Protein AF-0000000079329246 (afdb_homodimer)

Secondary structure (DSSP, 8-state):
---EEEEEEEEEEESTTGGGGHHHHHHTT-SEEEEEE-SSHHHHTTHHHHHHHHHHHTT-EEEEE----SS-BHHHHHHHHHHHHHHT--EEEEEESHHHHHHHHHHHHHTT-SS-GGGGGTT----SPPPEEEEEESS-SS-TTT-SEEEEEETTTTEEEEEE-GGGS-SEEEE-GGGGTT--HHHHHHHHHHHHHHHHHHHS-S--S-HHHHHHHHHHHHHHHHHHHHHHH-TT-HHHHHHHHHHHHHHTSSGGGTT-----HHHHHHHHHHHHH---HHHHHHHHHHHHHHHHGGGGHHHHHHHHHHHH-PPP-TT-HHHHHHHHHHHHHHHHHHTT--SSTGGGT--STTHHHHHHHHTTTSS-B-SSS-B-HHHHHHHHHHT-/---EEEEEEEEEEESTTGGGGHHHHHHTT-SEEEEEE-SSHHHHHTHHHHHHHHHHHTT-EEEEE--PPSS-BHHHHHHHHHHHHHHT--EEEEEESHHHHHHHHHHHHHTT-SS-GGGGGTTPPP-SPPPEEEEEESS-SS-TTT-SEEEEEETTTTEEEEEE-GGGS-SEEEE-GGGGTT--HHHHHHHHHHHHHHHHHHHS-S--S-HHHHHHHHHHHHHHHHHHHHHHH-TT-HHHHHHHHHHHHHHTSSGGGTT-----HHHHHHHHHHHHH---HHHHHHHHHHHHHHHHGGGGHHHHHHHHHHHH-PPP-TT-HHHHHHHHHHHHHHHHHHTT--SSTGGGT--STTHHHHHHHHTTTSS-B-SSS-B-HHHHHHHHHHT-

Radius of gyration: 26.68 Å; Cα contacts (8 Å, |Δi|>4): 1652; chains: 2; bounding box: 65×83×58 Å

Solvent-accessible surface area (backbone atoms only — not comparable to full-atom values): 38164 Å² total; per-residue (Å²): 81,49,67,40,73,48,70,48,59,35,30,40,35,38,24,84,74,48,58,61,46,49,18,62,59,44,48,77,75,44,56,45,29,37,40,33,26,37,82,44,68,46,56,76,72,43,50,44,59,48,46,52,48,23,20,54,75,50,63,35,46,70,46,80,47,68,59,43,40,84,75,14,48,46,68,58,28,54,52,48,22,50,50,30,62,76,68,70,40,61,34,37,40,19,44,30,33,42,35,24,40,16,38,45,40,49,21,22,56,25,55,65,40,91,66,63,57,67,45,48,46,71,76,44,79,86,89,63,74,52,34,47,36,31,33,38,50,43,44,62,17,68,12,46,58,46,17,34,54,28,55,40,23,36,79,80,85,40,42,49,40,58,37,72,44,79,71,48,28,19,58,30,22,31,42,30,43,72,60,38,47,79,56,52,67,67,58,52,34,23,15,52,37,36,22,46,48,47,32,47,24,38,59,53,42,80,60,56,66,45,60,47,42,47,33,39,36,34,23,42,46,39,38,43,53,57,28,49,57,48,35,75,76,39,61,71,40,60,51,38,38,41,48,43,41,52,43,14,37,55,34,32,44,57,73,53,42,62,31,50,54,46,22,54,36,45,58,52,52,28,32,42,49,28,34,71,69,64,47,58,66,19,41,38,37,43,16,36,41,57,19,42,45,73,68,48,43,80,82,46,34,64,60,37,22,47,47,14,28,69,51,68,68,41,75,72,37,84,92,44,40,59,59,26,21,54,49,28,52,49,51,51,50,51,50,38,46,73,51,71,40,34,56,27,33,65,68,65,70,48,80,77,87,51,50,67,58,36,19,48,61,67,35,64,89,45,82,51,39,43,59,60,56,77,37,32,47,71,50,39,37,52,28,53,57,61,17,85,82,50,65,40,74,47,69,48,61,34,31,39,36,38,23,85,74,47,58,62,46,47,17,61,59,43,48,78,77,44,55,45,30,35,40,32,26,38,82,44,68,46,55,77,72,42,51,44,58,47,44,52,49,24,19,53,76,47,62,35,46,69,45,78,45,69,60,43,40,83,74,14,47,47,69,60,27,54,52,48,24,51,50,30,62,76,68,70,41,60,34,37,40,19,43,32,32,43,37,25,41,17,37,46,39,49,21,22,55,24,55,66,40,92,65,65,57,66,45,47,46,72,74,44,80,87,89,63,74,53,34,47,35,31,34,39,49,42,44,63,18,69,13,46,60,45,16,34,54,29,54,42,24,34,79,80,86,41,41,48,38,60,35,71,42,78,71,49,29,18,58,30,22,31,42,32,44,74,60,38,46,79,56,52,67,67,58,52,35,23,16,52,37,36,21,45,48,47,32,48,24,37,58,52,43,80,60,56,66,46,61,47,42,47,31,39,37,34,22,45,46,38,38,42,54,57,29,50,57,49,34,74,76,38,62,70,40,59,52,39,38,41,48,42,40,52,43,14,38,54,34,34,44,58,73,55,42,62,30,49,53,48,21,56,37,48,58,52,52,27,32,40,49,28,34,71,69,66,48,59,65,20,42,38,38,42,15,36,41,55,18,42,46,72,67,50,42,80,82,45,35,64,58,37,22,46,48,14,28,69,50,68,68,42,76,72,38,84,92,45,41,56,60,27,21,54,49,28,49,50,50,51,52,50,50,39,46,74,51,72,38,33,55,27,34,66,69,66,72,48,81,78,86,52,51,69,57,36,20,50,60,68,34,65,89,43,82,50,40,42,58,62,56,77,37,32,45,70,51,39,39,52,28,55,58,61,16,85

pLDDT: mean 97.53, std 2.18, range [84.38, 98.94]

Sequence (776 aa):
MNNFIFQNSTKLIFGKNTEDSVGSEIKNYSNKILLHYGGGSIIKTGLYNKITKSLKDSGVEFIELSGVKPNPRVSLVREGIDICRKENIDFILAVGGGSVIDSSKAIAAGVNYAGDVWDLYTGTPINHECLKLATVLTIPAAGSETSSGSVITNEDGLYKRALGYPTLRPQFSILNPELTFTLPKYQTSCGVADMLAHVMERYFTNQTNVDLTDRLCEATMKTIIDNGLRLMKNPNDYDARAEIMLAGTVAHNDSLNMGRDGDWASHDIEHELSGIYDIAHGAGLSIIFPAWMKYVYKNNINRFAQFGNRVFNLDINLNNPEETALHAIEKLEEFFKAMELPIRFKDAKLPEDRIDEMSKKLVHHKDHVGGFLPIREKDALKILKLALMNNFIFQNSTKLIFGKNTEDSVGSEIKNYSNKILLHYGGGSIIKTGLYNKITKSLKDSGVEFIELSGVKPNPRVSLVREGIDICRKENIDFILAVGGGSVIDSSKAIAAGVNYAGDVWDLYTGTPINHECLKLATVLTIPAAGSETSSGSVITNEDGLYKRALGYPTLRPQFSILNPELTFTLPKYQTSCGVADMLAHVMERYFTNQTNVDLTDRLCEATMKTIIDNGLRLMKNPNDYDARAEIMLAGTVAHNDSLNMGRDGDWASHDIEHELSGIYDIAHGAGLSIIFPAWMKYVYKNNINRFAQFGNRVFNLDINLNNPEETALHAIEKLEEFFKAMELPIRFKDAKLPEDRIDEMSKKLVHHKDHVGGFLPIREKDALKILKLAL

InterPro domains:
  IPR001670 Alcohol dehydrogenase, iron-type/glycerol dehydrogenase GldA [PF00465] (10-177)
  IPR018211 Alcohol dehydrogenase, iron-type, conserved site [PS00060] (264-284)
  IPR044731 Butanol dehydrogenase-like [PTHR43633] (1-386)
  IPR044731 Butanol dehydrogenase-like [cd08187] (3-385)
  IPR056798 Fe-containing alcohol dehydrogenase-like, C-terminal [PF25137] (193-387)

Nearest PDB structures (foldseek):
  7w9y-assembly1_B  TM=9.814E-01  e=7.714E-41  Bacillus spizizenii ATCC 6633 = JCM 2499
  7w9x-assembly1_A  TM=9.517E-01  e=1.925E-39  Bacillus spizizenii ATCC 6633 = JCM 2499
  1vlj-assembly1_A  TM=9.644E-01  e=3.098E-38  Thermotoga maritima MSB8
  7fjg-assembly1_A  TM=8.780E-01  e=5.625E-39  Fusobacterium nucleatum subsp. nucleatum ATCC 25586
  7w9z-assembly1_B  TM=9.397E-01  e=2.372E-36  Bacillus spizizenii ATCC 6633 = JCM 2499

Foldseek 3Di:
DDDDDDDFQAAEAEAPPSLLQVQVVCLVPAQEEEEWEEDQPCVVVCVVVSNVVSNVVNNHHYDYQYHADQQGALVSLVVLLVVCLVVVHQEYEFEEAQRSLLSVLLNQQPNPPPDRSVVQQVDDPRPDGGGAYAYEYQAQAQLSRGAQKHWHFYLVVLAIGMHGDNRSGHNYYYYYLQSNLPPDLLSLLLRLLRLLLLLVQQLLFPDPPPVPLNLVSLVLLQLSLVLNLVCVVPVNPRVSSSSRNVSSNVSHNCPSNPPTDGWCLLLLLLSLVCSVVVPRSSLSSLLQVLLVCVLQCVLDLVSLLCLLCSNVVDDAPPVCSNVSSVVSSVVSNVSSVSSVGARACVSVVHDPPCQLVSLCVSDVPHQAGTRSDTQHSVNSSSSNVSSD/DDDDDDDFQAAEAEAPPSLLQVQVVCLVPAQEEEEWEEDQPCVVVCVVVSNVVSNVVNNHHYDYQYHADQQGALVSLVVLLVVCLVVVHQEYEFEEAQRSLLSVLLNQQPNPPPDRSVVQQVDDPRPDGGGAYAYEYQAQAQLSRGAQKHWHFYLVVLAIGMHGDNRSGHNYYYYYLQSNLPPDLLSLLLRLLRLLLLLVQQLLFPDPPPVPLNLVSLVLLQLSLVLNLVCNVPVNPRVSSSSRNVSSNVSHNCPSNPPTDGWCLLLLLLSLVCSVVVPRSSLSSLLLVLLVCVLQCVLDLVSLLCLLCSNVVDDAPPVCSNVSSVVSSVVSNVSSVSSVGQNACVSVVHDPPCQLVSLCVSDVPHQAGTRSDTAHSVNSSSSNVSSD

Structure (mmCIF, N/CA/C/O backbone):
data_AF-0000000079329246-model_v1
#
loop_
_entity.id
_entity.type
_entity.pdbx_description
1 polymer 'NADH-dependent alcohol dehydrogenase'
#
loop_
_atom_site.group_PDB
_atom_site.id
_atom_site.type_symbol
_atom_site.label_atom_id
_atom_site.label_alt_id
_atom_site.label_comp_id
_atom_site.label_asym_id
_atom_site.label_entity_id
_atom_site.label_seq_id
_atom_site.pdbx_PDB_ins_code
_atom_site.Cartn_x
_atom_site.Cartn_y
_atom_site.Cartn_z
_atom_site.occupancy
_atom_site.B_iso_or_equiv
_atom_site.auth_seq_id
_atom_site.auth_comp_id
_atom_site.auth_asym_id
_atom_site.auth_atom_id
_atom_site.pdbx_PDB_model_num
ATOM 1 N N . MET A 1 1 ? -2.248 -4.41 17.438 1 96.62 1 MET A N 1
ATOM 2 C CA . MET A 1 1 ? -1.406 -4.441 16.234 1 96.62 1 MET A CA 1
ATOM 3 C C . MET A 1 1 ? 0.024 -4.836 16.594 1 96.62 1 MET A C 1
ATOM 5 O O . MET A 1 1 ? 0.591 -4.324 17.562 1 96.62 1 MET A O 1
ATOM 9 N N . ASN A 1 2 ? 0.623 -5.789 15.914 1 97.69 2 ASN A N 1
ATOM 10 C CA . ASN A 1 2 ? 1.999 -6.219 16.141 1 97.69 2 ASN A CA 1
ATOM 11 C C . ASN A 1 2 ? 2.998 -5.18 15.641 1 97.69 2 ASN A C 1
ATOM 13 O O . ASN A 1 2 ? 2.713 -4.441 14.695 1 97.69 2 ASN A O 1
ATOM 17 N N . ASN A 1 3 ? 4.152 -5.094 16.438 1 98.56 3 ASN A N 1
ATOM 18 C CA . ASN A 1 3 ? 5.273 -4.418 15.797 1 98.56 3 ASN A CA 1
ATOM 19 C C . ASN A 1 3 ? 5.59 -5.016 14.43 1 98.56 3 ASN A C 1
ATOM 21 O O . ASN A 1 3 ? 5.449 -6.223 14.227 1 98.56 3 ASN A O 1
ATOM 25 N N . PHE A 1 4 ? 6.008 -4.172 13.461 1 98.38 4 PHE A N 1
ATOM 26 C CA . PHE A 1 4 ? 6.383 -4.707 12.164 1 98.38 4 PHE A CA 1
ATOM 27 C C . PHE A 1 4 ? 7.371 -3.779 11.461 1 98.38 4 PHE A C 1
ATOM 29 O O . PHE A 1 4 ? 7.539 -2.625 11.859 1 98.38 4 PHE A O 1
ATOM 36 N N . ILE A 1 5 ? 8.102 -4.309 10.547 1 98.31 5 ILE A N 1
ATOM 37 C CA . ILE A 1 5 ? 8.883 -3.578 9.555 1 98.31 5 ILE A CA 1
ATOM 38 C C . ILE A 1 5 ? 8.32 -3.832 8.164 1 98.31 5 ILE A C 1
ATOM 40 O O . ILE A 1 5 ? 8.023 -4.973 7.805 1 98.31 5 ILE A O 1
ATOM 44 N N . PHE A 1 6 ? 8.07 -2.801 7.441 1 98.44 6 PHE A N 1
ATOM 45 C CA . PHE A 1 6 ? 7.586 -2.91 6.07 1 98.44 6 PHE A CA 1
ATOM 46 C C . PHE A 1 6 ? 8.445 -2.082 5.125 1 98.44 6 PHE A C 1
ATOM 48 O O . PHE A 1 6 ? 8.711 -0.906 5.383 1 98.44 6 PHE A O 1
ATOM 55 N N . GLN A 1 7 ? 8.844 -2.719 4.016 1 98.5 7 GLN A N 1
ATOM 56 C CA . GLN A 1 7 ? 9.547 -2.023 2.941 1 98.5 7 GLN A CA 1
ATOM 57 C C . GLN A 1 7 ? 9.352 -2.734 1.605 1 98.5 7 GLN A C 1
ATOM 59 O O . GLN A 1 7 ? 9.555 -3.947 1.507 1 98.5 7 GLN A O 1
ATOM 64 N N . ASN A 1 8 ? 8.867 -2.104 0.6 1 98.38 8 ASN A N 1
ATOM 65 C CA . ASN A 1 8 ? 8.797 -2.549 -0.788 1 98.38 8 ASN A CA 1
ATOM 66 C C . ASN A 1 8 ? 9.266 -1.46 -1.751 1 98.38 8 ASN A C 1
ATOM 68 O O . ASN A 1 8 ? 8.547 -0.488 -1.987 1 98.38 8 ASN A O 1
ATOM 72 N N . SER A 1 9 ? 10.43 -1.592 -2.332 1 97.81 9 SER A N 1
ATOM 73 C CA . SER A 1 9 ? 11.055 -0.532 -3.117 1 97.81 9 SER A CA 1
ATOM 74 C C . SER A 1 9 ? 10.836 -0.747 -4.609 1 97.81 9 SER A C 1
ATOM 76 O O . SER A 1 9 ? 11.375 -0.008 -5.434 1 97.81 9 SER A O 1
ATOM 78 N N . THR A 1 10 ? 10.078 -1.857 -4.945 1 98.75 10 THR A N 1
ATOM 79 C CA . THR A 1 10 ? 9.883 -2.137 -6.363 1 98.75 10 THR A CA 1
ATOM 80 C C . THR A 1 10 ? 9.172 -0.973 -7.047 1 98.75 10 THR A C 1
ATOM 82 O O . THR A 1 10 ? 8.156 -0.475 -6.551 1 98.75 10 THR A O 1
ATOM 85 N N . LYS A 1 11 ? 9.781 -0.469 -8.148 1 98.56 11 LYS A N 1
ATOM 86 C CA . LYS A 1 11 ? 9.125 0.525 -8.992 1 98.56 11 LYS A CA 1
ATOM 87 C C . LYS A 1 11 ? 8.078 -0.122 -9.898 1 98.56 11 LYS A C 1
ATOM 89 O O . LYS A 1 11 ? 8.406 -0.995 -10.703 1 98.56 11 LYS A O 1
ATOM 94 N N . LEU A 1 12 ? 6.809 0.263 -9.742 1 98.81 12 LEU A N 1
ATOM 95 C CA . LEU A 1 12 ? 5.719 -0.24 -10.57 1 98.81 12 LEU A CA 1
ATOM 96 C C . LEU A 1 12 ? 5.473 0.68 -11.758 1 98.81 12 LEU A C 1
ATOM 98 O O . LEU A 1 12 ? 5.176 1.864 -11.586 1 98.81 12 LEU A O 1
ATOM 102 N N . ILE A 1 13 ? 5.637 0.184 -12.945 1 98.88 13 ILE A N 1
ATOM 103 C CA . ILE A 1 13 ? 5.34 0.884 -14.188 1 98.88 13 ILE A CA 1
ATOM 104 C C . ILE A 1 13 ? 4.117 0.253 -14.859 1 98.88 13 ILE A C 1
ATOM 106 O O . ILE A 1 13 ? 4.211 -0.834 -15.43 1 98.88 13 ILE A O 1
ATOM 110 N N . PHE A 1 14 ? 2.99 0.968 -14.812 1 98.88 14 PHE A N 1
ATOM 111 C CA . PHE A 1 14 ? 1.701 0.344 -15.094 1 98.88 14 PHE A CA 1
ATOM 112 C C . PHE A 1 14 ? 1.007 1.033 -16.266 1 98.88 14 PHE A C 1
ATOM 114 O O . PHE A 1 14 ? 0.94 2.264 -16.312 1 98.88 14 PHE A O 1
ATOM 121 N N . GLY A 1 15 ? 0.506 0.217 -17.219 1 98.69 15 GLY A N 1
ATOM 122 C CA . GLY A 1 15 ? -0.383 0.781 -18.219 1 98.69 15 GLY A CA 1
ATOM 123 C C . GLY A 1 15 ? 0.018 0.425 -19.641 1 98.69 15 GLY A C 1
ATOM 124 O O . GLY A 1 15 ? 0.949 -0.356 -19.859 1 98.69 15 GLY A O 1
ATOM 125 N N . LYS A 1 16 ? -0.696 0.971 -20.641 1 98.44 16 LYS A N 1
ATOM 126 C CA . LYS A 1 16 ? -0.543 0.663 -22.047 1 98.44 16 LYS A CA 1
ATOM 127 C C . LYS A 1 16 ? 0.839 1.066 -22.562 1 98.44 16 LYS A C 1
ATOM 129 O O . LYS A 1 16 ? 1.354 2.127 -22.188 1 98.44 16 LYS A O 1
ATOM 134 N N . ASN A 1 17 ? 1.505 0.169 -23.234 1 98.06 17 ASN A N 1
ATOM 135 C CA . ASN A 1 17 ? 2.721 0.378 -24 1 98.06 17 ASN A CA 1
ATOM 136 C C . ASN A 1 17 ? 3.932 0.601 -23.109 1 98.06 17 ASN A C 1
ATOM 138 O O . ASN A 1 17 ? 5 0.997 -23.578 1 98.06 17 ASN A O 1
ATOM 142 N N . THR A 1 18 ? 3.791 0.319 -21.844 1 98.44 18 THR A N 1
ATOM 143 C CA . THR A 1 18 ? 4.883 0.608 -20.906 1 98.44 18 THR A CA 1
ATOM 144 C C . THR A 1 18 ? 6.055 -0.341 -21.141 1 98.44 18 THR A C 1
ATOM 146 O O . THR A 1 18 ? 7.203 -0.002 -20.844 1 98.44 18 THR A O 1
ATOM 149 N N . GLU A 1 19 ? 5.852 -1.493 -21.703 1 98.12 19 GLU A N 1
ATOM 150 C CA . GLU A 1 19 ? 6.914 -2.459 -21.953 1 98.12 19 GLU A CA 1
ATOM 151 C C . GLU A 1 19 ? 7.902 -1.931 -22.984 1 98.12 19 GLU A C 1
ATOM 153 O O . GLU A 1 19 ? 9.023 -2.43 -23.094 1 98.12 19 GLU A O 1
ATOM 158 N N . ASP A 1 20 ? 7.488 -0.93 -23.781 1 97.75 20 ASP A N 1
ATOM 159 C CA . ASP A 1 20 ? 8.352 -0.342 -24.797 1 97.75 20 ASP A CA 1
ATOM 160 C C . ASP A 1 20 ? 9.578 0.312 -24.172 1 97.75 20 ASP A C 1
ATOM 162 O O . ASP A 1 20 ? 10.586 0.541 -24.844 1 97.75 20 ASP A O 1
ATOM 166 N N . SER A 1 21 ? 9.523 0.596 -22.875 1 96.88 21 SER A N 1
ATOM 167 C CA . SER A 1 21 ? 10.609 1.322 -22.203 1 96.88 21 SER A CA 1
ATOM 168 C C . SER A 1 21 ? 11.5 0.381 -21.406 1 96.88 21 SER A C 1
ATOM 170 O O . SER A 1 21 ? 12.367 0.829 -20.656 1 96.88 21 SER A O 1
ATOM 172 N N . VAL A 1 22 ? 11.32 -0.924 -21.547 1 98.75 22 VAL A N 1
ATOM 173 C CA . VAL A 1 22 ? 12 -1.879 -20.672 1 98.75 22 VAL A CA 1
ATOM 174 C C . VAL A 1 22 ? 13.508 -1.753 -20.844 1 98.75 22 VAL A C 1
ATOM 176 O O . VAL A 1 22 ? 14.258 -1.823 -19.875 1 98.75 22 VAL A O 1
ATOM 179 N N . GLY A 1 23 ? 14 -1.568 -22.109 1 98.69 23 GLY A N 1
ATOM 180 C CA . GLY A 1 23 ? 15.43 -1.433 -22.359 1 98.69 23 GLY A CA 1
ATOM 181 C C . GLY A 1 23 ? 16.047 -0.221 -21.688 1 98.69 23 GLY A C 1
ATOM 182 O O . GLY A 1 23 ? 17.094 -0.325 -21.062 1 98.69 23 GLY A O 1
ATOM 183 N N . SER A 1 24 ? 15.406 0.906 -21.828 1 98.38 24 SER A N 1
ATOM 184 C CA . SER A 1 24 ? 15.906 2.129 -21.203 1 98.38 24 SER A CA 1
ATOM 185 C C . SER A 1 24 ? 15.906 2.021 -19.688 1 98.38 24 SER A C 1
ATOM 187 O O . SER A 1 24 ? 16.797 2.539 -19.016 1 98.38 24 SER A O 1
ATOM 189 N N . GLU A 1 25 ? 14.898 1.35 -19.109 1 98.5 25 GLU A N 1
ATOM 190 C CA . GLU A 1 25 ? 14.859 1.132 -17.672 1 98.5 25 GLU A CA 1
ATOM 191 C C . GLU A 1 25 ? 16.016 0.249 -17.203 1 98.5 25 GLU A C 1
ATOM 193 O O . GLU A 1 25 ? 16.688 0.55 -16.219 1 98.5 25 GLU A O 1
ATOM 198 N N . ILE A 1 26 ? 16.297 -0.812 -17.922 1 98.69 26 ILE A N 1
ATOM 199 C CA . ILE A 1 26 ? 17.312 -1.784 -17.562 1 98.69 26 ILE A CA 1
ATOM 200 C C . ILE A 1 26 ? 18.703 -1.142 -17.688 1 98.69 26 ILE A C 1
ATOM 202 O O . ILE A 1 26 ? 19.594 -1.427 -16.875 1 98.69 26 ILE A O 1
ATOM 206 N N . LYS A 1 27 ? 18.859 -0.254 -18.656 1 98.25 27 LYS A N 1
ATOM 207 C CA . LYS A 1 27 ? 20.141 0.395 -18.938 1 98.25 27 LYS A CA 1
ATOM 208 C C . LYS A 1 27 ? 20.656 1.125 -17.688 1 98.25 27 LYS A C 1
ATOM 210 O O . LYS A 1 27 ? 21.875 1.268 -17.516 1 98.25 27 LYS A O 1
ATOM 215 N N . ASN A 1 28 ? 19.781 1.532 -16.828 1 97 28 ASN A N 1
ATOM 216 C CA . ASN A 1 28 ? 20.141 2.213 -15.594 1 97 28 ASN A CA 1
ATOM 217 C C . ASN A 1 28 ? 20.828 1.266 -14.617 1 97 28 ASN A C 1
ATOM 219 O O . ASN A 1 28 ? 21.453 1.709 -13.648 1 97 28 ASN A O 1
ATOM 223 N N . TYR A 1 29 ? 20.75 -0.047 -14.875 1 97.56 29 TYR A N 1
ATOM 224 C CA . TYR A 1 29 ? 21.234 -1.02 -13.898 1 97.56 29 TYR A CA 1
ATOM 225 C C . TYR A 1 29 ? 22.359 -1.876 -14.484 1 97.56 29 TYR A C 1
ATOM 227 O O . TYR A 1 29 ? 23.297 -2.256 -13.781 1 97.56 29 TYR A O 1
ATOM 235 N N . SER A 1 30 ? 22.219 -2.197 -15.781 1 97.88 30 SER A N 1
ATOM 236 C CA . SER A 1 30 ? 23.141 -3.174 -16.344 1 97.88 30 SER A CA 1
ATOM 237 C C . SER A 1 30 ? 23.219 -3.029 -17.859 1 97.88 30 SER A C 1
ATOM 239 O O . SER A 1 30 ? 22.281 -2.539 -18.5 1 97.88 30 SER A O 1
ATOM 241 N N . ASN A 1 31 ? 24.344 -3.514 -18.453 1 98.25 31 ASN A N 1
ATOM 242 C CA . ASN A 1 31 ? 24.547 -3.521 -19.891 1 98.25 31 ASN A CA 1
ATOM 243 C C . ASN A 1 31 ? 24.422 -4.93 -20.469 1 98.25 31 ASN A C 1
ATOM 245 O O . ASN A 1 31 ? 24.375 -5.105 -21.688 1 98.25 31 ASN A O 1
ATOM 249 N N . LYS A 1 32 ? 24.391 -5.934 -19.656 1 98.62 32 LYS A N 1
ATOM 250 C CA . LYS A 1 32 ? 24.297 -7.332 -20.047 1 98.62 32 LYS A CA 1
ATOM 251 C C . LYS A 1 32 ? 23.422 -8.125 -19.078 1 98.62 32 LYS A C 1
ATOM 253 O O . LYS A 1 32 ? 23.703 -8.172 -17.891 1 98.62 32 LYS A O 1
ATOM 258 N N . ILE A 1 33 ? 22.375 -8.75 -19.656 1 98.94 33 ILE A N 1
ATOM 259 C CA . ILE A 1 33 ? 21.406 -9.359 -18.75 1 98.94 33 ILE A CA 1
ATOM 260 C C . ILE A 1 33 ? 21.078 -10.781 -19.219 1 98.94 33 ILE A C 1
ATOM 262 O O . ILE A 1 33 ? 21.438 -11.164 -20.328 1 98.94 33 ILE A O 1
ATOM 266 N N . LEU A 1 34 ? 20.484 -11.57 -18.297 1 98.94 34 LEU A N 1
ATOM 267 C CA . LEU A 1 34 ? 19.781 -12.797 -18.672 1 98.94 34 LEU A CA 1
ATOM 268 C C . LEU A 1 34 ? 18.312 -12.508 -18.984 1 98.94 34 LEU A C 1
ATOM 270 O O . LEU A 1 34 ? 17.578 -11.977 -18.141 1 98.94 34 LEU A O 1
ATOM 274 N N . LEU A 1 35 ? 17.922 -12.773 -20.188 1 98.88 35 LEU A N 1
ATOM 275 C CA . LEU A 1 35 ? 16.5 -12.734 -20.547 1 98.88 35 LEU A CA 1
ATOM 276 C C . LEU A 1 35 ? 15.852 -14.102 -20.328 1 98.88 35 LEU A C 1
ATOM 278 O O . LEU A 1 35 ? 16.156 -15.062 -21.047 1 98.88 35 LEU A O 1
ATOM 282 N N . HIS A 1 36 ? 15.023 -14.172 -19.297 1 98.88 36 HIS A N 1
ATOM 283 C CA . HIS A 1 36 ? 14.438 -15.438 -18.859 1 98.88 36 HIS A CA 1
ATOM 284 C C . HIS A 1 36 ? 12.938 -15.469 -19.125 1 98.88 36 HIS A C 1
ATOM 286 O O . HIS A 1 36 ? 12.227 -14.516 -18.781 1 98.88 36 HIS A O 1
ATOM 292 N N . TYR A 1 37 ? 12.422 -16.5 -19.844 1 98.44 37 TYR A N 1
ATOM 293 C CA . TYR A 1 37 ? 11.008 -16.578 -20.188 1 98.44 37 TYR A CA 1
ATOM 294 C C . TYR A 1 37 ? 10.562 -18.016 -20.375 1 98.44 37 TYR A C 1
ATOM 296 O O . TYR A 1 37 ? 11.359 -18.953 -20.203 1 98.44 37 TYR A O 1
ATOM 304 N N . GLY A 1 38 ? 9.258 -18.219 -20.578 1 96.5 38 GLY A N 1
ATOM 305 C CA . GLY A 1 38 ? 8.664 -19.547 -20.594 1 96.5 38 GLY A CA 1
ATOM 306 C C . GLY A 1 38 ? 8.711 -20.219 -21.953 1 96.5 38 GLY A C 1
ATOM 307 O O . GLY A 1 38 ? 9.727 -20.141 -22.641 1 96.5 38 GLY A O 1
ATOM 308 N N . GLY A 1 39 ? 7.621 -20.984 -22.312 1 85.31 39 GLY A N 1
ATOM 309 C CA . GLY A 1 39 ? 7.551 -21.906 -23.422 1 85.31 39 GLY A CA 1
ATOM 310 C C . GLY A 1 39 ? 7.266 -21.219 -24.75 1 85.31 39 GLY A C 1
ATOM 311 O O . GLY A 1 39 ? 7.129 -21.891 -25.781 1 85.31 39 GLY A O 1
ATOM 312 N N . GLY A 1 40 ? 7.051 -19.969 -24.766 1 86.5 40 GLY A N 1
ATOM 313 C CA . GLY A 1 40 ? 7.004 -19.344 -26.078 1 86.5 40 GLY A CA 1
ATOM 314 C C . GLY A 1 40 ? 5.789 -18.453 -26.281 1 86.5 40 GLY A C 1
ATOM 315 O O . GLY A 1 40 ? 5.629 -17.828 -27.328 1 86.5 40 GLY A O 1
ATOM 316 N N . SER A 1 41 ? 4.902 -18.344 -25.281 1 90.31 41 SER A N 1
ATOM 317 C CA . SER A 1 41 ? 3.729 -17.484 -25.422 1 90.31 41 SER A CA 1
ATOM 318 C C . SER A 1 41 ? 4.121 -16.062 -25.797 1 90.31 41 SER A C 1
ATOM 320 O O . SER A 1 41 ? 3.436 -15.406 -26.578 1 90.31 41 SER A O 1
ATOM 322 N N . ILE A 1 42 ? 5.199 -15.594 -25.312 1 94.88 42 ILE A N 1
ATOM 323 C CA . ILE A 1 42 ? 5.598 -14.211 -25.562 1 94.88 42 ILE A CA 1
ATOM 324 C C . ILE A 1 42 ? 6.07 -14.055 -27 1 94.88 42 ILE A C 1
ATOM 326 O O . ILE A 1 42 ? 6.051 -12.953 -27.547 1 94.88 42 ILE A O 1
ATOM 330 N N . ILE A 1 43 ? 6.504 -15.125 -27.578 1 95.5 43 ILE A N 1
ATOM 331 C CA . ILE A 1 43 ? 6.906 -15.094 -28.984 1 95.5 43 ILE A CA 1
ATOM 332 C C . ILE A 1 43 ? 5.672 -14.992 -29.875 1 95.5 43 ILE A C 1
ATOM 334 O O . ILE A 1 43 ? 5.617 -14.148 -30.781 1 95.5 43 ILE A O 1
ATOM 338 N N . LYS A 1 44 ? 4.707 -15.758 -29.547 1 94.25 44 LYS A N 1
ATOM 339 C CA . LYS A 1 44 ? 3.479 -15.812 -30.328 1 94.25 44 LYS A CA 1
ATOM 340 C C . LYS A 1 44 ? 2.742 -14.477 -30.297 1 94.25 44 LYS A C 1
ATOM 342 O O . LYS A 1 44 ? 2.125 -14.07 -31.281 1 94.25 44 LYS A O 1
ATOM 347 N N . THR A 1 45 ? 2.828 -13.797 -29.234 1 94.44 45 THR A N 1
ATOM 348 C CA . THR A 1 45 ? 2.057 -12.578 -29.047 1 94.44 45 THR A CA 1
ATOM 349 C C . THR A 1 45 ? 2.834 -11.359 -29.547 1 94.44 45 THR A C 1
ATOM 351 O O . THR A 1 45 ? 2.289 -10.258 -29.625 1 94.44 45 THR A O 1
ATOM 354 N N . GLY A 1 46 ? 4.137 -11.547 -29.828 1 96.44 46 GLY A N 1
ATOM 355 C CA . GLY A 1 46 ? 4.953 -10.445 -30.312 1 96.44 46 GLY A CA 1
ATOM 356 C C . GLY A 1 46 ? 5.664 -9.703 -29.188 1 96.44 46 GLY A C 1
ATOM 357 O O . GLY A 1 46 ? 6.504 -8.836 -29.453 1 96.44 46 GLY A O 1
ATOM 358 N N . LEU A 1 47 ? 5.367 -10.07 -28 1 97.94 47 LEU A N 1
ATOM 359 C CA . LEU A 1 47 ? 5.992 -9.406 -26.859 1 97.94 47 LEU A CA 1
ATOM 360 C C . LEU A 1 47 ? 7.504 -9.609 -26.875 1 97.94 47 LEU A C 1
ATOM 362 O O . LEU A 1 47 ? 8.258 -8.695 -26.531 1 97.94 47 LEU A O 1
ATOM 366 N N . TYR A 1 48 ? 7.938 -10.773 -27.281 1 98 48 TYR A N 1
ATOM 367 C CA . TYR A 1 48 ? 9.359 -11.086 -27.375 1 98 48 TYR A CA 1
ATOM 368 C C . TYR A 1 48 ? 10.086 -10.07 -28.25 1 98 48 TYR A C 1
ATOM 370 O O . TYR A 1 48 ? 11.117 -9.531 -27.859 1 98 48 TYR A O 1
ATOM 378 N N . ASN A 1 49 ? 9.5 -9.82 -29.406 1 97.88 49 ASN A N 1
ATOM 379 C CA . ASN A 1 49 ? 10.109 -8.875 -30.344 1 97.88 49 ASN A CA 1
ATOM 380 C C . ASN A 1 49 ? 10.156 -7.465 -29.766 1 97.88 49 ASN A C 1
ATOM 382 O O . ASN A 1 49 ? 11.148 -6.75 -29.953 1 97.88 49 ASN A O 1
ATOM 386 N N . LYS A 1 50 ? 9.102 -7.098 -29.094 1 98.06 50 LYS A N 1
ATOM 387 C CA . LYS A 1 50 ? 9.055 -5.777 -28.484 1 98.06 50 LYS A CA 1
ATOM 388 C C . LYS A 1 50 ? 10.148 -5.621 -27.438 1 98.06 50 LYS A C 1
ATOM 390 O O . LYS A 1 50 ? 10.836 -4.594 -27.391 1 98.06 50 LYS A O 1
ATOM 395 N N . ILE A 1 51 ? 10.32 -6.617 -26.625 1 98.56 51 ILE A N 1
ATOM 396 C CA . ILE A 1 51 ? 11.289 -6.609 -25.547 1 98.56 51 ILE A CA 1
ATOM 397 C C . ILE A 1 51 ? 12.703 -6.562 -26.109 1 98.56 51 ILE A C 1
ATOM 399 O O . ILE A 1 51 ? 13.516 -5.727 -25.719 1 98.56 51 ILE A O 1
ATOM 403 N N . THR A 1 52 ? 12.984 -7.434 -27.062 1 98.31 52 THR A N 1
ATOM 404 C CA . THR A 1 52 ? 14.336 -7.535 -27.609 1 98.31 52 THR A CA 1
ATOM 405 C C . THR A 1 52 ? 14.695 -6.285 -28.406 1 98.31 52 THR A C 1
ATOM 407 O O . THR A 1 52 ? 15.844 -5.832 -28.375 1 98.31 52 THR A O 1
ATOM 410 N N . LYS A 1 53 ? 13.727 -5.723 -29.109 1 98.44 53 LYS A N 1
ATOM 411 C CA . LYS A 1 53 ? 13.961 -4.469 -29.812 1 98.44 53 LYS A CA 1
ATOM 412 C C . LYS A 1 53 ? 14.32 -3.35 -28.844 1 98.44 53 LYS A C 1
ATOM 414 O O . LYS A 1 53 ? 15.266 -2.59 -29.078 1 98.44 53 LYS A O 1
ATOM 419 N N . SER A 1 54 ? 13.523 -3.258 -27.781 1 98.75 54 SER A N 1
ATOM 420 C CA . SER A 1 54 ? 13.773 -2.229 -26.781 1 98.75 54 SER A CA 1
ATOM 421 C C . SER A 1 54 ? 15.164 -2.381 -26.172 1 98.75 54 SER A C 1
ATOM 423 O O . SER A 1 54 ? 15.875 -1.391 -25.969 1 98.75 54 SER A O 1
ATOM 425 N N . LEU A 1 55 ? 15.562 -3.629 -25.828 1 98.75 55 LEU A N 1
ATOM 426 C CA . LEU A 1 55 ? 16.875 -3.904 -25.266 1 98.75 55 LEU A CA 1
ATOM 427 C C . LEU A 1 55 ? 17.984 -3.508 -26.234 1 98.75 55 LEU A C 1
ATOM 429 O O . LEU A 1 55 ? 18.938 -2.814 -25.859 1 98.75 55 LEU A O 1
ATOM 433 N N . LYS A 1 56 ? 17.812 -3.893 -27.5 1 98.56 56 LYS A N 1
ATOM 434 C CA . LYS A 1 56 ? 18.812 -3.588 -28.516 1 98.56 56 LYS A CA 1
ATOM 435 C C . LYS A 1 56 ? 18.922 -2.084 -28.75 1 98.56 56 LYS A C 1
ATOM 437 O O . LYS A 1 56 ? 20.031 -1.541 -28.812 1 98.56 56 LYS A O 1
ATOM 442 N N . ASP A 1 57 ? 17.781 -1.467 -28.828 1 98.5 57 ASP A N 1
ATOM 443 C CA . ASP A 1 57 ? 17.75 -0.022 -29.047 1 98.5 57 ASP A CA 1
ATOM 444 C C . ASP A 1 57 ? 18.453 0.71 -27.906 1 98.5 57 ASP A C 1
ATOM 446 O O . ASP A 1 57 ? 19 1.797 -28.109 1 98.5 57 ASP A O 1
ATOM 450 N N . SER A 1 58 ? 18.516 0.125 -26.734 1 98.56 58 SER A N 1
ATOM 451 C CA . SER A 1 58 ? 19.109 0.755 -25.562 1 98.56 58 SER A CA 1
ATOM 452 C C . SER A 1 58 ? 20.547 0.294 -25.359 1 98.56 58 SER A C 1
ATOM 454 O O . SER A 1 58 ? 21.203 0.689 -24.391 1 98.56 58 SER A O 1
ATOM 456 N N . GLY A 1 59 ? 21.016 -0.571 -26.156 1 98.44 59 GLY A N 1
ATOM 457 C CA . GLY A 1 59 ? 22.375 -1.057 -26.078 1 98.44 59 GLY A CA 1
ATOM 458 C C . GLY A 1 59 ? 22.594 -2.07 -24.969 1 98.44 59 GLY A C 1
ATOM 459 O O . GLY A 1 59 ? 23.688 -2.16 -24.422 1 98.44 59 GLY A O 1
ATOM 460 N N . VAL A 1 60 ? 21.594 -2.812 -24.609 1 98.69 60 VAL A N 1
ATOM 461 C CA . VAL A 1 60 ? 21.703 -3.83 -23.562 1 98.69 60 VAL A CA 1
ATOM 462 C C . VAL A 1 60 ? 21.891 -5.203 -24.203 1 98.69 60 VAL A C 1
ATOM 464 O O . VAL A 1 60 ? 21.047 -5.652 -24.984 1 98.69 60 VAL A O 1
ATOM 467 N N . GLU A 1 61 ? 22.969 -5.855 -23.922 1 98.62 61 GLU A N 1
ATOM 468 C CA . GLU A 1 61 ? 23.203 -7.23 -24.359 1 98.62 61 GLU A CA 1
ATOM 469 C C . GLU A 1 61 ? 22.391 -8.219 -23.516 1 98.62 61 GLU A C 1
ATOM 471 O O . GLU A 1 61 ? 22.172 -7.988 -22.328 1 98.62 61 GLU A O 1
ATOM 476 N N . PHE A 1 62 ? 21.953 -9.281 -24.172 1 98.69 62 PHE A N 1
ATOM 477 C CA . PHE A 1 62 ? 21.219 -10.258 -23.375 1 98.69 62 PHE A CA 1
ATOM 478 C C . PHE A 1 62 ? 21.516 -11.68 -23.859 1 98.69 62 PHE A C 1
ATOM 480 O O . PHE A 1 62 ? 21.734 -11.906 -25.047 1 98.69 62 PHE A O 1
ATOM 487 N N . ILE A 1 63 ? 21.609 -12.586 -22.891 1 98.75 63 ILE A N 1
ATOM 488 C CA . ILE A 1 63 ? 21.625 -14.031 -23.094 1 98.75 63 ILE A CA 1
ATOM 489 C C . ILE A 1 63 ? 20.266 -14.609 -22.688 1 98.75 63 ILE A C 1
ATOM 491 O O . ILE A 1 63 ? 19.656 -14.156 -21.719 1 98.75 63 ILE A O 1
ATOM 495 N N . GLU A 1 64 ? 19.875 -15.617 -23.469 1 98.38 64 GLU A N 1
ATOM 496 C CA . GLU A 1 64 ? 18.5 -16.094 -23.266 1 98.38 64 GLU A CA 1
ATOM 497 C C . GLU A 1 64 ? 18.484 -17.438 -22.531 1 98.38 64 GLU A C 1
ATOM 499 O O . GLU A 1 64 ? 19.391 -18.25 -22.719 1 98.38 64 GLU A O 1
ATOM 504 N N . LEU A 1 65 ? 17.562 -17.609 -21.703 1 98.62 65 LEU A N 1
ATOM 505 C CA . LEU A 1 65 ? 17.156 -18.875 -21.125 1 98.62 65 LEU A CA 1
ATOM 506 C C . LEU A 1 65 ? 15.648 -19.047 -21.188 1 98.62 65 LEU A C 1
ATOM 508 O O . LEU A 1 65 ? 14.914 -18.328 -20.5 1 98.62 65 LEU A O 1
ATOM 512 N N . SER A 1 66 ? 15.156 -19.922 -22.016 1 98 66 SER A N 1
ATOM 513 C CA . SER A 1 66 ? 13.727 -20.188 -22.172 1 98 66 SER A CA 1
ATOM 514 C C . SER A 1 66 ? 13.352 -21.516 -21.547 1 98 66 SER A C 1
ATOM 516 O O . SER A 1 66 ? 14.188 -22.188 -20.938 1 98 66 SER A O 1
ATOM 518 N N . GLY A 1 67 ? 12.062 -21.781 -21.5 1 97.25 67 GLY A N 1
ATOM 519 C CA . GLY A 1 67 ? 11.633 -23.125 -21.172 1 97.25 67 GLY A CA 1
ATOM 520 C C . GLY A 1 67 ? 11.078 -23.25 -19.766 1 97.25 67 GLY A C 1
ATOM 521 O O . GLY A 1 67 ? 10.883 -24.359 -19.266 1 97.25 67 GLY A O 1
ATOM 522 N N . VAL A 1 68 ? 10.875 -22.141 -19.109 1 97.56 68 VAL A N 1
ATOM 523 C CA . VAL A 1 68 ? 10.273 -22.25 -17.797 1 97.56 68 VAL A CA 1
ATOM 524 C C . VAL A 1 68 ? 8.906 -22.922 -17.891 1 97.56 68 VAL A C 1
ATOM 526 O O . VAL A 1 68 ? 8.117 -22.594 -18.781 1 97.56 68 VAL A O 1
ATOM 529 N N . LYS A 1 69 ? 8.656 -23.812 -17.031 1 93.06 69 LYS A N 1
ATOM 530 C CA . LYS A 1 69 ? 7.375 -24.5 -16.969 1 93.06 69 LYS A CA 1
ATOM 531 C C . LYS A 1 69 ? 6.539 -24 -15.797 1 93.06 69 LYS A C 1
ATOM 533 O O . LYS A 1 69 ? 7.066 -23.375 -14.867 1 93.06 69 LYS A O 1
ATOM 538 N N . PRO A 1 70 ? 5.141 -24.25 -15.977 1 89.44 70 PRO A N 1
ATOM 539 C CA . PRO A 1 70 ? 4.379 -24.094 -14.734 1 89.44 70 PRO A CA 1
ATOM 540 C C . PRO A 1 70 ? 4.945 -24.922 -13.578 1 89.44 70 PRO A C 1
ATOM 542 O O . PRO A 1 70 ? 5.422 -26.031 -13.789 1 89.44 70 PRO A O 1
ATOM 545 N N . ASN A 1 71 ? 4.883 -24.438 -12.398 1 91.88 71 ASN A N 1
ATOM 546 C CA . ASN A 1 71 ? 5.605 -25.078 -11.305 1 91.88 71 ASN A CA 1
ATOM 547 C C . ASN A 1 71 ? 7.094 -25.219 -11.617 1 91.88 71 ASN A C 1
ATOM 549 O O . ASN A 1 71 ? 7.586 -26.328 -11.828 1 91.88 71 ASN A O 1
ATOM 553 N N . PRO A 1 72 ? 7.766 -24.125 -11.594 1 96.12 72 PRO A N 1
ATOM 554 C CA . PRO A 1 72 ? 9.133 -24.062 -12.109 1 96.12 72 PRO A CA 1
ATOM 555 C C . PRO A 1 72 ? 10.078 -25.031 -11.398 1 96.12 72 PRO A C 1
ATOM 557 O O . PRO A 1 72 ? 9.969 -25.219 -10.188 1 96.12 72 PRO A O 1
ATOM 560 N N . ARG A 1 73 ? 10.992 -25.609 -12.195 1 97 73 ARG A N 1
ATOM 561 C CA . ARG A 1 73 ? 11.836 -26.703 -11.75 1 97 73 ARG A CA 1
ATOM 562 C C . ARG A 1 73 ? 13.234 -26.203 -11.383 1 97 73 ARG A C 1
ATOM 564 O O . ARG A 1 73 ? 13.781 -25.328 -12.062 1 97 73 ARG A O 1
ATOM 571 N N . VAL A 1 74 ? 13.844 -26.891 -10.398 1 98.12 74 VAL A N 1
ATOM 572 C CA . VAL A 1 74 ? 15.156 -26.484 -9.906 1 98.12 74 VAL A CA 1
ATOM 573 C C . VAL A 1 74 ? 16.219 -26.781 -10.953 1 98.12 74 VAL A C 1
ATOM 575 O O . VAL A 1 74 ? 17.25 -26.109 -11.016 1 98.12 74 VAL A O 1
ATOM 578 N N . SER A 1 75 ? 16 -27.75 -11.836 1 98.12 75 SER A N 1
ATOM 579 C CA . SER A 1 75 ? 16.953 -28.094 -12.867 1 98.12 75 SER A CA 1
ATOM 580 C C . SER A 1 75 ? 17.219 -26.922 -13.805 1 98.12 75 SER A C 1
ATOM 582 O O . SER A 1 75 ? 18.375 -26.625 -14.125 1 98.12 75 SER A O 1
ATOM 584 N N . LEU A 1 76 ? 16.172 -26.266 -14.211 1 98.5 76 LEU A N 1
ATOM 585 C CA . LEU A 1 76 ? 16.344 -25.109 -15.086 1 98.5 76 LEU A CA 1
ATOM 586 C C . LEU A 1 76 ? 17.016 -23.969 -14.344 1 98.5 76 LEU A C 1
ATOM 588 O O . LEU A 1 76 ? 17.781 -23.203 -14.938 1 98.5 76 LEU A O 1
ATOM 592 N N . VAL A 1 77 ? 16.703 -23.828 -13.078 1 98.81 77 VAL A N 1
ATOM 593 C CA . VAL A 1 77 ? 17.344 -22.828 -12.242 1 98.81 77 VAL A CA 1
ATOM 594 C C . VAL A 1 77 ? 18.859 -23.031 -12.242 1 98.81 77 VAL A C 1
ATOM 596 O O . VAL A 1 77 ? 19.625 -22.078 -12.406 1 98.81 77 VAL A O 1
ATOM 599 N N . ARG A 1 78 ? 19.266 -24.281 -12.039 1 98.75 78 ARG A N 1
ATOM 600 C CA . ARG A 1 78 ? 20.688 -24.625 -12.039 1 98.75 78 ARG A CA 1
ATOM 601 C C . ARG A 1 78 ? 21.344 -24.25 -13.367 1 98.75 78 ARG A C 1
ATOM 603 O O . ARG A 1 78 ? 22.453 -23.703 -13.383 1 98.75 78 ARG A O 1
ATOM 610 N N . GLU A 1 79 ? 20.609 -24.484 -14.438 1 98.75 79 GLU A N 1
ATOM 611 C CA . GLU A 1 79 ? 21.109 -24.094 -15.758 1 98.75 79 GLU A CA 1
ATOM 612 C C . GLU A 1 79 ? 21.281 -22.578 -15.844 1 98.75 79 GLU A C 1
ATOM 614 O O . GLU A 1 79 ? 22.297 -22.094 -16.359 1 98.75 79 GLU A O 1
ATOM 619 N N . GLY A 1 80 ? 20.312 -21.844 -15.375 1 98.88 80 GLY A N 1
ATOM 620 C CA . GLY A 1 80 ? 20.391 -20.391 -15.367 1 98.88 80 GLY A CA 1
ATOM 621 C C . GLY A 1 80 ? 21.562 -19.859 -14.547 1 98.88 80 GLY A C 1
ATOM 622 O O . GLY A 1 80 ? 22.219 -18.906 -14.953 1 98.88 80 GLY A O 1
ATOM 623 N N . ILE A 1 81 ? 21.797 -20.453 -13.398 1 98.88 81 ILE A N 1
ATOM 624 C CA . ILE A 1 81 ? 22.906 -20.078 -12.539 1 98.88 81 ILE A CA 1
ATOM 625 C C . ILE A 1 81 ? 24.219 -20.25 -13.289 1 98.88 81 ILE A C 1
ATOM 627 O O . ILE A 1 81 ? 25.078 -19.359 -13.273 1 98.88 81 ILE A O 1
ATOM 631 N N . ASP A 1 82 ? 24.344 -21.375 -13.961 1 98.75 82 ASP A N 1
ATOM 632 C CA . ASP A 1 82 ? 25.547 -21.672 -14.727 1 98.75 82 ASP A CA 1
ATOM 633 C C . ASP A 1 82 ? 25.781 -20.625 -15.82 1 98.75 82 ASP A C 1
ATOM 635 O O . ASP A 1 82 ? 26.906 -20.172 -16.016 1 98.75 82 ASP A O 1
ATOM 639 N N . ILE A 1 83 ? 24.734 -20.281 -16.516 1 98.88 83 ILE A N 1
ATOM 640 C CA . ILE A 1 83 ? 24.812 -19.297 -17.594 1 98.88 83 ILE A CA 1
ATOM 641 C C . ILE A 1 83 ? 25.297 -17.953 -17.016 1 98.88 83 ILE A C 1
ATOM 643 O O . ILE A 1 83 ? 26.203 -17.328 -17.562 1 98.88 83 ILE A O 1
ATOM 647 N N . CYS A 1 84 ? 24.688 -17.531 -15.93 1 98.88 84 CYS A N 1
ATOM 648 C CA . CYS A 1 84 ? 25.016 -16.234 -15.336 1 98.88 84 CYS A CA 1
ATOM 649 C C . CYS A 1 84 ? 26.469 -16.219 -14.875 1 98.88 84 CYS A C 1
ATOM 651 O O . CYS A 1 84 ? 27.172 -15.219 -15.062 1 98.88 84 CYS A O 1
ATOM 653 N N . ARG A 1 85 ? 26.922 -17.328 -14.266 1 98.62 85 ARG A N 1
ATOM 654 C CA . ARG A 1 85 ? 28.297 -17.422 -13.82 1 98.62 85 ARG A CA 1
ATOM 655 C C . ARG A 1 85 ? 29.266 -17.391 -15.008 1 98.62 85 ARG A C 1
ATOM 657 O O . ARG A 1 85 ? 30.234 -16.625 -15 1 98.62 85 ARG A O 1
ATOM 664 N N . LYS A 1 86 ? 29 -18.188 -15.984 1 98.5 86 LYS A N 1
ATOM 665 C CA . LYS A 1 86 ? 29.859 -18.312 -17.156 1 98.5 86 LYS A CA 1
ATOM 666 C C . LYS A 1 86 ? 29.953 -16.984 -17.922 1 98.5 86 LYS A C 1
ATOM 668 O O . LYS A 1 86 ? 31.016 -16.609 -18.391 1 98.5 86 LYS A O 1
ATOM 673 N N . GLU A 1 87 ? 28.844 -16.297 -18.016 1 98.5 87 GLU A N 1
ATOM 674 C CA . GLU A 1 87 ? 28.766 -15.102 -18.859 1 98.5 87 GLU A CA 1
ATOM 675 C C . GLU A 1 87 ? 28.938 -13.828 -18.031 1 98.5 87 GLU A C 1
ATOM 677 O O . GLU A 1 87 ? 28.828 -12.719 -18.562 1 98.5 87 GLU A O 1
ATOM 682 N N . ASN A 1 88 ? 29.109 -13.914 -16.734 1 98.12 88 ASN A N 1
ATOM 683 C CA . ASN A 1 88 ? 29.281 -12.789 -15.828 1 98.12 88 ASN A CA 1
ATOM 684 C C . ASN A 1 88 ? 28.078 -11.844 -15.875 1 98.12 88 ASN A C 1
ATOM 686 O O . ASN A 1 88 ? 28.234 -10.641 -16.094 1 98.12 88 ASN A O 1
ATOM 690 N N . ILE A 1 89 ? 26.953 -12.422 -15.773 1 98.56 89 ILE A N 1
ATOM 691 C CA . ILE A 1 89 ? 25.703 -11.672 -15.789 1 98.56 89 ILE A CA 1
ATOM 692 C C . ILE A 1 89 ? 25.281 -11.336 -14.359 1 98.56 89 ILE A C 1
ATOM 694 O O . ILE A 1 89 ? 25.312 -12.195 -13.477 1 98.56 89 ILE A O 1
ATOM 698 N N . ASP A 1 90 ? 24.828 -10.078 -14.133 1 97.56 90 ASP A N 1
ATOM 699 C CA . ASP A 1 90 ? 24.484 -9.672 -12.773 1 97.56 90 ASP A CA 1
ATOM 700 C C . ASP A 1 90 ? 23.047 -9.148 -12.695 1 97.56 90 ASP A C 1
ATOM 702 O O . ASP A 1 90 ? 22.641 -8.57 -11.688 1 97.56 90 ASP A O 1
ATOM 706 N N . PHE A 1 91 ? 22.297 -9.289 -13.766 1 98.88 91 PHE A N 1
ATOM 707 C CA . PHE A 1 91 ? 20.922 -8.789 -13.805 1 98.88 91 PHE A CA 1
ATOM 708 C C . PHE A 1 91 ? 20.031 -9.711 -14.625 1 98.88 91 PHE A C 1
ATOM 710 O O . PHE A 1 91 ? 20.453 -10.211 -15.68 1 98.88 91 PHE A O 1
ATOM 717 N N . ILE A 1 92 ? 18.812 -9.969 -14.156 1 98.94 92 ILE A N 1
ATOM 718 C CA . ILE A 1 92 ? 17.891 -10.859 -14.852 1 98.94 92 ILE A CA 1
ATOM 719 C C . ILE A 1 92 ? 16.609 -10.094 -15.219 1 98.94 92 ILE A C 1
ATOM 721 O O . ILE A 1 92 ? 16.078 -9.344 -14.398 1 98.94 92 ILE A O 1
ATOM 725 N N . LEU A 1 93 ? 16.172 -10.211 -16.438 1 98.94 93 LEU A N 1
ATOM 726 C CA . LEU A 1 93 ? 14.844 -9.766 -16.828 1 98.94 93 LEU A CA 1
ATOM 727 C C . LEU A 1 93 ? 13.906 -10.953 -17.016 1 98.94 93 LEU A C 1
ATOM 729 O O . LEU A 1 93 ? 14.109 -11.773 -17.922 1 98.94 93 LEU A O 1
ATOM 733 N N . ALA A 1 94 ? 12.961 -11.047 -16.156 1 98.94 94 ALA A N 1
ATOM 734 C CA . ALA A 1 94 ? 11.922 -12.07 -16.25 1 98.94 94 ALA A CA 1
ATOM 735 C C . ALA A 1 94 ? 10.734 -11.578 -17.078 1 98.94 94 ALA A C 1
ATOM 737 O O . ALA A 1 94 ? 10.102 -10.586 -16.719 1 98.94 94 ALA A O 1
ATOM 738 N N . VAL A 1 95 ? 10.438 -12.227 -18.141 1 98.81 95 VAL A N 1
ATOM 739 C CA . VAL A 1 95 ? 9.273 -11.898 -18.953 1 98.81 95 VAL A CA 1
ATOM 740 C C . VAL A 1 95 ? 8.289 -13.062 -18.938 1 98.81 95 VAL A C 1
ATOM 742 O O . VAL A 1 95 ? 8.523 -14.094 -19.578 1 98.81 95 VAL A O 1
ATOM 745 N N . GLY A 1 96 ? 7.258 -12.953 -18.156 1 97.94 96 GLY A N 1
ATOM 746 C CA . GLY A 1 96 ? 6.312 -14.047 -18.016 1 97.94 96 GLY A CA 1
ATOM 747 C C . GLY A 1 96 ? 5.477 -13.945 -16.75 1 97.94 96 GLY A C 1
ATOM 748 O O . GLY A 1 96 ? 5.234 -12.852 -16.234 1 97.94 96 GLY A O 1
ATOM 749 N N . GLY A 1 97 ? 4.98 -15.047 -16.328 1 97.12 97 GLY A N 1
ATOM 750 C CA . GLY A 1 97 ? 4.184 -15.109 -15.109 1 97.12 97 GLY A CA 1
ATOM 751 C C . GLY A 1 97 ? 4.996 -15.461 -13.883 1 97.12 97 GLY A C 1
ATOM 752 O O . GLY A 1 97 ? 6.215 -15.297 -13.867 1 97.12 97 GLY A O 1
ATOM 753 N N . GLY A 1 98 ? 4.301 -15.906 -12.875 1 97.62 98 GLY A N 1
ATOM 754 C CA . GLY A 1 98 ? 4.902 -16.234 -11.594 1 97.62 98 GLY A CA 1
ATOM 755 C C . GLY A 1 98 ? 6 -17.266 -11.695 1 97.62 98 GLY A C 1
ATOM 756 O O . GLY A 1 98 ? 7.031 -17.172 -11.031 1 97.62 98 GLY A O 1
ATOM 757 N N . SER A 1 99 ? 5.801 -18.266 -12.531 1 97.5 99 SER A N 1
ATOM 758 C CA . SER A 1 99 ? 6.789 -19.328 -12.664 1 97.5 99 SER A CA 1
ATOM 759 C C . SER A 1 99 ? 8.117 -18.781 -13.188 1 97.5 99 SER A C 1
ATOM 761 O O . SER A 1 99 ? 9.18 -19.156 -12.688 1 97.5 99 SER A O 1
ATOM 763 N N . VAL A 1 100 ? 8.008 -17.906 -14.188 1 98.69 100 VAL A N 1
ATOM 764 C CA . VAL A 1 100 ? 9.203 -17.297 -14.773 1 98.69 100 VAL A CA 1
ATOM 765 C C . VAL A 1 100 ? 9.891 -16.422 -13.734 1 98.69 100 VAL A C 1
ATOM 767 O O . VAL A 1 100 ? 11.117 -16.469 -13.586 1 98.69 100 VAL A O 1
ATOM 770 N N . ILE A 1 101 ? 9.133 -15.672 -13.016 1 98.81 101 ILE A N 1
ATOM 771 C CA . ILE A 1 101 ? 9.672 -14.734 -12.039 1 98.81 101 ILE A CA 1
ATOM 772 C C . ILE A 1 101 ? 10.289 -15.5 -10.875 1 98.81 101 ILE A C 1
ATOM 774 O O . ILE A 1 101 ? 11.383 -15.172 -10.406 1 98.81 101 ILE A O 1
ATOM 778 N N . ASP A 1 102 ? 9.633 -16.531 -10.406 1 98.69 102 ASP A N 1
ATOM 779 C CA . ASP A 1 102 ? 10.172 -17.359 -9.328 1 98.69 102 ASP A CA 1
ATOM 780 C C . ASP A 1 102 ? 11.484 -18.031 -9.742 1 98.69 102 ASP A C 1
ATOM 782 O O . ASP A 1 102 ? 12.43 -18.078 -8.953 1 98.69 102 ASP A O 1
ATOM 786 N N . SER A 1 103 ? 11.445 -18.547 -10.953 1 98.81 103 SER A N 1
ATOM 787 C CA . SER A 1 103 ? 12.68 -19.125 -11.492 1 98.81 103 SER A CA 1
ATOM 788 C C . SER A 1 103 ? 13.797 -18.094 -11.531 1 98.81 103 SER A C 1
ATOM 790 O O . SER A 1 103 ? 14.938 -18.391 -11.164 1 98.81 103 SER A O 1
ATOM 792 N N . SER A 1 104 ? 13.484 -16.906 -11.953 1 98.94 104 SER A N 1
ATOM 793 C CA . SER A 1 104 ? 14.453 -15.812 -12.016 1 98.94 104 SER A CA 1
ATOM 794 C C . SER A 1 104 ? 14.992 -15.469 -10.625 1 98.94 104 SER A C 1
ATOM 796 O O . SER A 1 104 ? 16.188 -15.258 -10.461 1 98.94 104 SER A O 1
ATOM 798 N N . LYS A 1 105 ? 14.125 -15.406 -9.633 1 98.88 105 LYS A N 1
ATOM 799 C CA . LYS A 1 105 ? 14.547 -15.125 -8.266 1 98.88 105 LYS A CA 1
ATOM 800 C C . LYS A 1 105 ? 15.453 -16.234 -7.727 1 98.88 105 LYS A C 1
ATOM 802 O O . LYS A 1 105 ? 16.406 -15.953 -7 1 98.88 105 LYS A O 1
ATOM 807 N N . ALA A 1 106 ? 15.094 -17.438 -8.039 1 98.88 106 ALA A N 1
ATOM 808 C CA . ALA A 1 106 ? 15.93 -18.562 -7.617 1 98.88 106 ALA A CA 1
ATOM 809 C C . ALA A 1 106 ? 17.328 -18.469 -8.227 1 98.88 106 ALA A C 1
ATOM 811 O O . ALA A 1 106 ? 18.328 -18.703 -7.543 1 98.88 106 ALA A O 1
ATOM 812 N N . ILE A 1 107 ? 17.375 -18.125 -9.523 1 98.94 107 ILE A N 1
ATOM 813 C CA . ILE A 1 107 ? 18.656 -17.922 -10.18 1 98.94 107 ILE A CA 1
ATOM 814 C C . ILE A 1 107 ? 19.422 -16.797 -9.477 1 98.94 107 ILE A C 1
ATOM 816 O O . ILE A 1 107 ? 20.594 -16.953 -9.141 1 98.94 107 ILE A O 1
ATOM 820 N N . ALA A 1 108 ? 18.75 -15.711 -9.188 1 98.94 108 ALA A N 1
ATOM 821 C CA . ALA A 1 108 ? 19.359 -14.555 -8.539 1 98.94 108 ALA A CA 1
ATOM 822 C C . ALA A 1 108 ? 19.953 -14.938 -7.184 1 98.94 108 ALA A C 1
ATOM 824 O O . ALA A 1 108 ? 21.031 -14.469 -6.824 1 98.94 108 ALA A O 1
ATOM 825 N N . ALA A 1 109 ? 19.297 -15.766 -6.449 1 98.81 109 ALA A N 1
ATOM 826 C CA . ALA A 1 109 ? 19.734 -16.188 -5.125 1 98.81 109 ALA A CA 1
ATOM 827 C C . ALA A 1 109 ? 20.891 -17.188 -5.223 1 98.81 109 ALA A C 1
ATOM 829 O O . ALA A 1 109 ? 21.719 -17.281 -4.316 1 98.81 109 ALA A O 1
ATOM 830 N N . GLY A 1 110 ? 20.938 -17.906 -6.297 1 98.75 110 GLY A N 1
ATOM 831 C CA . GLY A 1 110 ? 21.844 -19.047 -6.379 1 98.75 110 GLY A CA 1
ATOM 832 C C . GLY A 1 110 ? 23.188 -18.688 -6.977 1 98.75 110 GLY A C 1
ATOM 833 O O . GLY A 1 110 ? 24.188 -19.391 -6.746 1 98.75 110 GLY A O 1
ATOM 834 N N . VAL A 1 111 ? 23.266 -17.625 -7.773 1 98.81 111 VAL A N 1
ATOM 835 C CA . VAL A 1 111 ? 24.453 -17.328 -8.57 1 98.81 111 VAL A CA 1
ATOM 836 C C . VAL A 1 111 ? 25.656 -17.141 -7.652 1 98.81 111 VAL A C 1
ATOM 838 O O . VAL A 1 111 ? 26.734 -17.703 -7.902 1 98.81 111 VAL A O 1
ATOM 841 N N . ASN A 1 112 ? 25.516 -16.391 -6.535 1 98.62 112 ASN A N 1
ATOM 842 C CA . ASN A 1 112 ? 26.625 -16.094 -5.645 1 98.62 112 ASN A CA 1
ATOM 843 C C . ASN A 1 112 ? 26.641 -17.031 -4.434 1 98.62 112 ASN A C 1
ATOM 845 O O . ASN A 1 112 ? 27.344 -16.766 -3.453 1 98.62 112 ASN A O 1
ATOM 849 N N . TYR A 1 113 ? 25.844 -18.047 -4.457 1 98.31 113 TYR A N 1
ATOM 850 C CA . TYR A 1 113 ? 25.844 -19.078 -3.422 1 98.31 113 TYR A CA 1
ATOM 851 C C . TYR A 1 113 ? 26.781 -20.219 -3.791 1 98.31 113 TYR A C 1
ATOM 853 O O . TYR A 1 113 ? 26.719 -20.75 -4.902 1 98.31 113 TYR A O 1
ATOM 861 N N . ALA A 1 114 ? 27.641 -20.641 -2.883 1 97.38 114 ALA A N 1
ATOM 862 C CA . ALA A 1 114 ? 28.672 -21.625 -3.158 1 97.38 114 ALA A CA 1
ATOM 863 C C . ALA A 1 114 ? 28.078 -23.031 -3.225 1 97.38 114 ALA A C 1
ATOM 865 O O . ALA A 1 114 ? 28.609 -23.906 -3.914 1 97.38 114 ALA A O 1
ATOM 866 N N . GLY A 1 115 ? 26.953 -23.281 -2.578 1 97.69 115 GLY A N 1
ATOM 867 C CA . GLY A 1 115 ? 26.328 -24.594 -2.568 1 97.69 115 GLY A CA 1
ATOM 868 C C . GLY A 1 115 ? 25.25 -24.734 -3.627 1 97.69 115 GLY A C 1
ATOM 869 O O . GLY A 1 115 ? 25.25 -24.016 -4.625 1 97.69 115 GLY A O 1
ATOM 870 N N . ASP A 1 116 ? 24.469 -25.781 -3.498 1 98.25 116 ASP A N 1
ATOM 871 C CA . ASP A 1 116 ? 23.328 -25.969 -4.375 1 98.25 116 ASP A CA 1
ATOM 872 C C . ASP A 1 116 ? 22.172 -25.047 -3.994 1 98.25 116 ASP A C 1
ATOM 874 O O . ASP A 1 116 ? 21.828 -24.906 -2.816 1 98.25 116 ASP A O 1
ATOM 878 N N . VAL A 1 117 ? 21.594 -24.453 -5 1 98.5 117 VAL A N 1
ATOM 879 C CA . VAL A 1 117 ? 20.562 -23.453 -4.777 1 98.5 117 VAL A CA 1
ATOM 880 C C . VAL A 1 117 ? 19.422 -24.062 -3.967 1 98.5 117 VAL A C 1
ATOM 882 O O . VAL A 1 117 ? 18.75 -23.359 -3.211 1 98.5 117 VAL A O 1
ATOM 885 N N . TRP A 1 118 ? 19.156 -25.328 -4.051 1 97.81 118 TRP A N 1
ATOM 886 C CA . TRP A 1 118 ? 18.062 -25.984 -3.348 1 97.81 118 TRP A CA 1
ATOM 887 C C . TRP A 1 118 ? 18.266 -25.906 -1.837 1 97.81 118 TRP A C 1
ATOM 889 O O . TRP A 1 118 ? 17.281 -25.938 -1.079 1 97.81 118 TRP A O 1
ATOM 899 N N . ASP A 1 119 ? 19.484 -25.703 -1.321 1 97.75 119 ASP A N 1
ATOM 900 C CA . ASP A 1 119 ? 19.75 -25.5 0.1 1 97.75 119 ASP A CA 1
ATOM 901 C C . ASP A 1 119 ? 18.969 -24.312 0.643 1 97.75 119 ASP A C 1
ATOM 903 O O . ASP A 1 119 ? 18.484 -24.344 1.779 1 97.75 119 ASP A O 1
ATOM 907 N N . LEU A 1 120 ? 18.844 -23.344 -0.208 1 98.06 120 LEU A N 1
ATOM 908 C CA . LEU A 1 120 ? 18.203 -22.109 0.202 1 98.06 120 LEU A CA 1
ATOM 909 C C . LEU A 1 120 ? 16.703 -22.297 0.387 1 98.06 120 LEU A C 1
ATOM 911 O O . LEU A 1 120 ? 16.047 -21.5 1.054 1 98.06 120 LEU A O 1
ATOM 915 N N . TYR A 1 121 ? 16.156 -23.328 -0.219 1 96.31 121 TYR A N 1
ATOM 916 C CA . TYR A 1 121 ? 14.734 -23.641 -0.108 1 96.31 121 TYR A CA 1
ATOM 917 C C . TYR A 1 121 ? 14.477 -24.641 1.019 1 96.31 121 TYR A C 1
ATOM 919 O O . TYR A 1 121 ? 13.328 -24.953 1.33 1 96.31 121 TYR A O 1
ATOM 927 N N . THR A 1 122 ? 15.516 -25.141 1.632 1 92.5 122 THR A N 1
ATOM 928 C CA . THR A 1 122 ? 15.375 -26.172 2.652 1 92.5 122 THR A CA 1
ATOM 929 C C . THR A 1 122 ? 16 -25.719 3.971 1 92.5 122 THR A C 1
ATOM 931 O O . THR A 1 122 ? 16.531 -26.531 4.723 1 92.5 122 THR A O 1
ATOM 934 N N . GLY A 1 123 ? 16.062 -24.391 4.145 1 91.19 123 GLY A N 1
ATOM 935 C CA . GLY A 1 123 ? 16.328 -23.922 5.492 1 91.19 123 GLY A CA 1
ATOM 936 C C . GLY A 1 123 ? 17.641 -23.141 5.594 1 91.19 123 GLY A C 1
ATOM 937 O O . GLY A 1 123 ? 17.969 -22.609 6.656 1 91.19 123 GLY A O 1
ATOM 938 N N . THR A 1 124 ? 18.484 -23.125 4.566 1 95.56 124 THR A N 1
ATOM 939 C CA . THR A 1 124 ? 19.719 -22.344 4.59 1 95.56 124 THR A CA 1
ATOM 940 C C . THR A 1 124 ? 19.422 -20.859 4.348 1 95.56 124 THR A C 1
ATOM 942 O O . THR A 1 124 ? 18.781 -20.5 3.352 1 95.56 124 THR A O 1
ATOM 945 N N . PRO A 1 125 ? 19.859 -20.031 5.238 1 96.56 125 PRO A N 1
ATOM 946 C CA . PRO A 1 125 ? 19.609 -18.594 5.051 1 96.56 125 PRO A CA 1
ATOM 947 C C . PRO A 1 125 ? 20.453 -17.984 3.943 1 96.56 125 PRO A C 1
ATOM 949 O O . PRO A 1 125 ? 21.531 -18.516 3.613 1 96.56 125 PRO A O 1
ATOM 952 N N . ILE A 1 126 ? 20.016 -16.922 3.391 1 97.88 126 ILE A N 1
ATOM 953 C CA . ILE A 1 126 ? 20.781 -16.125 2.426 1 97.88 126 ILE A CA 1
ATOM 954 C C . ILE A 1 126 ? 21.688 -15.156 3.16 1 97.88 126 ILE A C 1
ATOM 956 O O . ILE A 1 126 ? 21.219 -14.258 3.863 1 97.88 126 ILE A O 1
ATOM 960 N N . ASN A 1 127 ? 22.969 -15.266 3.051 1 97.31 127 ASN A N 1
ATOM 961 C CA . ASN A 1 127 ? 23.953 -14.398 3.672 1 97.31 127 ASN A CA 1
ATOM 962 C C . ASN A 1 127 ? 24.922 -13.82 2.641 1 97.31 127 ASN A C 1
ATOM 964 O O . ASN A 1 127 ? 26.047 -13.453 2.975 1 97.31 127 ASN A O 1
ATOM 968 N N . HIS A 1 128 ? 24.453 -13.875 1.38 1 97.62 128 HIS A N 1
ATOM 969 C CA . HIS A 1 128 ? 25.219 -13.367 0.249 1 97.62 128 HIS A CA 1
ATOM 970 C C . HIS A 1 128 ? 24.375 -12.406 -0.595 1 97.62 128 HIS A C 1
ATOM 972 O O . HIS A 1 128 ? 23.172 -12.289 -0.389 1 97.62 128 HIS A O 1
ATOM 978 N N . GLU A 1 129 ? 25.078 -11.719 -1.472 1 97.75 129 GLU A N 1
ATOM 979 C CA . GLU A 1 129 ? 24.391 -10.789 -2.352 1 97.75 129 GLU A CA 1
ATOM 980 C C . GLU A 1 129 ? 23.656 -11.523 -3.473 1 97.75 129 GLU A C 1
ATOM 982 O O . GLU A 1 129 ? 24.25 -12.359 -4.16 1 97.75 129 GLU A O 1
ATOM 987 N N . CYS A 1 130 ? 22.391 -11.305 -3.652 1 98.62 130 CYS A N 1
ATOM 988 C CA . CYS A 1 130 ? 21.609 -11.828 -4.77 1 98.62 130 CYS A CA 1
ATOM 989 C C . CYS A 1 130 ? 21.719 -10.93 -5.988 1 98.62 130 CYS A C 1
ATOM 991 O O . CYS A 1 130 ? 21.969 -9.727 -5.859 1 98.62 130 CYS A O 1
ATOM 993 N N . LEU A 1 131 ? 21.578 -11.484 -7.199 1 98.81 131 LEU A N 1
ATOM 994 C CA . LEU A 1 131 ? 21.453 -10.664 -8.398 1 98.81 131 LEU A CA 1
ATOM 995 C C . LEU A 1 131 ? 20.188 -9.805 -8.344 1 98.81 131 LEU A C 1
ATOM 997 O O . LEU A 1 131 ? 19.219 -10.164 -7.668 1 98.81 131 LEU A O 1
ATOM 1001 N N . LYS A 1 132 ? 20.266 -8.703 -9.047 1 98.56 132 LYS A N 1
ATOM 1002 C CA . LYS A 1 132 ? 19.078 -7.887 -9.227 1 98.56 132 LYS A CA 1
ATOM 1003 C C . LYS A 1 132 ? 18.203 -8.414 -10.359 1 98.56 132 LYS A C 1
ATOM 1005 O O . LYS A 1 132 ? 18.688 -9.133 -11.234 1 98.56 132 LYS A O 1
ATOM 1010 N N . LEU A 1 133 ? 16.953 -8.117 -10.297 1 98.81 133 LEU A N 1
ATOM 1011 C CA . LEU A 1 133 ? 16.078 -8.555 -11.383 1 98.81 133 LEU A CA 1
ATOM 1012 C C . LEU A 1 133 ? 14.953 -7.555 -11.602 1 98.81 133 LEU A C 1
ATOM 1014 O O . LEU A 1 133 ? 14.711 -6.684 -10.758 1 98.81 133 LEU A O 1
ATOM 1018 N N . ALA A 1 134 ? 14.312 -7.613 -12.742 1 98.94 134 ALA A N 1
ATOM 1019 C CA . ALA A 1 134 ? 13.102 -6.875 -13.117 1 98.94 134 ALA A CA 1
ATOM 1020 C C . ALA A 1 134 ? 12.125 -7.777 -13.867 1 98.94 134 ALA A C 1
ATOM 1022 O O . ALA A 1 134 ? 12.461 -8.906 -14.227 1 98.94 134 ALA A O 1
ATOM 1023 N N . THR A 1 135 ? 10.914 -7.273 -14.008 1 98.88 135 THR A N 1
ATOM 1024 C CA . THR A 1 135 ? 9.922 -8.172 -14.586 1 98.88 135 THR A CA 1
ATOM 1025 C C . THR A 1 135 ? 9.039 -7.43 -15.586 1 98.88 135 THR A C 1
ATOM 1027 O O . THR A 1 135 ? 8.852 -6.215 -15.477 1 98.88 135 THR A O 1
ATOM 1030 N N . VAL A 1 136 ? 8.625 -8.102 -16.625 1 98.88 136 VAL A N 1
ATOM 1031 C CA . VAL A 1 136 ? 7.453 -7.789 -17.438 1 98.88 136 VAL A CA 1
ATOM 1032 C C . VAL A 1 136 ? 6.379 -8.859 -17.234 1 98.88 136 VAL A C 1
ATOM 1034 O O . VAL A 1 136 ? 6.543 -10 -17.656 1 98.88 136 VAL A O 1
ATOM 1037 N N . LEU A 1 137 ? 5.363 -8.445 -16.625 1 98.75 137 LEU A N 1
ATOM 1038 C CA . LEU A 1 137 ? 4.375 -9.406 -16.141 1 98.75 137 LEU A CA 1
ATOM 1039 C C . LEU A 1 137 ? 3.387 -9.766 -17.25 1 98.75 137 LEU A C 1
ATOM 1041 O O . LEU A 1 137 ? 2.832 -8.883 -17.906 1 98.75 137 LEU A O 1
ATOM 1045 N N . THR A 1 138 ? 3.156 -11.086 -17.391 1 98 138 THR A N 1
ATOM 1046 C CA . THR A 1 138 ? 2.215 -11.484 -18.438 1 98 138 THR A CA 1
ATOM 1047 C C . THR A 1 138 ? 1.069 -12.305 -17.844 1 98 138 THR A C 1
ATOM 1049 O O . THR A 1 138 ? 0.075 -12.57 -18.516 1 98 138 THR A O 1
ATOM 1052 N N . ILE A 1 139 ? 1.189 -12.719 -16.562 1 97.19 139 ILE A N 1
ATOM 1053 C CA . ILE A 1 139 ? 0.132 -13.469 -15.883 1 97.19 139 ILE A CA 1
ATOM 1054 C C . ILE A 1 139 ? -0.047 -12.945 -14.461 1 97.19 139 ILE A C 1
ATOM 1056 O O . ILE A 1 139 ? 0.677 -13.352 -13.547 1 97.19 139 ILE A O 1
ATOM 1060 N N . PRO A 1 140 ? -0.981 -12.078 -14.266 1 97.75 140 PRO A N 1
ATOM 1061 C CA . PRO A 1 140 ? -1.283 -11.664 -12.898 1 97.75 140 PRO A CA 1
ATOM 1062 C C . PRO A 1 140 ? -1.856 -12.797 -12.047 1 97.75 140 PRO A C 1
ATOM 1064 O O . PRO A 1 140 ? -2.842 -13.43 -12.438 1 97.75 140 PRO A O 1
ATOM 1067 N N . ALA A 1 141 ? -1.206 -13.141 -10.945 1 97.25 141 ALA A N 1
ATOM 1068 C CA . ALA A 1 141 ? -1.656 -14.227 -10.07 1 97.25 141 ALA A CA 1
ATOM 1069 C C . ALA A 1 141 ? -0.927 -14.188 -8.734 1 97.25 141 ALA A C 1
ATOM 1071 O O . ALA A 1 141 ? -1.469 -13.695 -7.738 1 97.25 141 ALA A O 1
ATOM 1072 N N . ALA A 1 142 ? 0.352 -14.445 -8.758 1 94.81 142 ALA A N 1
ATOM 1073 C CA . ALA A 1 142 ? 1.152 -14.734 -7.574 1 94.81 142 ALA A CA 1
ATOM 1074 C C . ALA A 1 142 ? 1.647 -13.453 -6.914 1 94.81 142 ALA A C 1
ATOM 1076 O O . ALA A 1 142 ? 2.111 -13.469 -5.773 1 94.81 142 ALA A O 1
ATOM 1077 N N . GLY A 1 143 ? 1.517 -12.328 -7.613 1 98.06 143 GLY A N 1
ATOM 1078 C CA . GLY A 1 143 ? 2.074 -11.094 -7.09 1 98.06 143 GLY A CA 1
ATOM 1079 C C . GLY A 1 143 ? 3.592 -11.086 -7.066 1 98.06 143 GLY A C 1
ATOM 1080 O O . GLY A 1 143 ? 4.203 -10.25 -6.398 1 98.06 143 GLY A O 1
ATOM 1081 N N . SER A 1 144 ? 4.23 -11.938 -7.785 1 98.31 144 SER A N 1
ATOM 1082 C CA . SER A 1 144 ? 5.676 -12.125 -7.766 1 98.31 144 SER A CA 1
ATOM 1083 C C . SER A 1 144 ? 6.398 -10.898 -8.312 1 98.31 144 SER A C 1
ATOM 1085 O O . SER A 1 144 ? 7.582 -10.688 -8.039 1 98.31 144 SER A O 1
ATOM 1087 N N . GLU A 1 145 ? 5.699 -10.055 -9.031 1 98.75 145 GLU A N 1
ATOM 1088 C CA . GLU A 1 145 ? 6.277 -8.859 -9.633 1 98.75 145 GLU A CA 1
ATOM 1089 C C . GLU A 1 145 ? 6.691 -7.848 -8.57 1 98.75 145 GLU A C 1
ATOM 1091 O O . GLU A 1 145 ? 7.438 -6.91 -8.859 1 98.75 145 GLU A O 1
ATOM 1096 N N . THR A 1 146 ? 6.242 -7.996 -7.32 1 98.44 146 THR A N 1
ATOM 1097 C CA . THR A 1 146 ? 6.719 -7.082 -6.285 1 98.44 146 THR A CA 1
ATOM 1098 C C . THR A 1 146 ? 7.02 -7.836 -4.992 1 98.44 146 THR A C 1
ATOM 1100 O O . THR A 1 146 ? 7.434 -7.238 -4 1 98.44 146 THR A O 1
ATOM 1103 N N . SER A 1 147 ? 6.777 -9.133 -4.934 1 98.19 147 SER A N 1
ATOM 1104 C CA . SER A 1 147 ? 6.992 -9.891 -3.705 1 98.19 147 SER A CA 1
ATOM 1105 C C . SER A 1 147 ? 8.445 -10.336 -3.574 1 98.19 147 SER A C 1
ATOM 1107 O O . SER A 1 147 ? 9.203 -10.289 -4.547 1 98.19 147 SER A O 1
ATOM 1109 N N . SER A 1 148 ? 8.805 -10.758 -2.402 1 98 148 SER A N 1
ATOM 1110 C CA . SER A 1 148 ? 10.164 -11.195 -2.115 1 98 148 SER A CA 1
ATOM 1111 C C . SER A 1 148 ? 10.289 -12.711 -2.201 1 98 148 SER A C 1
ATOM 1113 O O . SER A 1 148 ? 11.375 -13.258 -2.025 1 98 148 SER A O 1
ATOM 1115 N N . GLY A 1 149 ? 9.18 -13.375 -2.494 1 97.62 149 GLY A N 1
ATOM 1116 C CA . GLY A 1 149 ? 9.141 -14.828 -2.4 1 97.62 149 GLY A CA 1
ATOM 1117 C C . GLY A 1 149 ? 9.43 -15.516 -3.719 1 97.62 149 GLY A C 1
ATOM 1118 O O . GLY A 1 149 ? 9.328 -14.906 -4.785 1 97.62 149 GLY A O 1
ATOM 1119 N N . SER A 1 150 ? 9.836 -16.703 -3.646 1 98.12 150 SER A N 1
ATOM 1120 C CA . SER A 1 150 ? 10.086 -17.609 -4.762 1 98.12 150 SER A CA 1
ATOM 1121 C C . SER A 1 150 ? 9.688 -19.047 -4.41 1 98.12 150 SER A C 1
ATOM 1123 O O . SER A 1 150 ? 9.969 -19.516 -3.305 1 98.12 150 SER A O 1
ATOM 1125 N N . VAL A 1 151 ? 8.984 -19.672 -5.297 1 97.75 151 VAL A N 1
ATOM 1126 C CA . VAL A 1 151 ? 8.57 -21.047 -5.105 1 97.75 151 VAL A CA 1
ATOM 1127 C C . VAL A 1 151 ? 9.117 -21.922 -6.242 1 97.75 151 VAL A C 1
ATOM 1129 O O . VAL A 1 151 ? 8.898 -21.609 -7.418 1 97.75 151 VAL A O 1
ATOM 1132 N N . ILE A 1 152 ? 9.82 -23 -5.871 1 97.25 152 ILE A N 1
ATOM 1133 C CA . ILE A 1 152 ? 10.461 -23.875 -6.859 1 97.25 152 ILE A CA 1
ATOM 1134 C C . ILE A 1 152 ? 10.141 -25.328 -6.551 1 97.25 152 ILE A C 1
ATOM 1136 O O . ILE A 1 152 ? 9.969 -25.703 -5.391 1 97.25 152 ILE A O 1
ATOM 1140 N N . THR A 1 153 ? 10 -26.078 -7.602 1 95.88 153 THR A N 1
ATOM 1141 C CA . THR A 1 153 ? 9.773 -27.516 -7.496 1 95.88 153 THR A CA 1
ATOM 1142 C C . THR A 1 153 ? 11.078 -28.281 -7.707 1 95.88 153 THR A C 1
ATOM 1144 O O . THR A 1 153 ? 11.805 -28.031 -8.664 1 95.88 153 THR A O 1
ATOM 1147 N N . ASN A 1 154 ? 11.375 -29.141 -6.777 1 95.44 154 ASN A N 1
ATOM 1148 C CA . ASN A 1 154 ? 12.453 -30.109 -6.949 1 95.44 154 ASN A CA 1
ATOM 1149 C C . ASN A 1 154 ? 11.922 -31.453 -7.457 1 95.44 154 ASN A C 1
ATOM 1151 O O . ASN A 1 154 ? 11.219 -32.156 -6.734 1 95.44 154 ASN A O 1
ATOM 1155 N N . GLU A 1 155 ? 12.281 -31.766 -8.641 1 90.94 155 GLU A N 1
ATOM 1156 C CA . GLU A 1 155 ? 11.773 -32.969 -9.297 1 90.94 155 GLU A CA 1
ATOM 1157 C C . GLU A 1 155 ? 12.195 -34.219 -8.547 1 90.94 155 GLU A C 1
ATOM 1159 O O . GLU A 1 155 ? 11.539 -35.25 -8.648 1 90.94 155 GLU A O 1
ATOM 1164 N N . ASP A 1 156 ? 13.289 -34.125 -7.855 1 90.5 156 ASP A N 1
ATOM 1165 C CA . ASP A 1 156 ? 13.703 -35.219 -6.984 1 90.5 156 ASP A CA 1
ATOM 1166 C C . ASP A 1 156 ? 12.891 -35.219 -5.688 1 90.5 156 ASP A C 1
ATOM 1168 O O . ASP A 1 156 ? 13.109 -34.375 -4.809 1 90.5 156 ASP A O 1
ATOM 1172 N N . GLY A 1 157 ? 11.898 -36.125 -5.559 1 87 157 GLY A N 1
ATOM 1173 C CA . GLY A 1 157 ? 11.078 -36.219 -4.363 1 87 157 GLY A CA 1
ATOM 1174 C C . GLY A 1 157 ? 9.766 -35.469 -4.473 1 87 157 GLY A C 1
ATOM 1175 O O . GLY A 1 157 ? 8.906 -35.594 -3.594 1 87 157 GLY A O 1
ATOM 1176 N N . LEU A 1 158 ? 9.625 -34.688 -5.539 1 89.25 158 LEU A N 1
ATOM 1177 C CA . LEU A 1 158 ? 8.391 -33.969 -5.828 1 89.25 158 LEU A CA 1
ATOM 1178 C C . LEU A 1 158 ? 8.062 -33 -4.715 1 89.25 158 LEU A C 1
ATOM 1180 O O . LEU A 1 158 ? 6.941 -32.969 -4.203 1 89.25 158 LEU A O 1
ATOM 1184 N N . TYR A 1 159 ? 9.062 -32.188 -4.359 1 91.25 159 TYR A N 1
ATOM 1185 C CA . TYR A 1 159 ? 8.898 -31.156 -3.344 1 91.25 159 TYR A CA 1
ATOM 1186 C C . TYR A 1 159 ? 8.68 -29.781 -3.986 1 91.25 159 TYR A C 1
ATOM 1188 O O . TYR A 1 159 ? 9.32 -29.453 -4.984 1 91.25 159 TYR A O 1
ATOM 1196 N N . LYS A 1 160 ? 7.762 -29.203 -3.527 1 94.88 160 LYS A N 1
ATOM 1197 C CA . LYS A 1 160 ? 7.555 -27.781 -3.824 1 94.88 160 LYS A CA 1
ATOM 1198 C C . LYS A 1 160 ? 7.766 -26.922 -2.58 1 94.88 160 LYS A C 1
ATOM 1200 O O . LYS A 1 160 ? 7.062 -27.094 -1.58 1 94.88 160 LYS A O 1
ATOM 1205 N N . ARG A 1 161 ? 8.789 -25.969 -2.664 1 94.69 161 ARG A N 1
ATOM 1206 C CA . ARG A 1 161 ? 9.172 -25.203 -1.485 1 94.69 161 ARG A CA 1
ATOM 1207 C C . ARG A 1 161 ? 9.344 -23.719 -1.828 1 94.69 161 ARG A C 1
ATOM 1209 O O . ARG A 1 161 ? 9.594 -23.375 -2.984 1 94.69 161 ARG A O 1
ATOM 1216 N N . ALA A 1 162 ? 9.203 -22.984 -0.783 1 95.5 162 ALA A N 1
ATOM 1217 C CA . ALA A 1 162 ? 9.281 -21.531 -0.944 1 95.5 162 ALA A CA 1
ATOM 1218 C C . ALA A 1 162 ? 10.492 -20.953 -0.208 1 95.5 162 ALA A C 1
ATOM 1220 O O . ALA A 1 162 ? 10.961 -21.547 0.77 1 95.5 162 ALA A O 1
ATOM 1221 N N . LEU A 1 163 ? 10.992 -19.875 -0.784 1 95.75 163 LEU A N 1
ATOM 1222 C CA . LEU A 1 163 ? 12.023 -19.031 -0.182 1 95.75 163 LEU A CA 1
ATOM 1223 C C . LEU A 1 163 ? 11.617 -17.562 -0.227 1 95.75 163 LEU A C 1
ATOM 1225 O O . LEU A 1 163 ? 10.828 -17.156 -1.081 1 95.75 163 LEU A O 1
ATOM 1229 N N . GLY A 1 164 ? 12.023 -16.75 0.798 1 95.88 164 GLY A N 1
ATOM 1230 C CA . GLY A 1 164 ? 11.797 -15.32 0.764 1 95.88 164 GLY A CA 1
ATOM 1231 C C . GLY A 1 164 ? 13 -14.516 1.234 1 95.88 164 GLY A C 1
ATOM 1232 O O . GLY A 1 164 ? 13.68 -14.914 2.182 1 95.88 164 GLY A O 1
ATOM 1233 N N . TYR A 1 165 ? 13.297 -13.539 0.595 1 97.88 165 TYR A N 1
ATOM 1234 C CA . TYR A 1 165 ? 14.375 -12.633 0.97 1 97.88 165 TYR A CA 1
ATOM 1235 C C . TYR A 1 165 ? 14.133 -11.234 0.409 1 97.88 165 TYR A C 1
ATOM 1237 O O . TYR A 1 165 ? 13.812 -11.078 -0.772 1 97.88 165 TYR A O 1
ATOM 1245 N N . PRO A 1 166 ? 14.266 -10.195 1.167 1 97.31 166 PRO A N 1
ATOM 1246 C CA . PRO A 1 166 ? 13.898 -8.844 0.748 1 97.31 166 PRO A CA 1
ATOM 1247 C C . PRO A 1 166 ? 14.586 -8.422 -0.548 1 97.31 166 PRO A C 1
ATOM 1249 O O . PRO A 1 166 ? 13.984 -7.719 -1.368 1 97.31 166 PRO A O 1
ATOM 1252 N N . THR A 1 167 ? 15.805 -8.852 -0.769 1 97.38 167 THR A N 1
ATOM 1253 C CA . THR A 1 167 ? 16.578 -8.375 -1.913 1 97.38 167 THR A CA 1
ATOM 1254 C C . THR A 1 167 ? 16.125 -9.07 -3.193 1 97.38 167 THR A C 1
ATOM 1256 O O . THR A 1 167 ? 16.609 -8.75 -4.285 1 97.38 167 THR A O 1
ATOM 1259 N N . LEU A 1 168 ? 15.195 -10 -3.086 1 98.62 168 LEU A N 1
ATOM 1260 C CA . LEU A 1 168 ? 14.688 -10.703 -4.258 1 98.62 168 LEU A CA 1
ATOM 1261 C C . LEU A 1 168 ? 13.508 -9.953 -4.867 1 98.62 168 LEU A C 1
ATOM 1263 O O . LEU A 1 168 ? 12.992 -10.352 -5.914 1 98.62 168 LEU A O 1
ATOM 1267 N N . ARG A 1 169 ? 13.086 -8.836 -4.238 1 98.75 169 ARG A N 1
ATOM 1268 C CA . ARG A 1 169 ? 12.086 -7.988 -4.879 1 98.75 169 ARG A CA 1
ATOM 1269 C C . ARG A 1 169 ? 12.633 -7.371 -6.164 1 98.75 169 ARG A C 1
ATOM 1271 O O . ARG A 1 169 ? 13.75 -6.859 -6.184 1 98.75 169 ARG A O 1
ATOM 1278 N N . PRO A 1 170 ? 11.852 -7.441 -7.23 1 98.88 170 PRO A N 1
ATOM 1279 C CA . PRO A 1 170 ? 12.328 -6.828 -8.477 1 98.88 170 PRO A CA 1
ATOM 1280 C C . PRO A 1 170 ? 12.617 -5.336 -8.328 1 98.88 170 PRO A C 1
ATOM 1282 O O . PRO A 1 170 ? 11.93 -4.645 -7.57 1 98.88 170 PRO A O 1
ATOM 1285 N N . GLN A 1 171 ? 13.656 -4.891 -9.078 1 98.75 171 GLN A N 1
ATOM 1286 C CA . GLN A 1 171 ? 13.961 -3.465 -9.109 1 98.75 171 GLN A CA 1
ATOM 1287 C C . GLN A 1 171 ? 12.797 -2.662 -9.68 1 98.75 171 GLN A C 1
ATOM 1289 O O . GLN A 1 171 ? 12.461 -1.591 -9.172 1 98.75 171 GLN A O 1
ATOM 1294 N N . PHE A 1 172 ? 12.25 -3.148 -10.688 1 98.81 172 PHE A N 1
ATOM 1295 C CA . PHE A 1 172 ? 11.031 -2.598 -11.266 1 98.81 172 PHE A CA 1
ATOM 1296 C C . PHE A 1 172 ? 10.211 -3.689 -11.938 1 98.81 172 PHE A C 1
ATOM 1298 O O . PHE A 1 172 ? 10.727 -4.77 -12.234 1 98.81 172 PHE A O 1
ATOM 1305 N N . SER A 1 173 ? 8.984 -3.453 -12.086 1 98.94 173 SER A N 1
ATOM 1306 C CA . SER A 1 173 ? 8.07 -4.332 -12.812 1 98.94 173 SER A CA 1
ATOM 1307 C C . SER A 1 173 ? 7.188 -3.541 -13.766 1 98.94 173 SER A C 1
ATOM 1309 O O . SER A 1 173 ? 6.645 -2.496 -13.398 1 98.94 173 SER A O 1
ATOM 1311 N N . ILE A 1 174 ? 7.113 -4.016 -14.953 1 98.94 174 ILE A N 1
ATOM 1312 C CA . ILE A 1 174 ? 6.246 -3.434 -15.969 1 98.94 174 ILE A CA 1
ATOM 1313 C C . ILE A 1 174 ? 4.961 -4.25 -16.078 1 98.94 174 ILE A C 1
ATOM 1315 O O . ILE A 1 174 ? 5.008 -5.469 -16.266 1 98.94 174 ILE A O 1
ATOM 1319 N N . LEU A 1 175 ? 3.854 -3.584 -15.938 1 98.88 175 LEU A N 1
ATOM 1320 C CA . LEU A 1 175 ? 2.537 -4.215 -15.914 1 98.88 175 LEU A CA 1
ATOM 1321 C C . LEU A 1 175 ? 1.612 -3.572 -16.953 1 98.88 175 LEU A C 1
ATOM 1323 O O . LEU A 1 175 ? 1.036 -2.512 -16.688 1 98.88 175 LEU A O 1
ATOM 1327 N N . ASN A 1 176 ? 1.489 -4.156 -18.125 1 98.81 176 ASN A N 1
ATOM 1328 C CA . ASN A 1 176 ? 0.526 -3.764 -19.141 1 98.81 176 ASN A CA 1
ATOM 1329 C C . ASN A 1 176 ? -0.635 -4.75 -19.234 1 98.81 176 ASN A C 1
ATOM 1331 O O . ASN A 1 176 ? -0.473 -5.863 -19.734 1 98.81 176 ASN A O 1
ATOM 1335 N N . PRO A 1 177 ? -1.846 -4.305 -18.828 1 98.62 177 PRO A N 1
ATOM 1336 C CA . PRO A 1 177 ? -2.996 -5.211 -18.828 1 98.62 177 PRO A CA 1
ATOM 1337 C C . PRO A 1 177 ? -3.252 -5.824 -20.203 1 98.62 177 PRO A C 1
ATOM 1339 O O . PRO A 1 177 ? -3.76 -6.941 -20.297 1 98.62 177 PRO A O 1
ATOM 1342 N N . GLU A 1 178 ? -2.863 -5.176 -21.219 1 98.12 178 GLU A N 1
ATOM 1343 C CA . GLU A 1 178 ? -3.123 -5.68 -22.562 1 98.12 178 GLU A CA 1
ATOM 1344 C C . GLU A 1 178 ? -2.355 -6.973 -22.828 1 98.12 178 GLU A C 1
ATOM 1346 O O . GLU A 1 178 ? -2.77 -7.789 -23.656 1 98.12 178 GLU A O 1
ATOM 1351 N N . LEU A 1 179 ? -1.287 -7.156 -22.156 1 97.75 179 LEU A N 1
ATOM 1352 C CA . LEU A 1 179 ? -0.471 -8.352 -22.328 1 97.75 179 LEU A CA 1
ATOM 1353 C C . LEU A 1 179 ? -1.193 -9.586 -21.797 1 97.75 179 LEU A C 1
ATOM 1355 O O . LEU A 1 179 ? -0.765 -10.719 -22.047 1 97.75 179 LEU A O 1
ATOM 1359 N N . THR A 1 180 ? -2.311 -9.422 -21.156 1 97.44 180 THR A N 1
ATOM 1360 C CA . THR A 1 180 ? -3.027 -10.531 -20.547 1 97.44 180 THR A CA 1
ATOM 1361 C C . THR A 1 180 ? -4.273 -10.883 -21.359 1 97.44 180 THR A C 1
ATOM 1363 O O . THR A 1 180 ? -5.023 -11.789 -20.984 1 97.44 180 THR A O 1
ATOM 1366 N N . PHE A 1 181 ? -4.484 -10.242 -22.516 1 96.31 181 PHE A N 1
ATOM 1367 C CA . PHE A 1 181 ? -5.676 -10.453 -23.328 1 96.31 181 PHE A CA 1
ATOM 1368 C C . PHE A 1 181 ? -5.723 -11.883 -23.859 1 96.31 181 PHE A C 1
ATOM 1370 O O . PHE A 1 181 ? -6.801 -12.445 -24.062 1 96.31 181 PHE A O 1
ATOM 1377 N N . THR A 1 182 ? -4.578 -12.438 -24.031 1 93 182 THR A N 1
ATOM 1378 C CA . THR A 1 182 ? -4.527 -13.742 -24.688 1 93 182 THR A CA 1
ATOM 1379 C C . THR A 1 182 ? -4.578 -14.867 -23.656 1 93 182 THR A C 1
ATOM 1381 O O . THR A 1 182 ? -4.539 -16.047 -24 1 93 182 THR A O 1
ATOM 1384 N N . LEU A 1 183 ? -4.656 -14.531 -22.406 1 95.19 183 LEU A N 1
ATOM 1385 C CA . LEU A 1 183 ? -4.711 -15.57 -21.375 1 95.19 183 LEU A CA 1
ATOM 1386 C C . LEU A 1 183 ? -5.988 -16.391 -21.5 1 95.19 183 LEU A C 1
ATOM 1388 O O . LEU A 1 183 ? -7.082 -15.836 -21.609 1 95.19 183 LEU A O 1
ATOM 1392 N N . PRO A 1 184 ? -5.773 -17.734 -21.516 1 94.5 184 PRO A N 1
ATOM 1393 C CA . PRO A 1 184 ? -6.973 -18.562 -21.453 1 94.5 184 PRO A CA 1
ATOM 1394 C C . PRO A 1 184 ? -7.801 -18.312 -20.188 1 94.5 184 PRO A C 1
ATOM 1396 O O . PRO A 1 184 ? -7.254 -17.922 -19.156 1 94.5 184 PRO A O 1
ATOM 1399 N N . LYS A 1 185 ? -9.07 -18.578 -20.328 1 96.31 185 LYS A N 1
ATOM 1400 C CA . LYS A 1 185 ? -10.008 -18.406 -19.219 1 96.31 185 LYS A CA 1
ATOM 1401 C C . LYS A 1 185 ? -9.555 -19.172 -17.984 1 96.31 185 LYS A C 1
ATOM 1403 O O . LYS A 1 185 ? -9.617 -18.641 -16.875 1 96.31 185 LYS A O 1
ATOM 1408 N N . TYR A 1 186 ? -9.117 -20.359 -18.203 1 96.69 186 TYR A N 1
ATOM 1409 C CA . TYR A 1 186 ? -8.688 -21.219 -17.109 1 96.69 186 TYR A CA 1
ATOM 1410 C C . TYR A 1 186 ? -7.535 -20.578 -16.344 1 96.69 186 TYR A C 1
ATOM 1412 O O . TYR A 1 186 ? -7.531 -20.578 -15.109 1 96.69 186 TYR A O 1
ATOM 1420 N N . GLN A 1 187 ? -6.566 -20.047 -17.031 1 96.25 187 GLN A N 1
ATOM 1421 C CA . GLN A 1 187 ? -5.418 -19.406 -16.391 1 96.25 187 GLN A CA 1
ATOM 1422 C C . GLN A 1 187 ? -5.836 -18.141 -15.648 1 96.25 187 GLN A C 1
ATOM 1424 O O . GLN A 1 187 ? -5.305 -17.844 -14.578 1 96.25 187 GLN A O 1
ATOM 1429 N N . THR A 1 188 ? -6.754 -17.391 -16.25 1 98.06 188 THR A N 1
ATOM 1430 C CA . THR A 1 188 ? -7.309 -16.219 -15.586 1 98.06 188 THR A CA 1
ATOM 1431 C C . THR A 1 188 ? -7.98 -16.609 -14.273 1 98.06 188 THR A C 1
ATOM 1433 O O . THR A 1 188 ? -7.734 -15.992 -13.234 1 98.06 188 THR A O 1
ATOM 1436 N N . SER A 1 189 ? -8.727 -17.688 -14.305 1 98.69 189 SER A N 1
ATOM 1437 C CA . SER A 1 189 ? -9.438 -18.156 -13.117 1 98.69 189 SER A CA 1
ATOM 1438 C C . SER A 1 189 ? -8.469 -18.609 -12.039 1 98.69 189 SER A C 1
ATOM 1440 O O . SER A 1 189 ? -8.656 -18.312 -10.859 1 98.69 189 SER A O 1
ATOM 1442 N N . CYS A 1 190 ? -7.461 -19.328 -12.461 1 98.38 190 CYS A N 1
ATOM 1443 C CA . CYS A 1 190 ? -6.445 -19.781 -11.516 1 98.38 190 CYS A CA 1
ATOM 1444 C C . CYS A 1 190 ? -5.758 -18.594 -10.844 1 98.38 190 CYS A C 1
ATOM 1446 O O . CYS A 1 190 ? -5.504 -18.625 -9.641 1 98.38 190 CYS A O 1
ATOM 1448 N N . GLY A 1 191 ? -5.438 -17.594 -11.633 1 98.5 191 GLY A N 1
ATOM 1449 C CA . GLY A 1 191 ? -4.828 -16.406 -11.07 1 98.5 191 GLY A CA 1
ATOM 1450 C C . GLY A 1 191 ? -5.703 -15.711 -10.039 1 98.5 191 GLY A C 1
ATOM 1451 O O . GLY A 1 191 ? -5.223 -15.312 -8.977 1 98.5 191 GLY A O 1
ATOM 1452 N N . VAL A 1 192 ? -6.965 -15.609 -10.312 1 98.81 192 VAL A N 1
ATOM 1453 C CA . VAL A 1 192 ? -7.93 -14.969 -9.43 1 98.81 192 VAL A CA 1
ATOM 1454 C C . VAL A 1 192 ? -8.008 -15.734 -8.109 1 98.81 192 VAL A C 1
ATOM 1456 O O . VAL A 1 192 ? -8.023 -15.133 -7.035 1 98.81 192 VAL A O 1
ATOM 1459 N N . ALA A 1 193 ? -7.992 -17.047 -8.203 1 98.81 193 ALA A N 1
ATOM 1460 C CA . ALA A 1 193 ? -8.023 -17.875 -7 1 98.81 193 ALA A CA 1
ATOM 1461 C C . ALA A 1 193 ? -6.758 -17.688 -6.168 1 98.81 193 ALA A C 1
ATOM 1463 O O . ALA A 1 193 ? -6.82 -17.594 -4.941 1 98.81 193 ALA A O 1
ATOM 1464 N N . ASP A 1 194 ? -5.676 -17.609 -6.824 1 98.62 194 ASP A N 1
ATOM 1465 C CA . ASP A 1 194 ? -4.395 -17.422 -6.156 1 98.62 194 ASP A CA 1
ATOM 1466 C C . ASP A 1 194 ? -4.352 -16.094 -5.41 1 98.62 194 ASP A C 1
ATOM 1468 O O . ASP A 1 194 ? -3.939 -16.031 -4.25 1 98.62 194 ASP A O 1
ATOM 1472 N N . MET A 1 195 ? -4.816 -15.031 -6.043 1 98.25 195 MET A N 1
ATOM 1473 C CA . MET A 1 195 ? -4.84 -13.711 -5.43 1 98.25 195 MET A CA 1
ATOM 1474 C C . MET A 1 195 ? -5.734 -13.695 -4.195 1 98.25 195 MET A C 1
ATOM 1476 O O . MET A 1 195 ? -5.379 -13.109 -3.17 1 98.25 195 MET A O 1
ATOM 1480 N N . LEU A 1 196 ? -6.867 -14.312 -4.336 1 98.81 196 LEU A N 1
ATOM 1481 C CA . LEU A 1 196 ? -7.785 -14.367 -3.203 1 98.81 196 LEU A CA 1
ATOM 1482 C C . LEU A 1 196 ? -7.16 -15.125 -2.035 1 98.81 196 LEU A C 1
ATOM 1484 O O . LEU A 1 196 ? -7.301 -14.711 -0.88 1 98.81 196 LEU A O 1
ATOM 1488 N N . ALA A 1 197 ? -6.52 -16.203 -2.363 1 98.81 197 ALA A N 1
ATOM 1489 C CA . ALA A 1 197 ? -5.855 -16.984 -1.319 1 98.81 197 ALA A CA 1
ATOM 1490 C C . ALA A 1 197 ? -4.832 -16.141 -0.573 1 98.81 197 ALA A C 1
ATOM 1492 O O . ALA A 1 197 ? -4.797 -16.141 0.66 1 98.81 197 ALA A O 1
ATOM 1493 N N . HIS A 1 198 ? -4.043 -15.383 -1.329 1 98.75 198 HIS A N 1
ATOM 1494 C CA . HIS A 1 198 ? -3.031 -14.523 -0.73 1 98.75 198 HIS A CA 1
ATOM 1495 C C . HIS A 1 198 ? -3.654 -13.539 0.254 1 98.75 198 HIS A C 1
ATOM 1497 O O . HIS A 1 198 ? -3.129 -13.336 1.351 1 98.75 198 HIS A O 1
ATOM 1503 N N . VAL A 1 199 ? -4.762 -12.922 -0.109 1 98.88 199 VAL A N 1
ATOM 1504 C CA . VAL A 1 199 ? -5.41 -11.938 0.752 1 98.88 199 VAL A CA 1
ATOM 1505 C C . VAL A 1 199 ? -6.035 -12.641 1.956 1 98.88 199 VAL A C 1
ATOM 1507 O O . VAL A 1 199 ? -5.891 -12.188 3.092 1 98.88 199 VAL A O 1
ATOM 1510 N N . MET A 1 200 ? -6.719 -13.758 1.709 1 98.88 200 MET A N 1
ATOM 1511 C CA . MET A 1 200 ? -7.41 -14.469 2.775 1 98.88 200 MET A CA 1
ATOM 1512 C C . MET A 1 200 ? -6.422 -15 3.809 1 98.88 200 MET A C 1
ATOM 1514 O O . MET A 1 200 ? -6.719 -15.023 5.004 1 98.88 200 MET A O 1
ATOM 1518 N N . GLU A 1 201 ? -5.289 -15.43 3.377 1 98.62 201 GLU A N 1
ATOM 1519 C CA . GLU A 1 201 ? -4.27 -15.938 4.289 1 98.62 201 GLU A CA 1
ATOM 1520 C C . GLU A 1 201 ? -3.787 -14.844 5.242 1 98.62 201 GLU A C 1
ATOM 1522 O O . GLU A 1 201 ? -3.395 -15.133 6.375 1 98.62 201 GLU A O 1
ATOM 1527 N N . ARG A 1 202 ? -3.895 -13.633 4.809 1 98.31 202 ARG A N 1
ATOM 1528 C CA . ARG A 1 202 ? -3.551 -12.492 5.66 1 98.31 202 ARG A CA 1
ATOM 1529 C C . ARG A 1 202 ? -4.754 -12.047 6.484 1 98.31 202 ARG A C 1
ATOM 1531 O O . ARG A 1 202 ? -4.598 -11.547 7.602 1 98.31 202 ARG A O 1
ATOM 1538 N N . TYR A 1 203 ? -5.914 -12.211 5.945 1 98.69 203 TYR A N 1
ATOM 1539 C CA . TYR A 1 203 ? -7.156 -11.719 6.531 1 98.69 203 TYR A CA 1
ATOM 1540 C C . TYR A 1 203 ? -7.559 -12.555 7.742 1 98.69 203 TYR A C 1
ATOM 1542 O O . TYR A 1 203 ? -8.016 -12.016 8.75 1 98.69 203 TYR A O 1
ATOM 1550 N N . PHE A 1 204 ? -7.5 -13.859 7.629 1 98.62 204 PHE A N 1
ATOM 1551 C CA . PHE A 1 204 ? -7.836 -14.734 8.742 1 98.62 204 PHE A CA 1
ATOM 1552 C C . PHE A 1 204 ? -6.684 -14.805 9.742 1 98.62 204 PHE A C 1
ATOM 1554 O O . PHE A 1 204 ? -5.801 -15.656 9.617 1 98.62 204 PHE A O 1
ATOM 1561 N N . THR A 1 205 ? -6.703 -13.93 10.758 1 98.12 205 THR A N 1
ATOM 1562 C CA . THR A 1 205 ? -5.672 -13.703 11.766 1 98.12 205 THR A CA 1
ATOM 1563 C C . THR A 1 205 ? -6.277 -13.688 13.164 1 98.12 205 THR A C 1
ATOM 1565 O O . THR A 1 205 ? -7.48 -13.484 13.328 1 98.12 205 THR A O 1
ATOM 1568 N N . ASN A 1 206 ? -5.484 -14.008 14.125 1 97.62 206 ASN A N 1
ATOM 1569 C CA . ASN A 1 206 ? -5.898 -13.875 15.516 1 97.62 206 ASN A CA 1
ATOM 1570 C C . ASN A 1 206 ? -5.594 -12.484 16.062 1 97.62 206 ASN A C 1
ATOM 1572 O O . ASN A 1 206 ? -6.039 -12.141 17.172 1 97.62 206 ASN A O 1
ATOM 1576 N N . GLN A 1 207 ? -4.844 -11.727 15.273 1 97.38 207 GLN A N 1
ATOM 1577 C CA . GLN A 1 207 ? -4.477 -10.383 15.719 1 97.38 207 GLN A CA 1
ATOM 1578 C C . GLN A 1 207 ? -5.703 -9.484 15.836 1 97.38 207 GLN A C 1
ATOM 1580 O O . GLN A 1 207 ? -6.57 -9.492 14.953 1 97.38 207 GLN A O 1
ATOM 1585 N N . THR A 1 208 ? -5.812 -8.812 16.953 1 96.75 208 THR A N 1
ATOM 1586 C CA . THR A 1 208 ? -6.922 -7.891 17.188 1 96.75 208 THR A CA 1
ATOM 1587 C C . THR A 1 208 ? -6.496 -6.453 16.906 1 96.75 208 THR A C 1
ATOM 1589 O O . THR A 1 208 ? -5.301 -6.16 16.828 1 96.75 208 THR A O 1
ATOM 1592 N N . ASN A 1 209 ? -7.434 -5.598 16.719 1 97 209 ASN A N 1
ATOM 1593 C CA . ASN A 1 209 ? -7.215 -4.168 16.516 1 97 209 ASN A CA 1
ATOM 1594 C C . ASN A 1 209 ? -6.367 -3.902 15.281 1 97 209 ASN A C 1
ATOM 1596 O O . ASN A 1 209 ? -5.371 -3.18 15.344 1 97 209 ASN A O 1
ATOM 1600 N N . VAL A 1 210 ? -6.762 -4.59 14.203 1 98.12 210 VAL A N 1
ATOM 1601 C CA . VAL A 1 210 ? -6.156 -4.41 12.883 1 98.12 210 VAL A CA 1
ATOM 1602 C C . VAL A 1 210 ? -7.223 -4.004 11.875 1 98.12 210 VAL A C 1
ATOM 1604 O O . VAL A 1 210 ? -7.32 -4.594 10.797 1 98.12 210 VAL A O 1
ATOM 1607 N N . ASP A 1 211 ? -7.98 -2.945 12.211 1 98 211 ASP A N 1
ATOM 1608 C CA . ASP A 1 211 ? -9.133 -2.492 11.438 1 98 211 ASP A CA 1
ATOM 1609 C C . ASP A 1 211 ? -8.711 -2.059 10.031 1 98 211 ASP A C 1
ATOM 1611 O O . ASP A 1 211 ? -9.367 -2.408 9.047 1 98 211 ASP A O 1
ATOM 1615 N N . LEU A 1 212 ? -7.648 -1.297 9.977 1 98.75 212 LEU A N 1
ATOM 1616 C CA . LEU A 1 212 ? -7.207 -0.774 8.688 1 98.75 212 LEU A CA 1
ATOM 1617 C C . LEU A 1 212 ? -6.871 -1.909 7.73 1 98.75 212 LEU A C 1
ATOM 1619 O O . LEU A 1 212 ? -7.418 -1.977 6.625 1 98.75 212 LEU A O 1
ATOM 1623 N N . THR A 1 213 ? -6.02 -2.836 8.156 1 98.75 213 THR A N 1
ATOM 1624 C CA . THR A 1 213 ? -5.586 -3.891 7.246 1 98.75 213 THR A CA 1
ATOM 1625 C C . THR A 1 213 ? -6.707 -4.895 7.008 1 98.75 213 THR A C 1
ATOM 1627 O O . THR A 1 213 ? -6.785 -5.508 5.941 1 98.75 213 THR A O 1
ATOM 1630 N N . ASP A 1 214 ? -7.703 -5.035 7.953 1 98.75 214 ASP A N 1
ATOM 1631 C CA . ASP A 1 214 ? -8.93 -5.773 7.656 1 98.75 214 ASP A CA 1
ATOM 1632 C C . ASP A 1 214 ? -9.656 -5.168 6.457 1 98.75 214 ASP A C 1
ATOM 1634 O O . ASP A 1 214 ? -9.977 -5.875 5.5 1 98.75 214 ASP A O 1
ATOM 1638 N N . ARG A 1 215 ? -9.844 -3.914 6.578 1 98.81 215 ARG A N 1
ATOM 1639 C CA . ARG A 1 215 ? -10.633 -3.229 5.562 1 98.81 215 ARG A CA 1
ATOM 1640 C C . ARG A 1 215 ? -9.898 -3.186 4.23 1 98.81 215 ARG A C 1
ATOM 1642 O O . ARG A 1 215 ? -10.516 -3.275 3.166 1 98.81 215 ARG A O 1
ATOM 1649 N N . LEU A 1 216 ? -8.57 -3.02 4.262 1 98.94 216 LEU A N 1
ATOM 1650 C CA . LEU A 1 216 ? -7.797 -3.059 3.029 1 98.94 216 LEU A CA 1
ATOM 1651 C C . LEU A 1 216 ? -7.887 -4.434 2.375 1 98.94 216 LEU A C 1
ATOM 1653 O O . LEU A 1 216 ? -8.016 -4.535 1.151 1 98.94 216 LEU A O 1
ATOM 1657 N N . CYS A 1 217 ? -7.801 -5.504 3.176 1 98.94 217 CYS A N 1
ATOM 1658 C CA . CYS A 1 217 ? -7.969 -6.859 2.664 1 98.94 217 CYS A CA 1
ATOM 1659 C C . CYS A 1 217 ? -9.344 -7.035 2.025 1 98.94 217 CYS A C 1
ATOM 1661 O O . CYS A 1 217 ? -9.453 -7.547 0.91 1 98.94 217 CYS A O 1
ATOM 1663 N N . GLU A 1 218 ? -10.375 -6.621 2.699 1 98.94 218 GLU A N 1
ATOM 1664 C CA . GLU A 1 218 ? -11.742 -6.75 2.219 1 98.94 218 GLU A CA 1
ATOM 1665 C C . GLU A 1 218 ? -11.953 -5.973 0.921 1 98.94 218 GLU A C 1
ATOM 1667 O O . GLU A 1 218 ? -12.586 -6.473 -0.011 1 98.94 218 GLU A O 1
ATOM 1672 N N . ALA A 1 219 ? -11.352 -4.746 0.868 1 98.88 219 ALA A N 1
ATOM 1673 C CA . ALA A 1 219 ? -11.383 -3.939 -0.347 1 98.88 219 ALA A CA 1
ATOM 1674 C C . ALA A 1 219 ? -10.781 -4.691 -1.527 1 98.88 219 ALA A C 1
ATOM 1676 O O . ALA A 1 219 ? -11.359 -4.723 -2.617 1 98.88 219 ALA A O 1
ATOM 1677 N N . THR A 1 220 ? -9.68 -5.309 -1.296 1 98.94 220 THR A N 1
ATOM 1678 C CA . THR A 1 220 ? -8.953 -6.031 -2.336 1 98.94 220 THR A CA 1
ATOM 1679 C C . THR A 1 220 ? -9.734 -7.27 -2.777 1 98.94 220 THR A C 1
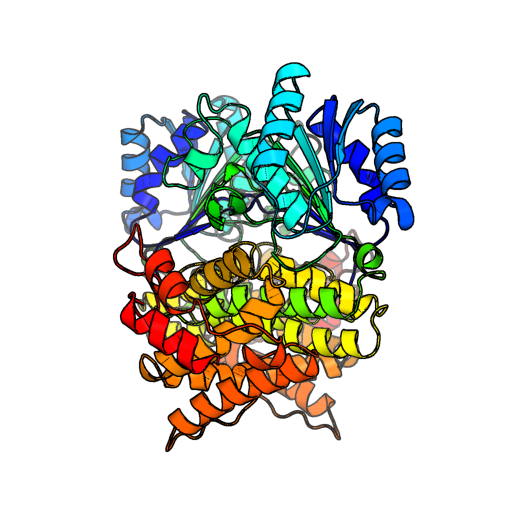ATOM 1681 O O . THR A 1 220 ? -9.898 -7.512 -3.977 1 98.94 220 THR A O 1
ATOM 1684 N N . MET A 1 221 ? -10.305 -8.008 -1.827 1 98.94 221 MET A N 1
ATOM 1685 C CA . MET A 1 221 ? -11.062 -9.211 -2.148 1 98.94 221 MET A CA 1
ATOM 1686 C C . MET A 1 221 ? -12.297 -8.875 -2.973 1 98.94 221 MET A C 1
ATOM 1688 O O . MET A 1 221 ? -12.578 -9.531 -3.977 1 98.94 221 MET A O 1
ATOM 1692 N N . LYS A 1 222 ? -13.008 -7.816 -2.596 1 98.88 222 LYS A N 1
ATOM 1693 C CA . LYS A 1 222 ? -14.203 -7.426 -3.33 1 98.88 222 LYS A CA 1
ATOM 1694 C C . LYS A 1 222 ? -13.875 -7.062 -4.773 1 98.88 222 LYS A C 1
ATOM 1696 O O . LYS A 1 222 ? -14.609 -7.422 -5.695 1 98.88 222 LYS A O 1
ATOM 1701 N N . THR A 1 223 ? -12.781 -6.352 -4.922 1 98.81 223 THR A N 1
ATOM 1702 C CA . THR A 1 223 ? -12.352 -5.953 -6.258 1 98.81 223 THR A CA 1
ATOM 1703 C C . THR A 1 223 ? -12.023 -7.176 -7.109 1 98.81 223 THR A C 1
ATOM 1705 O O . THR A 1 223 ? -12.422 -7.254 -8.273 1 98.81 223 THR A O 1
ATOM 1708 N N . ILE A 1 224 ? -11.289 -8.117 -6.504 1 98.88 224 ILE A N 1
ATOM 1709 C CA . ILE A 1 224 ? -10.898 -9.336 -7.203 1 98.88 224 ILE A CA 1
ATOM 1710 C C . ILE A 1 224 ? -12.141 -10.117 -7.617 1 98.88 224 ILE A C 1
ATOM 1712 O O . ILE A 1 224 ? -12.25 -10.562 -8.766 1 98.88 224 ILE A O 1
ATOM 1716 N N . ILE A 1 225 ? -13.07 -10.25 -6.73 1 98.88 225 ILE A N 1
ATOM 1717 C CA . ILE A 1 225 ? -14.273 -11.031 -6.977 1 98.88 225 ILE A CA 1
ATOM 1718 C C . ILE A 1 225 ? -15.086 -10.398 -8.102 1 98.88 225 ILE A C 1
ATOM 1720 O O . ILE A 1 225 ? -15.43 -11.062 -9.078 1 98.88 225 ILE A O 1
ATOM 1724 N N . ASP A 1 226 ? -15.328 -9.102 -8.039 1 98.62 226 ASP A N 1
ATOM 1725 C CA . ASP A 1 226 ? -16.172 -8.406 -9.008 1 98.62 226 ASP A CA 1
ATOM 1726 C C . ASP A 1 226 ? -15.539 -8.414 -10.398 1 98.62 226 ASP A C 1
ATOM 1728 O O . ASP A 1 226 ? -16.203 -8.719 -11.391 1 98.62 226 ASP A O 1
ATOM 1732 N N . ASN A 1 227 ? -14.297 -8.117 -10.453 1 98.69 227 ASN A N 1
ATOM 1733 C CA . ASN A 1 227 ? -13.648 -8.016 -11.758 1 98.69 227 ASN A CA 1
ATOM 1734 C C . ASN A 1 227 ? -13.297 -9.383 -12.328 1 98.69 227 ASN A C 1
ATOM 1736 O O . ASN A 1 227 ? -13.258 -9.562 -13.539 1 98.69 227 ASN A O 1
ATOM 1740 N N . GLY A 1 228 ? -13.039 -10.367 -11.406 1 98.62 228 GLY A N 1
ATOM 1741 C CA . GLY A 1 228 ? -12.898 -11.727 -11.891 1 98.62 228 GLY A CA 1
ATOM 1742 C C . GLY A 1 228 ? -14.109 -12.219 -12.656 1 98.62 228 GLY A C 1
ATOM 1743 O O . GLY A 1 228 ? -13.977 -12.789 -13.742 1 98.62 228 GLY A O 1
ATOM 1744 N N . LEU A 1 229 ? -15.289 -11.992 -12.141 1 98.56 229 LEU A N 1
ATOM 1745 C CA . LEU A 1 229 ? -16.531 -12.398 -12.781 1 98.56 229 LEU A CA 1
ATOM 1746 C C . LEU A 1 229 ? -16.719 -11.664 -14.102 1 98.56 229 LEU A C 1
ATOM 1748 O O . LEU A 1 229 ? -17.203 -12.242 -15.078 1 98.56 229 LEU A O 1
ATOM 1752 N N . ARG A 1 230 ? -16.312 -10.391 -14.156 1 98.12 230 ARG A N 1
ATOM 1753 C CA . ARG A 1 230 ? -16.391 -9.625 -15.391 1 98.12 230 ARG A CA 1
ATOM 1754 C C . ARG A 1 230 ? -15.531 -10.25 -16.484 1 98.12 230 ARG A C 1
ATOM 1756 O O . ARG A 1 230 ? -15.93 -10.289 -17.656 1 98.12 230 ARG A O 1
ATOM 1763 N N . LEU A 1 231 ? -14.398 -10.766 -16.094 1 98.19 231 LEU A N 1
ATOM 1764 C CA . LEU A 1 231 ? -13.469 -11.336 -17.062 1 98.19 231 LEU A CA 1
ATOM 1765 C C . LEU A 1 231 ? -13.984 -12.68 -17.578 1 98.19 231 LEU A C 1
ATOM 1767 O O . LEU A 1 231 ? -13.594 -13.117 -18.672 1 98.19 231 LEU A O 1
ATOM 1771 N N . MET A 1 232 ? -14.852 -13.359 -16.781 1 97.38 232 MET A N 1
ATOM 1772 C CA . MET A 1 232 ? -15.477 -14.594 -17.25 1 97.38 232 MET A CA 1
ATOM 1773 C C . MET A 1 232 ? -16.422 -14.312 -18.422 1 97.38 232 MET A C 1
ATOM 1775 O O . MET A 1 232 ? -16.594 -15.156 -19.297 1 97.38 232 MET A O 1
ATOM 1779 N N . LYS A 1 233 ? -16.938 -13.125 -18.406 1 96.94 233 LYS A N 1
ATOM 1780 C CA . LYS A 1 233 ? -17.875 -12.719 -19.453 1 96.94 233 LYS A CA 1
ATOM 1781 C C . LYS A 1 233 ? -17.141 -12.125 -20.656 1 96.94 233 LYS A C 1
ATOM 1783 O O . LYS A 1 233 ? -17.5 -12.398 -21.797 1 96.94 233 LYS A O 1
ATOM 1788 N N . ASN A 1 234 ? -16.188 -11.289 -20.391 1 97.06 234 ASN A N 1
ATOM 1789 C CA . ASN A 1 234 ? -15.398 -10.641 -21.422 1 97.06 234 ASN A CA 1
ATOM 1790 C C . ASN A 1 234 ? -13.914 -10.656 -21.078 1 97.06 234 ASN A C 1
ATOM 1792 O O . ASN A 1 234 ? -13.406 -9.695 -20.484 1 97.06 234 ASN A O 1
ATOM 1796 N N . PRO A 1 235 ? -13.227 -11.609 -21.578 1 95.75 235 PRO A N 1
ATOM 1797 C CA . PRO A 1 235 ? -11.812 -11.766 -21.203 1 95.75 235 PRO A CA 1
ATOM 1798 C C . PRO A 1 235 ? -10.938 -10.625 -21.719 1 95.75 235 PRO A C 1
ATOM 1800 O O . PRO A 1 235 ? -9.805 -10.461 -21.25 1 95.75 235 PRO A O 1
ATOM 1803 N N . ASN A 1 236 ? -11.391 -9.836 -22.688 1 96.44 236 ASN A N 1
ATOM 1804 C CA . ASN A 1 236 ? -10.57 -8.773 -23.25 1 96.44 236 ASN A CA 1
ATOM 1805 C C . ASN A 1 236 ? -11.008 -7.398 -22.766 1 96.44 236 ASN A C 1
ATOM 1807 O O . ASN A 1 236 ? -10.727 -6.383 -23.406 1 96.44 236 ASN A O 1
ATOM 1811 N N . ASP A 1 237 ? -11.742 -7.414 -21.672 1 97.62 237 ASP A N 1
ATOM 1812 C CA . ASP A 1 237 ? -12.117 -6.16 -21.016 1 97.62 237 ASP A CA 1
ATOM 1813 C C . ASP A 1 237 ? -10.898 -5.496 -20.375 1 97.62 237 ASP A C 1
ATOM 1815 O O . ASP A 1 237 ? -10.453 -5.91 -19.297 1 97.62 237 ASP A O 1
ATOM 1819 N N . TYR A 1 238 ? -10.383 -4.441 -20.953 1 98.44 238 TYR A N 1
ATOM 1820 C CA . TYR A 1 238 ? -9.172 -3.791 -20.484 1 98.44 238 TYR A CA 1
ATOM 1821 C C . TYR A 1 238 ? -9.32 -3.357 -19.031 1 98.44 238 TYR A C 1
ATOM 1823 O O . TYR A 1 238 ? -8.398 -3.533 -18.219 1 98.44 238 TYR A O 1
ATOM 1831 N N . ASP A 1 239 ? -10.43 -2.754 -18.75 1 98.5 239 ASP A N 1
ATOM 1832 C CA . ASP A 1 239 ? -10.625 -2.195 -17.422 1 98.5 239 ASP A CA 1
ATOM 1833 C C . ASP A 1 239 ? -10.609 -3.291 -16.359 1 98.5 239 ASP A C 1
ATOM 1835 O O . ASP A 1 239 ? -9.977 -3.137 -15.312 1 98.5 239 ASP A O 1
ATOM 1839 N N . ALA A 1 240 ? -11.273 -4.375 -16.609 1 98.62 240 ALA A N 1
ATOM 1840 C CA . ALA A 1 240 ? -11.273 -5.5 -15.672 1 98.62 240 ALA A CA 1
ATOM 1841 C C . ALA A 1 240 ? -9.883 -6.105 -15.539 1 98.62 240 ALA A C 1
ATOM 1843 O O . ALA A 1 240 ? -9.453 -6.469 -14.438 1 98.62 240 ALA A O 1
ATOM 1844 N N . ARG A 1 241 ? -9.188 -6.211 -16.672 1 98.81 241 ARG A N 1
ATOM 1845 C CA . ARG A 1 241 ? -7.828 -6.738 -16.641 1 98.81 241 ARG A CA 1
ATOM 1846 C C . ARG A 1 241 ? -6.906 -5.844 -15.828 1 98.81 241 ARG A C 1
ATOM 1848 O O . ARG A 1 241 ? -6.062 -6.336 -15.07 1 98.81 241 ARG A O 1
ATOM 1855 N N . ALA A 1 242 ? -7.074 -4.527 -15.977 1 98.88 242 ALA A N 1
ATOM 1856 C CA . ALA A 1 242 ? -6.262 -3.58 -15.219 1 98.88 242 ALA A CA 1
ATOM 1857 C C . ALA A 1 242 ? -6.52 -3.713 -13.719 1 98.88 242 ALA A C 1
ATOM 1859 O O . ALA A 1 242 ? -5.582 -3.723 -12.914 1 98.88 242 ALA A O 1
ATOM 1860 N N . GLU A 1 243 ? -7.816 -3.85 -13.359 1 98.69 243 GLU A N 1
ATOM 1861 C CA . GLU A 1 243 ? -8.203 -4.008 -11.961 1 98.69 243 GLU A CA 1
ATOM 1862 C C . GLU A 1 243 ? -7.625 -5.293 -11.367 1 98.69 243 GLU A C 1
ATOM 1864 O O . GLU A 1 243 ? -7.051 -5.277 -10.273 1 98.69 243 GLU A O 1
ATOM 1869 N N . ILE A 1 244 ? -7.719 -6.332 -12.109 1 98.69 244 ILE A N 1
ATOM 1870 C CA . ILE A 1 244 ? -7.254 -7.637 -11.656 1 98.69 244 ILE A CA 1
ATOM 1871 C C . ILE A 1 244 ? -5.734 -7.633 -11.531 1 98.69 244 ILE A C 1
ATOM 1873 O O . ILE A 1 244 ? -5.184 -8.133 -10.555 1 98.69 244 ILE A O 1
ATOM 1877 N N . MET A 1 245 ? -5.07 -7.078 -12.492 1 98.81 245 MET A N 1
ATOM 1878 C CA . MET A 1 245 ? -3.609 -7.023 -12.484 1 98.81 245 MET A CA 1
ATOM 1879 C C . MET A 1 245 ? -3.102 -6.242 -11.273 1 98.81 245 MET A C 1
ATOM 1881 O O . MET A 1 245 ? -2.23 -6.715 -10.547 1 98.81 245 MET A O 1
ATOM 1885 N N . LEU A 1 246 ? -3.664 -5.098 -11.023 1 98.88 246 LEU A N 1
ATOM 1886 C CA . LEU A 1 246 ? -3.238 -4.277 -9.891 1 98.88 246 LEU A CA 1
ATOM 1887 C C . LEU A 1 246 ? -3.625 -4.93 -8.57 1 98.88 246 LEU A C 1
ATOM 1889 O O . LEU A 1 246 ? -2.848 -4.906 -7.609 1 98.88 246 LEU A O 1
ATOM 1893 N N . ALA A 1 247 ? -4.824 -5.492 -8.492 1 98.81 247 ALA A N 1
ATOM 1894 C CA . ALA A 1 247 ? -5.262 -6.18 -7.277 1 98.81 247 ALA A CA 1
ATOM 1895 C C . ALA A 1 247 ? -4.332 -7.348 -6.945 1 98.81 247 ALA A C 1
ATOM 1897 O O . ALA A 1 247 ? -4.047 -7.605 -5.773 1 98.81 247 ALA A O 1
ATOM 1898 N N . GLY A 1 248 ? -3.928 -8.055 -7.992 1 98.69 248 GLY A N 1
ATOM 1899 C CA . GLY A 1 248 ? -2.979 -9.133 -7.789 1 98.69 248 GLY A CA 1
ATOM 1900 C C . GLY A 1 248 ? -1.672 -8.672 -7.172 1 98.69 248 GLY A C 1
ATOM 1901 O O . GLY A 1 248 ? -1.113 -9.352 -6.309 1 98.69 248 GLY A O 1
ATOM 1902 N N . THR A 1 249 ? -1.191 -7.543 -7.59 1 98.75 249 THR A N 1
ATOM 1903 C CA . THR A 1 249 ? 0.021 -6.957 -7.023 1 98.75 249 THR A CA 1
ATOM 1904 C C . THR A 1 249 ? -0.187 -6.59 -5.559 1 98.75 249 THR A C 1
ATOM 1906 O O . THR A 1 249 ? 0.628 -6.945 -4.703 1 98.75 249 THR A O 1
ATOM 1909 N N . VAL A 1 250 ? -1.288 -5.961 -5.234 1 98.81 250 VAL A N 1
ATOM 1910 C CA . VAL A 1 250 ? -1.592 -5.516 -3.877 1 98.81 250 VAL A CA 1
ATOM 1911 C C . VAL A 1 250 ? -1.784 -6.727 -2.967 1 98.81 250 VAL A C 1
ATOM 1913 O O . VAL A 1 250 ? -1.4 -6.699 -1.795 1 98.81 250 VAL A O 1
ATOM 1916 N N . ALA A 1 251 ? -2.303 -7.789 -3.506 1 98.69 251 ALA A N 1
ATOM 1917 C CA . ALA A 1 251 ? -2.596 -9.008 -2.75 1 98.69 251 ALA A CA 1
ATOM 1918 C C . ALA A 1 251 ? -1.322 -9.602 -2.156 1 98.69 251 ALA A C 1
ATOM 1920 O O . ALA A 1 251 ? -1.373 -10.305 -1.145 1 98.69 251 ALA A O 1
ATOM 1921 N N . HIS A 1 252 ? -0.179 -9.258 -2.777 1 98.06 252 HIS A N 1
ATOM 1922 C CA . HIS A 1 252 ? 1.018 -9.961 -2.33 1 98.06 252 HIS A CA 1
ATOM 1923 C C . HIS A 1 252 ? 2.232 -9.039 -2.338 1 98.06 252 HIS A C 1
ATOM 1925 O O . HIS A 1 252 ? 3.357 -9.492 -2.566 1 98.06 252 HIS A O 1
ATOM 1931 N N . ASN A 1 253 ? 2.072 -7.746 -2.115 1 98.12 253 ASN A N 1
ATOM 1932 C CA . ASN A 1 253 ? 3.195 -6.824 -2.01 1 98.12 253 ASN A CA 1
ATOM 1933 C C . ASN A 1 253 ? 3.553 -6.539 -0.553 1 98.12 253 ASN A C 1
ATOM 1935 O O . ASN A 1 253 ? 4.336 -5.633 -0.268 1 98.12 253 ASN A O 1
ATOM 1939 N N . ASP A 1 254 ? 2.898 -7.211 0.406 1 97.69 254 ASP A N 1
ATOM 1940 C CA . ASP A 1 254 ? 3.123 -7.25 1.848 1 97.69 254 ASP A CA 1
ATOM 1941 C C . ASP A 1 254 ? 2.492 -6.043 2.535 1 97.69 254 ASP A C 1
ATOM 1943 O O . ASP A 1 254 ? 2.547 -5.918 3.762 1 97.69 254 ASP A O 1
ATOM 1947 N N . SER A 1 255 ? 1.851 -5.117 1.802 1 98.38 255 SER A N 1
ATOM 1948 C CA . SER A 1 255 ? 1.179 -3.988 2.438 1 98.38 255 SER A CA 1
ATOM 1949 C C . SER A 1 255 ? 0.001 -4.453 3.287 1 98.38 255 SER A C 1
ATOM 1951 O O . SER A 1 255 ? -0.362 -3.799 4.266 1 98.38 255 SER A O 1
ATOM 1953 N N . LEU A 1 256 ? -0.55 -5.617 2.938 1 98.5 256 LEU A N 1
ATOM 1954 C CA . LEU A 1 256 ? -1.718 -6.129 3.645 1 98.5 256 LEU A CA 1
ATOM 1955 C C . LEU A 1 256 ? -1.298 -6.969 4.848 1 98.5 256 LEU A C 1
ATOM 1957 O O . LEU A 1 256 ? -2.148 -7.449 5.602 1 98.5 256 LEU A O 1
ATOM 1961 N N . ASN A 1 257 ? 0.047 -7.074 5.074 1 97 257 ASN A N 1
ATOM 1962 C CA . ASN A 1 257 ? 0.592 -7.832 6.195 1 97 257 ASN A CA 1
ATOM 1963 C C . ASN A 1 257 ? 0.899 -6.93 7.387 1 97 257 ASN A C 1
ATOM 1965 O O . ASN A 1 257 ? 1.254 -7.414 8.461 1 97 257 ASN A O 1
ATOM 1969 N N . MET A 1 258 ? 0.765 -5.688 7.277 1 98.44 258 MET A N 1
ATOM 1970 C CA . MET A 1 258 ? 1.227 -4.746 8.297 1 98.44 258 MET A CA 1
ATOM 1971 C C . MET A 1 258 ? 0.447 -4.926 9.594 1 98.44 258 MET A C 1
ATOM 1973 O O . MET A 1 258 ? -0.78 -4.812 9.609 1 98.44 258 MET A O 1
ATOM 1977 N N . GLY A 1 259 ? 1.169 -5.234 10.602 1 98.31 259 GLY A N 1
ATOM 1978 C CA . GLY A 1 259 ? 0.62 -5.238 11.945 1 98.31 259 GLY A CA 1
ATOM 1979 C C . GLY A 1 259 ? -0.125 -6.516 12.281 1 98.31 259 GLY A C 1
ATOM 1980 O O . GLY A 1 259 ? -0.778 -6.605 13.328 1 98.31 259 GLY A O 1
ATOM 1981 N N . ARG A 1 260 ? -0.05 -7.488 11.406 1 97.88 260 ARG A N 1
ATOM 1982 C CA . ARG A 1 260 ? -0.799 -8.719 11.641 1 97.88 260 ARG A CA 1
ATOM 1983 C C . ARG A 1 260 ? 0.015 -9.938 11.227 1 97.88 260 ARG A C 1
ATOM 1985 O O . ARG A 1 260 ? 0.988 -9.82 10.484 1 97.88 260 ARG A O 1
ATOM 1992 N N . ASP A 1 261 ? -0.461 -11.094 11.789 1 95.88 261 ASP A N 1
ATOM 1993 C CA . ASP A 1 261 ? 0.083 -12.375 11.352 1 95.88 261 ASP A CA 1
ATOM 1994 C C . ASP A 1 261 ? -0.833 -13.039 10.32 1 95.88 261 ASP A C 1
ATOM 1996 O O . ASP A 1 261 ? -2.055 -12.883 10.383 1 95.88 261 ASP A O 1
ATOM 2000 N N . GLY A 1 262 ? -0.267 -13.742 9.367 1 95.25 262 GLY A N 1
ATOM 2001 C CA . GLY A 1 262 ? -1.046 -14.5 8.406 1 95.25 262 GLY A CA 1
ATOM 2002 C C . GLY A 1 262 ? -1.034 -15.992 8.68 1 95.25 262 GLY A C 1
ATOM 2003 O O . GLY A 1 262 ? -0.362 -16.453 9.602 1 95.25 262 GLY A O 1
ATOM 2004 N N . ASP A 1 263 ? -1.903 -16.719 8.055 1 97.75 263 ASP A N 1
ATOM 2005 C CA . ASP A 1 263 ? -1.939 -18.172 8.07 1 97.75 263 ASP A CA 1
ATOM 2006 C C . ASP A 1 263 ? -1.795 -18.734 6.656 1 97.75 263 ASP A C 1
ATOM 2008 O O . ASP A 1 263 ? -2.709 -18.625 5.84 1 97.75 263 ASP A O 1
ATOM 2012 N N . TRP A 1 264 ? -0.732 -19.438 6.438 1 96.94 264 TRP A N 1
ATOM 2013 C CA . TRP A 1 264 ? -0.401 -19.906 5.094 1 96.94 264 TRP A CA 1
ATOM 2014 C C . TRP A 1 264 ? -0.532 -21.422 4.988 1 96.94 264 TRP A C 1
ATOM 2016 O O . TRP A 1 264 ? -0.001 -22.031 4.059 1 96.94 264 TRP A O 1
ATOM 2026 N N . ALA A 1 265 ? -1.2 -22 5.93 1 98.06 265 ALA A N 1
ATOM 2027 C CA . ALA A 1 265 ? -1.384 -23.438 5.918 1 98.06 265 ALA A CA 1
ATOM 2028 C C . ALA A 1 265 ? -2.053 -23.906 4.625 1 98.06 265 ALA A C 1
ATOM 2030 O O . ALA A 1 265 ? -1.715 -24.953 4.082 1 98.06 265 ALA A O 1
ATOM 2031 N N . SER A 1 266 ? -3.021 -23.125 4.191 1 98.06 266 SER A N 1
ATOM 2032 C CA . SER A 1 266 ? -3.701 -23.469 2.943 1 98.06 266 SER A CA 1
ATOM 2033 C C . SER A 1 266 ? -2.715 -23.562 1.785 1 98.06 266 SER A C 1
ATOM 2035 O O . SER A 1 266 ? -2.734 -24.531 1.025 1 98.06 266 SER A O 1
ATOM 2037 N N . HIS A 1 267 ? -1.796 -22.609 1.65 1 97.81 267 HIS A N 1
ATOM 2038 C CA . HIS A 1 267 ? -0.768 -22.641 0.617 1 97.81 267 HIS A CA 1
ATOM 2039 C C . HIS A 1 267 ? 0.143 -23.859 0.79 1 97.81 267 HIS A C 1
ATOM 2041 O O . HIS A 1 267 ? 0.469 -24.531 -0.185 1 97.81 267 HIS A O 1
ATOM 2047 N N . ASP A 1 268 ? 0.498 -24.047 2.047 1 97 268 ASP A N 1
ATOM 2048 C CA . ASP A 1 268 ? 1.412 -25.156 2.314 1 97 268 ASP A CA 1
ATOM 2049 C C . ASP A 1 268 ? 0.779 -26.484 1.94 1 97 268 ASP A C 1
ATOM 2051 O O . ASP A 1 268 ? 1.438 -27.344 1.353 1 97 268 ASP A O 1
ATOM 2055 N N . ILE A 1 269 ? -0.425 -26.672 2.258 1 98.06 269 ILE A N 1
ATOM 2056 C CA . ILE A 1 269 ? -1.136 -27.906 1.909 1 98.06 269 ILE A CA 1
ATOM 2057 C C . ILE A 1 269 ? -1.271 -28 0.392 1 98.06 269 ILE A C 1
ATOM 2059 O O . ILE A 1 269 ? -1.067 -29.078 -0.184 1 98.06 269 ILE A O 1
ATOM 2063 N N . GLU A 1 270 ? -1.609 -26.906 -0.259 1 97.94 270 GLU A N 1
ATOM 2064 C CA . GLU A 1 270 ? -1.727 -26.891 -1.714 1 97.94 270 GLU A CA 1
ATOM 2065 C C . GLU A 1 270 ? -0.395 -27.219 -2.379 1 97.94 270 GLU A C 1
ATOM 2067 O O . GLU A 1 270 ? -0.365 -27.891 -3.416 1 97.94 270 GLU A O 1
ATOM 2072 N N . HIS A 1 271 ? 0.741 -26.781 -1.809 1 96.19 271 HIS A N 1
ATOM 2073 C CA . HIS A 1 271 ? 2.049 -27.109 -2.369 1 96.19 271 HIS A CA 1
ATOM 2074 C C . HIS A 1 271 ? 2.275 -28.609 -2.404 1 96.19 271 HIS A C 1
ATOM 2076 O O . HIS A 1 271 ? 2.9 -29.125 -3.334 1 96.19 271 HIS A O 1
ATOM 2082 N N . GLU A 1 272 ? 1.781 -29.297 -1.391 1 95.88 272 GLU A N 1
ATOM 2083 C CA . GLU A 1 272 ? 1.877 -30.75 -1.412 1 95.88 272 GLU A CA 1
ATOM 2084 C C . GLU A 1 272 ? 1.011 -31.344 -2.52 1 95.88 272 GLU A C 1
ATOM 2086 O O . GLU A 1 272 ? 1.429 -32.281 -3.207 1 95.88 272 GLU A O 1
ATOM 2091 N N . LEU A 1 273 ? -0.138 -30.797 -2.711 1 95.88 273 LEU A N 1
ATOM 2092 C CA . LEU A 1 273 ? -1.073 -31.25 -3.734 1 95.88 273 LEU A CA 1
ATOM 2093 C C . LEU A 1 273 ? -0.492 -31.047 -5.129 1 95.88 273 LEU A C 1
ATOM 2095 O O . LEU A 1 273 ? -0.476 -31.969 -5.941 1 95.88 273 LEU A O 1
ATOM 2099 N N . SER A 1 274 ? -0.009 -29.812 -5.41 1 93.75 274 SER A N 1
ATOM 2100 C CA . SER A 1 274 ? 0.544 -29.484 -6.723 1 93.75 274 SER A CA 1
ATOM 2101 C C . SER A 1 274 ? 1.874 -30.203 -6.949 1 93.75 274 SER A C 1
ATOM 2103 O O . SER A 1 274 ? 2.201 -30.578 -8.078 1 93.75 274 SER A O 1
ATOM 2105 N N . GLY A 1 275 ? 2.66 -30.406 -5.898 1 91.25 275 GLY A N 1
ATOM 2106 C CA . GLY A 1 275 ? 3.914 -31.141 -6.016 1 91.25 275 GLY A CA 1
ATOM 2107 C C . GLY A 1 275 ? 3.723 -32.594 -6.426 1 91.25 275 GLY A C 1
ATOM 2108 O O . GLY A 1 275 ? 4.504 -33.125 -7.219 1 91.25 275 GLY A O 1
ATOM 2109 N N . ILE A 1 276 ? 2.637 -33.156 -5.984 1 92.56 276 ILE A N 1
ATOM 2110 C CA . ILE A 1 276 ? 2.404 -34.594 -6.191 1 92.56 276 ILE A CA 1
ATOM 2111 C C . ILE A 1 276 ? 1.6 -34.812 -7.469 1 92.56 276 ILE A C 1
ATOM 2113 O O . ILE A 1 276 ? 1.933 -35.656 -8.281 1 92.56 276 ILE A O 1
ATOM 2117 N N . TYR A 1 277 ? 0.558 -33.969 -7.719 1 93.19 277 TYR A N 1
ATOM 2118 C CA . TYR A 1 277 ? -0.368 -34.25 -8.812 1 93.19 277 TYR A CA 1
ATOM 2119 C C . TYR A 1 277 ? -0.169 -33.281 -9.961 1 93.19 277 TYR A C 1
ATOM 2121 O O . TYR A 1 277 ? -0.813 -33.375 -11 1 93.19 277 TYR A O 1
ATOM 2129 N N . ASP A 1 278 ? 0.645 -32.25 -9.781 1 91.5 278 ASP A N 1
ATOM 2130 C CA . ASP A 1 278 ? 1.007 -31.234 -10.781 1 91.5 278 ASP A CA 1
ATOM 2131 C C . ASP A 1 278 ? -0.22 -30.469 -11.242 1 91.5 278 ASP A C 1
ATOM 2133 O O . ASP A 1 278 ? -0.33 -30.109 -12.422 1 91.5 278 ASP A O 1
ATOM 2137 N N . ILE A 1 279 ? -1.194 -30.328 -10.359 1 94.38 279 ILE A N 1
ATOM 2138 C CA . ILE A 1 279 ? -2.361 -29.5 -10.625 1 94.38 279 ILE A CA 1
ATOM 2139 C C . ILE A 1 279 ? -1.948 -28.031 -10.656 1 94.38 279 ILE A C 1
ATOM 2141 O O . ILE A 1 279 ? -0.969 -27.641 -10.016 1 94.38 279 ILE A O 1
ATOM 2145 N N . ALA A 1 280 ? -2.641 -27.172 -11.477 1 94.88 280 ALA A N 1
ATOM 2146 C CA . ALA A 1 280 ? -2.389 -25.734 -11.469 1 94.88 280 ALA A CA 1
ATOM 2147 C C . ALA A 1 280 ? -2.568 -25.156 -10.062 1 94.88 280 ALA A C 1
ATOM 2149 O O . ALA A 1 280 ? -3.518 -25.516 -9.359 1 94.88 280 ALA A O 1
ATOM 2150 N N . HIS A 1 281 ? -1.654 -24.344 -9.664 1 95.75 281 HIS A N 1
ATOM 2151 C CA . HIS A 1 281 ? -1.571 -23.844 -8.297 1 95.75 281 HIS A CA 1
ATOM 2152 C C . HIS A 1 281 ? -2.895 -23.234 -7.852 1 95.75 281 HIS A C 1
ATOM 2154 O O . HIS A 1 281 ? -3.418 -23.578 -6.793 1 95.75 281 HIS A O 1
ATOM 2160 N N . GLY A 1 282 ? -3.512 -22.328 -8.656 1 97.75 282 GLY A N 1
ATOM 2161 C CA . GLY A 1 282 ? -4.766 -21.672 -8.336 1 97.75 282 GLY A CA 1
ATOM 2162 C C . GLY A 1 282 ? -5.926 -22.641 -8.195 1 97.75 282 GLY A C 1
ATOM 2163 O O . GLY A 1 282 ? -6.785 -22.469 -7.324 1 97.75 282 GLY A O 1
ATOM 2164 N N . ALA A 1 283 ? -5.969 -23.656 -9.047 1 98.25 283 ALA A N 1
ATOM 2165 C CA . ALA A 1 283 ? -7 -24.688 -8.953 1 98.25 283 ALA A CA 1
ATOM 2166 C C . ALA A 1 283 ? -6.855 -25.484 -7.66 1 98.25 283 ALA A C 1
ATOM 2168 O O . ALA A 1 283 ? -7.852 -25.844 -7.027 1 98.25 283 ALA A O 1
ATOM 2169 N N . GLY A 1 284 ? -5.637 -25.766 -7.344 1 98.25 284 GLY A N 1
ATOM 2170 C CA . GLY A 1 284 ? -5.402 -26.422 -6.062 1 98.25 284 GLY A CA 1
ATOM 2171 C C . GLY A 1 284 ? -5.891 -25.594 -4.879 1 98.25 284 GLY A C 1
ATOM 2172 O O . GLY A 1 284 ? -6.48 -26.141 -3.945 1 98.25 284 GLY A O 1
ATOM 2173 N N . LEU A 1 285 ? -5.656 -24.344 -4.914 1 98.75 285 LEU A N 1
ATOM 2174 C CA . LEU A 1 285 ? -6.055 -23.453 -3.822 1 98.75 285 LEU A CA 1
ATOM 2175 C C . LEU A 1 285 ? -7.574 -23.375 -3.721 1 98.75 285 LEU A C 1
ATOM 2177 O O . LEU A 1 285 ? -8.125 -23.281 -2.621 1 98.75 285 LEU A O 1
ATOM 2181 N N . SER A 1 286 ? -8.266 -23.344 -4.906 1 98.88 286 SER A N 1
ATOM 2182 C CA . SER A 1 286 ? -9.727 -23.281 -4.879 1 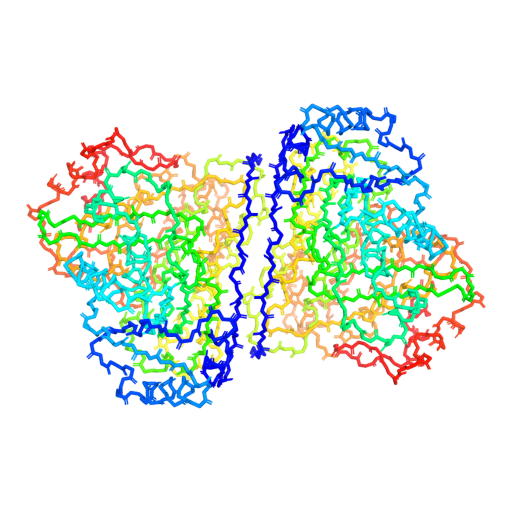98.88 286 SER A CA 1
ATOM 2183 C C . SER A 1 286 ? -10.328 -24.531 -4.227 1 98.88 286 SER A C 1
ATOM 2185 O O . SER A 1 286 ? -11.469 -24.5 -3.762 1 98.88 286 SER A O 1
ATOM 2187 N N . ILE A 1 287 ? -9.562 -25.594 -4.199 1 98.75 287 ILE A N 1
ATOM 2188 C CA . ILE A 1 287 ? -9.984 -26.828 -3.543 1 98.75 287 ILE A CA 1
ATOM 2189 C C . ILE A 1 287 ? -9.641 -26.766 -2.057 1 98.75 287 ILE A C 1
ATOM 2191 O O . ILE A 1 287 ? -10.508 -27 -1.205 1 98.75 287 ILE A O 1
ATOM 2195 N N . ILE A 1 288 ? -8.438 -26.391 -1.75 1 98.81 288 ILE A N 1
ATOM 2196 C CA . ILE A 1 288 ? -7.883 -26.547 -0.41 1 98.81 288 ILE A CA 1
ATOM 2197 C C . ILE A 1 288 ? -8.422 -25.453 0.508 1 98.81 288 ILE A C 1
ATOM 2199 O O . ILE A 1 288 ? -8.695 -25.703 1.684 1 98.81 288 ILE A O 1
ATOM 2203 N N . PHE A 1 289 ? -8.57 -24.219 0.049 1 98.88 289 PHE A N 1
ATOM 2204 C CA . PHE A 1 289 ? -8.859 -23.094 0.933 1 98.88 289 PHE A CA 1
ATOM 2205 C C . PHE A 1 289 ? -10.219 -23.281 1.607 1 98.88 289 PHE A C 1
ATOM 2207 O O . PHE A 1 289 ? -10.328 -23.156 2.828 1 98.88 289 PHE A O 1
ATOM 2214 N N . PRO A 1 290 ? -11.32 -23.609 0.839 1 98.88 290 PRO A N 1
ATOM 2215 C CA . PRO A 1 290 ? -12.594 -23.844 1.521 1 98.88 290 PRO A CA 1
ATOM 2216 C C . PRO A 1 290 ? -12.523 -25 2.523 1 98.88 290 PRO A C 1
ATOM 2218 O O . PRO A 1 290 ? -13.141 -24.938 3.588 1 98.88 290 PRO A O 1
ATOM 2221 N N . ALA A 1 291 ? -11.773 -26.016 2.156 1 98.88 291 ALA A N 1
ATOM 2222 C CA . ALA A 1 291 ? -11.602 -27.141 3.078 1 98.88 291 ALA A CA 1
ATOM 2223 C C . ALA A 1 291 ? -10.922 -26.688 4.367 1 98.88 291 ALA A C 1
ATOM 2225 O O . ALA A 1 291 ? -11.344 -27.078 5.465 1 98.88 291 ALA A O 1
ATOM 2226 N N . TRP A 1 292 ? -9.836 -25.922 4.207 1 98.88 292 TRP A N 1
ATOM 2227 C CA . TRP A 1 292 ? -9.148 -25.344 5.359 1 98.88 292 TRP A CA 1
ATOM 2228 C C . TRP A 1 292 ? -10.102 -24.516 6.207 1 98.88 292 TRP A C 1
ATOM 2230 O O . TRP A 1 292 ? -10.125 -24.641 7.434 1 98.88 292 TRP A O 1
ATOM 2240 N N . MET A 1 293 ? -10.953 -23.672 5.582 1 98.94 293 MET A N 1
ATOM 2241 C CA . MET A 1 293 ? -11.906 -22.812 6.285 1 98.94 293 MET A CA 1
ATOM 2242 C C . MET A 1 293 ? -12.891 -23.656 7.098 1 98.94 293 MET A C 1
ATOM 2244 O O . MET A 1 293 ? -13.156 -23.344 8.258 1 98.94 293 MET A O 1
ATOM 2248 N N . LYS A 1 294 ? -13.375 -24.719 6.469 1 98.75 294 LYS A N 1
ATOM 2249 C CA . LYS A 1 294 ? -14.344 -25.578 7.137 1 98.75 294 LYS A CA 1
ATOM 2250 C C . LYS A 1 294 ? -13.742 -26.234 8.367 1 98.75 294 LYS A C 1
ATOM 2252 O O . LYS A 1 294 ? -14.453 -26.531 9.336 1 98.75 294 LYS A O 1
ATOM 2257 N N . TYR A 1 295 ? -12.5 -26.422 8.32 1 98.75 295 TYR A N 1
ATOM 2258 C CA . TYR A 1 295 ? -11.82 -27.062 9.438 1 98.75 295 TYR A CA 1
ATOM 2259 C C . TYR A 1 295 ? -11.57 -26.062 10.57 1 98.75 295 TYR A C 1
ATOM 2261 O O . TYR A 1 295 ? -11.656 -26.422 11.742 1 98.75 295 TYR A O 1
ATOM 2269 N N . VAL A 1 296 ? -11.312 -24.75 10.266 1 98.75 296 VAL A N 1
ATOM 2270 C CA . VAL A 1 296 ? -10.727 -23.875 11.273 1 98.75 296 VAL A CA 1
ATOM 2271 C C . VAL A 1 296 ? -11.742 -22.812 11.703 1 98.75 296 VAL A C 1
ATOM 2273 O O . VAL A 1 296 ? -11.508 -22.062 12.648 1 98.75 296 VAL A O 1
ATOM 2276 N N . TYR A 1 297 ? -12.953 -22.656 11.109 1 98.56 297 TYR A N 1
ATOM 2277 C CA . TYR A 1 297 ? -13.82 -21.484 11.258 1 98.56 297 TYR A CA 1
ATOM 2278 C C . TYR A 1 297 ? -14.266 -21.328 12.711 1 98.56 297 TYR A C 1
ATOM 2280 O O . TYR A 1 297 ? -14.531 -20.219 13.164 1 98.56 297 TYR A O 1
ATOM 2288 N N . LYS A 1 298 ? -14.289 -22.391 13.477 1 98.44 298 LYS A N 1
ATOM 2289 C CA . LYS A 1 298 ? -14.75 -22.328 14.859 1 98.44 298 LYS A CA 1
ATOM 2290 C C . LYS A 1 298 ? -13.719 -21.625 15.742 1 98.44 298 LYS A C 1
ATOM 2292 O O . LYS A 1 298 ? -14.039 -21.203 16.859 1 98.44 298 LYS A O 1
ATOM 2297 N N . ASN A 1 299 ? -12.453 -21.594 15.281 1 98.25 299 ASN A N 1
ATOM 2298 C CA . ASN A 1 299 ? -11.43 -20.875 16.031 1 98.25 299 ASN A CA 1
ATOM 2299 C C . ASN A 1 299 ? -11.812 -19.406 16.234 1 98.25 299 ASN A C 1
ATOM 2301 O O . ASN A 1 299 ? -11.414 -18.781 17.219 1 98.25 299 ASN A O 1
ATOM 2305 N N . ASN A 1 300 ? -12.555 -18.781 15.336 1 98.25 300 ASN A N 1
ATOM 2306 C CA . ASN A 1 300 ? -13.062 -17.422 15.406 1 98.25 300 ASN A CA 1
ATOM 2307 C C . ASN A 1 300 ? -14.258 -17.219 14.477 1 98.25 300 ASN A C 1
ATOM 2309 O O . ASN A 1 300 ? -14.117 -16.641 13.398 1 98.25 300 ASN A O 1
ATOM 2313 N N . ILE A 1 301 ? -15.391 -17.594 14.93 1 98.62 301 ILE A N 1
ATOM 2314 C CA . ILE A 1 301 ? -16.625 -17.562 14.156 1 98.62 301 ILE A CA 1
ATOM 2315 C C . ILE A 1 301 ? -16.922 -16.141 13.695 1 98.62 301 ILE A C 1
ATOM 2317 O O . ILE A 1 301 ? -17.344 -15.93 12.555 1 98.62 301 ILE A O 1
ATOM 2321 N N . ASN A 1 302 ? -16.656 -15.156 14.508 1 98.31 302 ASN A N 1
ATOM 2322 C CA . ASN A 1 302 ? -16.953 -13.766 14.195 1 98.31 302 ASN A CA 1
ATOM 2323 C C . ASN A 1 302 ? -16.125 -13.258 13.031 1 98.31 302 ASN A C 1
ATOM 2325 O O . ASN A 1 302 ? -16.594 -12.445 12.227 1 98.31 302 ASN A O 1
ATOM 2329 N N . ARG A 1 303 ? -14.891 -13.711 12.961 1 98.31 303 ARG A N 1
ATOM 2330 C CA . ARG A 1 303 ? -14.023 -13.344 11.844 1 98.31 303 ARG A CA 1
ATOM 2331 C C . ARG A 1 303 ? -14.602 -13.836 10.523 1 98.31 303 ARG A C 1
ATOM 2333 O O . ARG A 1 303 ? -14.578 -13.109 9.523 1 98.31 303 ARG A O 1
ATOM 2340 N N . PHE A 1 304 ? -15.109 -15.008 10.523 1 98.81 304 PHE A N 1
ATOM 2341 C CA . PHE A 1 304 ? -15.711 -15.57 9.32 1 98.81 304 PHE A CA 1
ATOM 2342 C C . PHE A 1 304 ? -17.031 -14.867 8.992 1 98.81 304 PHE A C 1
ATOM 2344 O O . PHE A 1 304 ? -17.359 -14.664 7.824 1 98.81 304 PHE A O 1
ATOM 2351 N N . ALA A 1 305 ? -17.781 -14.508 10.047 1 98.81 305 ALA A N 1
ATOM 2352 C CA . ALA A 1 305 ? -19 -13.742 9.828 1 98.81 305 ALA A CA 1
ATOM 2353 C C . ALA A 1 305 ? -18.703 -12.375 9.227 1 98.81 305 ALA A C 1
ATOM 2355 O O . ALA A 1 305 ? -19.406 -11.914 8.328 1 98.81 305 ALA A O 1
ATOM 2356 N N . GLN A 1 306 ? -17.656 -11.703 9.727 1 98.69 306 GLN A N 1
ATOM 2357 C CA . GLN A 1 306 ? -17.203 -10.43 9.172 1 98.69 306 GLN A CA 1
ATOM 2358 C C . GLN A 1 306 ? -16.844 -10.57 7.695 1 98.69 306 GLN A C 1
ATOM 2360 O O . GLN A 1 306 ? -17.219 -9.734 6.875 1 98.69 306 GLN A O 1
ATOM 2365 N N . PHE A 1 307 ? -16.094 -11.68 7.418 1 98.88 307 PHE A N 1
ATOM 2366 C CA . PHE A 1 307 ? -15.75 -12 6.039 1 98.88 307 PHE A CA 1
ATOM 2367 C C . PHE A 1 307 ? -17 -12.109 5.172 1 98.88 307 PHE A C 1
ATOM 2369 O O . PHE A 1 307 ? -17.062 -11.516 4.094 1 98.88 307 PHE A O 1
ATOM 2376 N N . GLY A 1 308 ? -18 -12.828 5.621 1 98.88 308 GLY A N 1
ATOM 2377 C CA . GLY A 1 308 ? -19.25 -12.961 4.891 1 98.88 308 GLY A CA 1
ATOM 2378 C C . GLY A 1 308 ? -19.953 -11.641 4.66 1 98.88 308 GLY A C 1
ATOM 2379 O O . GLY A 1 308 ? -20.438 -11.367 3.555 1 98.88 308 GLY A O 1
ATOM 2380 N N . ASN A 1 309 ? -19.953 -10.836 5.668 1 98.69 309 ASN A N 1
ATOM 2381 C CA . ASN A 1 309 ? -20.656 -9.562 5.602 1 98.69 309 ASN A CA 1
ATOM 2382 C C . ASN A 1 309 ? -19.922 -8.555 4.723 1 98.69 309 ASN A C 1
ATOM 2384 O O . ASN A 1 309 ? -20.5 -7.992 3.795 1 98.69 309 ASN A O 1
ATOM 2388 N N . ARG A 1 310 ? -18.641 -8.398 4.93 1 98.56 310 ARG A N 1
ATOM 2389 C CA . ARG A 1 310 ? -17.906 -7.273 4.352 1 98.56 310 ARG A CA 1
ATOM 2390 C C . ARG A 1 310 ? -17.375 -7.625 2.965 1 98.56 310 ARG A C 1
ATOM 2392 O O . ARG A 1 310 ? -17.047 -6.734 2.182 1 98.56 310 ARG A O 1
ATOM 2399 N N . VAL A 1 311 ? -17.297 -8.906 2.611 1 98.81 311 VAL A N 1
ATOM 2400 C CA . VAL A 1 311 ? -16.797 -9.297 1.297 1 98.81 311 VAL A CA 1
ATOM 2401 C C . VAL A 1 311 ? -17.953 -9.742 0.412 1 98.81 311 VAL A C 1
ATOM 2403 O O . VAL A 1 311 ? -18.016 -9.383 -0.766 1 98.81 311 VAL A O 1
ATOM 2406 N N . PHE A 1 312 ? -18.938 -10.445 0.999 1 98.75 312 PHE A N 1
ATOM 2407 C CA . PHE A 1 312 ? -20 -11.023 0.192 1 98.75 312 PHE A CA 1
ATOM 2408 C C . PHE A 1 312 ? -21.344 -10.352 0.491 1 98.75 312 PHE A C 1
ATOM 2410 O O . PHE A 1 312 ? -22.391 -10.781 -0.009 1 98.75 312 PHE A O 1
ATOM 2417 N N . ASN A 1 313 ? -21.359 -9.32 1.361 1 97.75 313 ASN A N 1
ATOM 2418 C CA . ASN A 1 313 ? -22.516 -8.5 1.663 1 97.75 313 ASN A CA 1
ATOM 2419 C C . ASN A 1 313 ? -23.625 -9.328 2.312 1 97.75 313 ASN A C 1
ATOM 2421 O O . ASN A 1 313 ? -24.812 -9.117 2.025 1 97.75 313 ASN A O 1
ATOM 2425 N N . LEU A 1 314 ? -23.281 -10.305 3.117 1 98.44 314 LEU A N 1
ATOM 2426 C CA . LEU A 1 314 ? -24.266 -11.078 3.881 1 98.44 314 LEU A CA 1
ATOM 2427 C C . LEU A 1 314 ? -24.703 -10.32 5.129 1 98.44 314 LEU A C 1
ATOM 2429 O O . LEU A 1 314 ? -23.875 -9.672 5.785 1 98.44 314 LEU A O 1
ATOM 2433 N N . ASP A 1 315 ? -25.969 -10.438 5.438 1 97.88 315 ASP A N 1
ATOM 2434 C CA . ASP A 1 315 ? -26.406 -9.969 6.75 1 97.88 315 ASP A CA 1
ATOM 2435 C C . ASP A 1 315 ? -25.906 -10.891 7.859 1 97.88 315 ASP A C 1
ATOM 2437 O O . ASP A 1 315 ? -25.984 -12.117 7.738 1 97.88 315 ASP A O 1
ATOM 2441 N N . ILE A 1 316 ? -25.438 -10.305 8.852 1 98.12 316 ILE A N 1
ATOM 2442 C CA . ILE A 1 316 ? -24.984 -11.117 9.977 1 98.12 316 ILE A CA 1
ATOM 2443 C C . ILE A 1 316 ? -26.172 -11.523 10.836 1 98.12 316 ILE A C 1
ATOM 2445 O O . ILE A 1 316 ? -26.922 -10.672 11.32 1 98.12 316 ILE A O 1
ATOM 2449 N N . ASN A 1 317 ? -26.344 -12.789 10.984 1 98.25 317 ASN A N 1
ATOM 2450 C CA . ASN A 1 317 ? -27.281 -13.266 11.992 1 98.25 317 ASN A CA 1
ATOM 2451 C C . ASN A 1 317 ? -26.703 -13.125 13.398 1 98.25 317 ASN A C 1
ATOM 2453 O O . ASN A 1 317 ? -26 -14.008 13.875 1 98.25 317 ASN A O 1
ATOM 2457 N N . LEU A 1 318 ? -27.094 -12.18 14.078 1 97.19 318 LEU A N 1
ATOM 2458 C CA . LEU A 1 318 ? -26.5 -11.844 15.375 1 97.19 318 LEU A CA 1
ATOM 2459 C C . LEU A 1 318 ? -26.875 -12.883 16.422 1 97.19 318 LEU A C 1
ATOM 2461 O O . LEU A 1 318 ? -26.188 -13.008 17.453 1 97.19 318 LEU A O 1
ATOM 2465 N N . ASN A 1 319 ? -28.016 -13.539 16.203 1 97.69 319 ASN A N 1
ATOM 2466 C CA . ASN A 1 319 ? -28.422 -14.578 17.141 1 97.69 319 ASN A CA 1
ATOM 2467 C C . ASN A 1 319 ? -27.641 -15.875 16.906 1 97.69 319 ASN A C 1
ATOM 2469 O O . ASN A 1 319 ? -27.594 -16.734 17.781 1 97.69 319 ASN A O 1
ATOM 2473 N N . ASN A 1 320 ? -27.094 -16.016 15.727 1 98.06 320 ASN A N 1
ATOM 2474 C CA . ASN A 1 320 ? -26.328 -17.188 15.359 1 98.06 320 ASN A CA 1
ATOM 2475 C C . ASN A 1 320 ? -25.25 -16.859 14.328 1 98.06 320 ASN A C 1
ATOM 2477 O O . ASN A 1 320 ? -25.328 -17.312 13.18 1 98.06 320 ASN A O 1
ATOM 2481 N N . PRO A 1 321 ? -24.188 -16.25 14.727 1 98.25 321 PRO A N 1
ATOM 2482 C CA . PRO A 1 321 ? -23.156 -15.82 13.789 1 98.25 321 PRO A CA 1
ATOM 2483 C C . PRO A 1 321 ? -22.5 -17 13.055 1 98.25 321 PRO A C 1
ATOM 2485 O O . PRO A 1 321 ? -21.969 -16.812 11.961 1 98.25 321 PRO A O 1
ATOM 2488 N N . GLU A 1 322 ? -22.547 -18.172 13.602 1 98.56 322 GLU A N 1
ATOM 2489 C CA . GLU A 1 322 ? -21.984 -19.344 12.953 1 98.56 322 GLU A CA 1
ATOM 2490 C C . GLU A 1 322 ? -22.672 -19.609 11.617 1 98.56 322 GLU A C 1
ATOM 2492 O O . GLU A 1 322 ? -22.031 -20.062 10.664 1 98.56 322 GLU A O 1
ATOM 2497 N N . GLU A 1 323 ? -23.953 -19.359 11.555 1 98.62 323 GLU A N 1
ATOM 2498 C CA . GLU A 1 323 ? -24.688 -19.531 10.305 1 98.62 323 GLU A CA 1
ATOM 2499 C C . GLU A 1 323 ? -24.125 -18.625 9.211 1 98.62 323 GLU A C 1
ATOM 2501 O O . GLU A 1 323 ? -23.953 -19.062 8.07 1 98.62 323 GLU A O 1
ATOM 2506 N N . THR A 1 324 ? -23.844 -17.375 9.578 1 98.69 324 THR A N 1
ATOM 2507 C CA . THR A 1 324 ? -23.266 -16.438 8.633 1 98.69 324 THR A CA 1
ATOM 2508 C C . THR A 1 324 ? -21.875 -16.891 8.203 1 98.69 324 THR A C 1
ATOM 2510 O O . THR A 1 324 ? -21.516 -16.781 7.031 1 98.69 324 THR A O 1
ATOM 2513 N N . ALA A 1 325 ? -21.094 -17.375 9.18 1 98.75 325 ALA A N 1
ATOM 2514 C CA . ALA A 1 325 ? -19.75 -17.859 8.906 1 98.75 325 ALA A CA 1
ATOM 2515 C C . ALA A 1 325 ? -19.781 -19 7.883 1 98.75 325 ALA A C 1
ATOM 2517 O O . ALA A 1 325 ? -19.031 -18.984 6.906 1 98.75 325 ALA A O 1
ATOM 2518 N N . LEU A 1 326 ? -20.656 -19.953 8.031 1 98.81 326 LEU A N 1
ATOM 2519 C CA . LEU A 1 326 ? -20.766 -21.109 7.137 1 98.81 326 LEU A CA 1
ATOM 2520 C C . LEU A 1 326 ? -21.297 -20.672 5.77 1 98.81 326 LEU A C 1
ATOM 2522 O O . LEU A 1 326 ? -20.844 -21.188 4.742 1 98.81 326 LEU A O 1
ATOM 2526 N N . HIS A 1 327 ? -22.203 -19.75 5.762 1 98.81 327 HIS A N 1
ATOM 2527 C CA . HIS A 1 327 ? -22.703 -19.219 4.5 1 98.81 327 HIS A CA 1
ATOM 2528 C C . HIS A 1 327 ? -21.609 -18.484 3.73 1 98.81 327 HIS A C 1
ATOM 2530 O O . HIS A 1 327 ? -21.578 -18.531 2.498 1 98.81 327 HIS A O 1
ATOM 2536 N N . ALA A 1 328 ? -20.734 -17.812 4.484 1 98.88 328 ALA A N 1
ATOM 2537 C CA . ALA A 1 328 ? -19.609 -17.141 3.852 1 98.88 328 ALA A CA 1
ATOM 2538 C C . ALA A 1 328 ? -18.719 -18.125 3.111 1 98.88 328 ALA A C 1
ATOM 2540 O O . ALA A 1 328 ? -18.266 -17.859 1.995 1 98.88 328 ALA A O 1
ATOM 2541 N N . ILE A 1 329 ? -18.422 -19.266 3.703 1 98.88 329 ILE A N 1
ATOM 2542 C CA . ILE A 1 329 ? -17.625 -20.312 3.082 1 98.88 329 ILE A CA 1
ATOM 2543 C C . ILE A 1 329 ? -18.312 -20.828 1.827 1 98.88 329 ILE A C 1
ATOM 2545 O O . ILE A 1 329 ? -17.688 -21.016 0.789 1 98.88 329 ILE A O 1
ATOM 2549 N N . GLU A 1 330 ? -19.609 -20.984 1.884 1 98.81 330 GLU A N 1
ATOM 2550 C CA . GLU A 1 330 ? -20.406 -21.422 0.734 1 98.81 330 GLU A CA 1
ATOM 2551 C C . GLU A 1 330 ? -20.312 -20.406 -0.405 1 98.81 330 GLU A C 1
ATOM 2553 O O . GLU A 1 330 ? -20.219 -20.781 -1.573 1 98.81 330 GLU A O 1
ATOM 2558 N N . LYS A 1 331 ? -20.391 -19.125 -0.041 1 98.88 331 LYS A N 1
ATOM 2559 C CA . LYS A 1 331 ? -20.312 -18.078 -1.056 1 98.88 331 LYS A CA 1
ATOM 2560 C C . LYS A 1 331 ? -18.953 -18.109 -1.763 1 98.88 331 LYS A C 1
ATOM 2562 O O . LYS A 1 331 ? -18.875 -17.859 -2.967 1 98.88 331 LYS A O 1
ATOM 2567 N N . LEU A 1 332 ? -17.906 -18.391 -0.996 1 98.88 332 LEU A N 1
ATOM 2568 C CA . LEU A 1 332 ? -16.594 -18.516 -1.612 1 98.88 332 LEU A CA 1
ATOM 2569 C C . LEU A 1 332 ? -16.562 -19.672 -2.6 1 98.88 332 LEU A C 1
ATOM 2571 O O . LEU A 1 332 ? -16.031 -19.547 -3.705 1 98.88 332 LEU A O 1
ATOM 2575 N N . GLU A 1 333 ? -17.094 -20.828 -2.215 1 98.88 333 GLU A N 1
ATOM 2576 C CA . GLU A 1 333 ? -17.156 -21.984 -3.111 1 98.88 333 GLU A CA 1
ATOM 2577 C C . GLU A 1 333 ? -17.984 -21.656 -4.355 1 98.88 333 GLU A C 1
ATOM 2579 O O . GLU A 1 333 ? -17.609 -22.047 -5.469 1 98.88 333 GLU A O 1
ATOM 2584 N N . GLU A 1 334 ? -19.109 -20.969 -4.148 1 98.88 334 GLU A N 1
ATOM 2585 C CA . GLU A 1 334 ? -19.938 -20.562 -5.281 1 98.88 334 GLU A CA 1
ATOM 2586 C C . GLU A 1 334 ? -19.156 -19.656 -6.234 1 98.88 334 GLU A C 1
ATOM 2588 O O . GLU A 1 334 ? -19.297 -19.781 -7.457 1 98.88 334 GLU A O 1
ATOM 2593 N N . PHE A 1 335 ? -18.438 -18.781 -5.703 1 98.88 335 PHE A N 1
ATOM 2594 C CA . PHE A 1 335 ? -17.609 -17.906 -6.523 1 98.88 335 PHE A CA 1
ATOM 2595 C C . PHE A 1 335 ? -16.625 -18.703 -7.344 1 98.88 335 PHE A C 1
ATOM 2597 O O . PHE A 1 335 ? -16.484 -18.5 -8.547 1 98.88 335 PHE A O 1
ATOM 2604 N N . PHE A 1 336 ? -15.844 -19.672 -6.68 1 98.94 336 PHE A N 1
ATOM 2605 C CA . PHE A 1 336 ? -14.875 -20.484 -7.402 1 98.94 336 PHE A CA 1
ATOM 2606 C C . PHE A 1 336 ? -15.555 -21.297 -8.5 1 98.94 336 PHE A C 1
ATOM 2608 O O . PHE A 1 336 ? -15.016 -21.438 -9.594 1 98.94 336 PHE A O 1
ATOM 2615 N N . LYS A 1 337 ? -16.75 -21.766 -8.258 1 98.75 337 LYS A N 1
ATOM 2616 C CA . LYS A 1 337 ? -17.5 -22.484 -9.281 1 98.75 337 LYS A CA 1
ATOM 2617 C C . LYS A 1 337 ? -17.859 -21.562 -10.445 1 98.75 337 LYS A C 1
ATOM 2619 O O . LYS A 1 337 ? -17.766 -21.953 -11.609 1 98.75 337 LYS A O 1
ATOM 2624 N N . ALA A 1 338 ? -18.266 -20.375 -10.078 1 98.69 338 ALA A N 1
ATOM 2625 C CA . ALA A 1 338 ? -18.578 -19.391 -11.117 1 98.69 338 ALA A CA 1
ATOM 2626 C C . ALA A 1 338 ? -17.344 -19.078 -11.969 1 98.69 338 ALA A C 1
ATOM 2628 O O . ALA A 1 338 ? -17.469 -18.766 -13.156 1 98.69 338 ALA A O 1
ATOM 2629 N N . MET A 1 339 ? -16.203 -19.203 -11.391 1 98.62 339 MET A N 1
ATOM 2630 C CA . MET A 1 339 ? -14.945 -19.016 -12.094 1 98.62 339 MET A CA 1
ATOM 2631 C C . MET A 1 339 ? -14.539 -20.281 -12.836 1 98.62 339 MET A C 1
ATOM 2633 O O . MET A 1 339 ? -13.438 -20.359 -13.383 1 98.62 339 MET A O 1
ATOM 2637 N N . GLU A 1 340 ? -15.352 -21.312 -12.742 1 98.5 340 GLU A N 1
ATOM 2638 C CA . GLU A 1 340 ? -15.133 -22.594 -13.398 1 98.5 340 GLU A CA 1
ATOM 2639 C C . GLU A 1 340 ? -13.922 -23.312 -12.82 1 98.5 340 GLU A C 1
ATOM 2641 O O . GLU A 1 340 ? -13.148 -23.938 -13.555 1 98.5 340 GLU A O 1
ATOM 2646 N N . LEU A 1 341 ? -13.742 -23.219 -11.555 1 98.75 341 LEU A N 1
ATOM 2647 C CA . LEU A 1 341 ? -12.664 -23.906 -10.852 1 98.75 341 LEU A CA 1
ATOM 2648 C C . LEU A 1 341 ? -13.203 -25.047 -10 1 98.75 341 LEU A C 1
ATOM 2650 O O . LEU A 1 341 ? -14.375 -25.031 -9.602 1 98.75 341 LEU A O 1
ATOM 2654 N N . PRO A 1 342 ? -12.398 -26.047 -9.766 1 98.62 342 PRO A N 1
ATOM 2655 C CA . PRO A 1 342 ? -12.812 -27.141 -8.875 1 98.62 342 PRO A CA 1
ATOM 2656 C C . PRO A 1 342 ? -12.836 -26.719 -7.406 1 98.62 342 PRO A C 1
ATOM 2658 O O . PRO A 1 342 ? -12.062 -25.859 -6.992 1 98.62 342 PRO A O 1
ATOM 2661 N N . ILE A 1 343 ? -13.703 -27.328 -6.617 1 98.5 343 ILE A N 1
ATOM 2662 C CA . ILE A 1 343 ? -13.727 -27.031 -5.188 1 98.5 343 ILE A CA 1
ATOM 2663 C C . ILE A 1 343 ? -13.531 -28.328 -4.398 1 98.5 343 ILE A C 1
ATOM 2665 O O . ILE A 1 343 ? -13.492 -28.312 -3.166 1 98.5 343 ILE A O 1
ATOM 2669 N N . ARG A 1 344 ? -13.422 -29.453 -5.164 1 98.38 344 ARG A N 1
ATOM 2670 C CA . ARG A 1 344 ? -13.133 -30.766 -4.605 1 98.38 344 ARG A CA 1
ATOM 2671 C C . ARG A 1 344 ? -12.141 -31.531 -5.48 1 98.38 344 ARG A C 1
ATOM 2673 O O . ARG A 1 344 ? -11.984 -31.219 -6.66 1 98.38 344 ARG A O 1
ATOM 2680 N N . PHE A 1 345 ? -11.516 -32.594 -4.871 1 98.19 345 PHE A N 1
ATOM 2681 C CA . PHE A 1 345 ? -10.633 -33.469 -5.633 1 98.19 345 PHE A CA 1
ATOM 2682 C C . PHE A 1 345 ? -11.367 -34.062 -6.828 1 98.19 345 PHE A C 1
ATOM 2684 O O . PHE A 1 345 ? -10.828 -34.094 -7.938 1 98.19 345 PHE A O 1
ATOM 2691 N N . LYS A 1 346 ? -12.547 -34.438 -6.648 1 97.38 346 LYS A N 1
ATOM 2692 C CA . LYS A 1 346 ? -13.336 -35.094 -7.68 1 97.38 346 LYS A CA 1
ATOM 2693 C C . LYS A 1 346 ? -13.586 -34.188 -8.867 1 97.38 346 LYS A C 1
ATOM 2695 O O . LYS A 1 346 ? -13.594 -34.625 -10.016 1 97.38 346 LYS A O 1
ATOM 2700 N N . ASP A 1 347 ? -13.797 -32.844 -8.562 1 97.5 347 ASP A N 1
ATOM 2701 C CA . ASP A 1 347 ? -14.039 -31.859 -9.625 1 97.5 347 ASP A CA 1
ATOM 2702 C C . ASP A 1 347 ? -12.836 -31.766 -10.555 1 97.5 347 ASP A C 1
ATOM 2704 O O . ASP A 1 347 ? -12.984 -31.438 -11.734 1 97.5 347 ASP A O 1
ATOM 2708 N N . ALA A 1 348 ? -11.633 -32.062 -10.055 1 97.12 348 ALA A N 1
ATOM 2709 C CA . ALA A 1 348 ? -10.391 -31.922 -10.812 1 97.12 348 ALA A CA 1
ATOM 2710 C C . ALA A 1 348 ? -9.875 -33.281 -11.258 1 97.12 348 ALA A C 1
ATOM 2712 O O . ALA A 1 348 ? -8.766 -33.406 -11.773 1 97.12 348 ALA A O 1
ATOM 2713 N N . LYS A 1 349 ? -10.633 -34.344 -10.977 1 96.81 349 LYS A N 1
ATOM 2714 C CA . LYS A 1 349 ? -10.273 -35.719 -11.328 1 96.81 349 LYS A CA 1
ATOM 2715 C C . LYS A 1 349 ? -8.953 -36.125 -10.688 1 96.81 349 LYS A C 1
ATOM 2717 O O . LYS A 1 349 ? -8.117 -36.781 -11.328 1 96.81 349 LYS A O 1
ATOM 2722 N N . LEU A 1 350 ? -8.742 -35.688 -9.523 1 96.88 350 LEU A N 1
ATOM 2723 C CA . LEU A 1 350 ? -7.562 -36.062 -8.758 1 96.88 350 LEU A CA 1
ATOM 2724 C C . LEU A 1 350 ? -7.805 -37.375 -8.016 1 96.88 350 LEU A C 1
ATOM 2726 O O . LEU A 1 350 ? -8.906 -37.625 -7.516 1 96.88 350 LEU A O 1
ATOM 2730 N N . PRO A 1 351 ? -6.824 -38.188 -7.945 1 95.75 351 PRO A N 1
ATOM 2731 C CA . PRO A 1 351 ? -6.965 -39.375 -7.113 1 95.75 351 PRO A CA 1
ATOM 2732 C C . PRO A 1 351 ? -6.891 -39.062 -5.617 1 95.75 351 PRO A C 1
ATOM 2734 O O . PRO A 1 351 ? -6.566 -37.938 -5.234 1 95.75 351 PRO A O 1
ATOM 2737 N N . GLU A 1 352 ? -7.266 -40.031 -4.836 1 94.69 352 GLU A N 1
ATOM 2738 C CA . GLU A 1 352 ? -7.254 -39.875 -3.385 1 94.69 352 GLU A CA 1
ATOM 2739 C C . GLU A 1 352 ? -6.184 -40.781 -2.75 1 94.69 352 GLU A C 1
ATOM 2741 O O . GLU A 1 352 ? -6.113 -40.875 -1.525 1 94.69 352 GLU A O 1
ATOM 2746 N N . ASP A 1 353 ? -5.316 -41.219 -3.5 1 95.12 353 ASP A N 1
ATOM 2747 C CA . ASP A 1 353 ? -4.438 -42.312 -3.135 1 95.12 353 ASP A CA 1
ATOM 2748 C C . ASP A 1 353 ? -3.227 -41.812 -2.35 1 95.12 353 ASP A C 1
ATOM 2750 O O . ASP A 1 353 ? -2.494 -42.625 -1.761 1 95.12 353 ASP A O 1
ATOM 2754 N N . ARG A 1 354 ? -3.041 -40.531 -2.25 1 96.12 354 ARG A N 1
ATOM 2755 C CA . ARG A 1 354 ? -1.783 -40.094 -1.661 1 96.12 354 ARG A CA 1
ATOM 2756 C C . ARG A 1 354 ? -2.025 -39 -0.613 1 96.12 354 ARG A C 1
ATOM 2758 O O . ARG A 1 354 ? -1.139 -38.188 -0.331 1 96.12 354 ARG A O 1
ATOM 2765 N N . ILE A 1 355 ? -3.145 -38.906 -0.041 1 96.62 355 ILE A N 1
ATOM 2766 C CA . ILE A 1 355 ? -3.48 -37.844 0.91 1 96.62 355 ILE A CA 1
ATOM 2767 C C . ILE A 1 355 ? -2.668 -38.031 2.189 1 96.62 355 ILE A C 1
ATOM 2769 O O . ILE A 1 355 ? -2.277 -37.062 2.828 1 96.62 355 ILE A O 1
ATOM 2773 N N . ASP A 1 356 ? -2.426 -39.312 2.586 1 96.81 356 ASP A N 1
ATOM 2774 C CA . ASP A 1 356 ? -1.583 -39.594 3.748 1 96.81 356 ASP A CA 1
ATOM 2775 C C . ASP A 1 356 ? -0.16 -39.094 3.52 1 96.81 356 ASP A C 1
ATOM 2777 O O . ASP A 1 356 ? 0.449 -38.5 4.418 1 96.81 356 ASP A O 1
ATOM 2781 N N . GLU A 1 357 ? 0.305 -39.375 2.367 1 96.25 357 GLU A N 1
ATOM 2782 C CA . GLU A 1 357 ? 1.641 -38.906 2.014 1 96.25 357 GLU A CA 1
ATOM 2783 C C . GLU A 1 357 ? 1.723 -37.375 2.08 1 96.25 357 GLU A C 1
ATOM 2785 O O . GLU A 1 357 ? 2.691 -36.812 2.605 1 96.25 357 GLU A O 1
ATOM 2790 N N . MET A 1 358 ? 0.72 -36.688 1.603 1 96.38 358 MET A N 1
ATOM 2791 C CA . MET A 1 358 ? 0.689 -35.25 1.604 1 96.38 358 MET A CA 1
ATOM 2792 C C . MET A 1 358 ? 0.72 -34.688 3.029 1 96.38 358 MET A C 1
ATOM 2794 O O . MET A 1 358 ? 1.456 -33.75 3.322 1 96.38 358 MET A O 1
ATOM 2798 N N . SER A 1 359 ? -0.095 -35.281 3.877 1 96.88 359 SER A N 1
ATOM 2799 C CA . SER A 1 359 ? -0.19 -34.812 5.258 1 96.88 359 SER A CA 1
ATOM 2800 C C . SER A 1 359 ? 1.134 -35 5.992 1 96.88 359 SER A C 1
ATOM 2802 O O . SER A 1 359 ? 1.527 -34.156 6.789 1 96.88 359 SER A O 1
ATOM 2804 N N . LYS A 1 360 ? 1.842 -36.094 5.695 1 95.38 360 LYS A N 1
ATOM 2805 C CA . LYS A 1 360 ? 3.133 -36.375 6.324 1 95.38 360 LYS A CA 1
ATOM 2806 C C . LYS A 1 360 ? 4.207 -35.406 5.797 1 95.38 360 LYS A C 1
ATOM 2808 O O . LYS A 1 360 ? 4.996 -34.875 6.57 1 95.38 360 LYS A O 1
ATOM 2813 N N . LYS A 1 361 ? 4.223 -35.156 4.531 1 93.19 361 LYS A N 1
ATOM 2814 C CA . LYS A 1 361 ? 5.211 -34.281 3.895 1 93.19 361 LYS A CA 1
ATOM 2815 C C . LYS A 1 361 ? 5.07 -32.844 4.383 1 93.19 361 LYS A C 1
ATOM 2817 O O . LYS A 1 361 ? 6.062 -32.125 4.512 1 93.19 361 LYS A O 1
ATOM 2822 N N . LEU A 1 362 ? 3.848 -32.469 4.66 1 94.56 362 LEU A N 1
ATOM 2823 C CA . LEU A 1 362 ? 3.525 -31.094 5.055 1 94.56 362 LEU A CA 1
ATOM 2824 C C . LEU A 1 362 ? 4.332 -30.672 6.277 1 94.56 362 LEU A C 1
ATOM 2826 O O . LEU A 1 362 ? 4.828 -29.547 6.34 1 94.56 362 LEU A O 1
ATOM 2830 N N . VAL A 1 363 ? 4.461 -31.594 7.254 1 93.88 363 VAL A N 1
ATOM 2831 C CA . VAL A 1 363 ? 5.066 -31.234 8.531 1 93.88 363 VAL A CA 1
ATOM 2832 C C . VAL A 1 363 ? 6.355 -32.031 8.734 1 93.88 363 VAL A C 1
ATOM 2834 O O . VAL A 1 363 ? 6.766 -32.281 9.867 1 93.88 363 VAL A O 1
ATOM 2837 N N . HIS A 1 364 ? 6.926 -32.469 7.688 1 88.44 364 HIS A N 1
ATOM 2838 C CA . HIS A 1 364 ? 8.109 -33.344 7.754 1 88.44 364 HIS A CA 1
ATOM 2839 C C . HIS A 1 364 ? 9.25 -32.625 8.484 1 88.44 364 HIS A C 1
ATOM 2841 O O . HIS A 1 364 ? 10.016 -33.281 9.211 1 88.44 364 HIS A O 1
ATOM 2847 N N . HIS A 1 365 ? 9.438 -31.328 8.406 1 84.38 365 HIS A N 1
ATOM 2848 C CA . HIS A 1 365 ? 10.578 -30.641 8.992 1 84.38 365 HIS A CA 1
ATOM 2849 C C . HIS A 1 365 ? 10.125 -29.609 10.016 1 84.38 365 HIS A C 1
ATOM 2851 O O . HIS A 1 365 ? 10.922 -28.766 10.453 1 84.38 365 HIS A O 1
ATOM 2857 N N . LYS A 1 366 ? 8.852 -29.594 10.32 1 87.81 366 LYS A N 1
ATOM 2858 C CA . LYS A 1 366 ? 8.312 -28.656 11.305 1 87.81 366 LYS A CA 1
ATOM 2859 C C . LYS A 1 366 ? 7.164 -29.297 12.086 1 87.81 366 LYS A C 1
ATOM 2861 O O . LYS A 1 366 ? 6.613 -30.312 11.672 1 87.81 366 LYS A O 1
ATOM 2866 N N . ASP A 1 367 ? 6.926 -28.797 13.25 1 92.81 367 ASP A N 1
ATOM 2867 C CA . ASP A 1 367 ? 5.887 -29.344 14.125 1 92.81 367 ASP A CA 1
ATOM 2868 C C . ASP A 1 367 ? 4.5 -29.094 13.539 1 92.81 367 ASP A C 1
ATOM 2870 O O . ASP A 1 367 ? 3.609 -29.938 13.656 1 92.81 367 ASP A O 1
ATOM 2874 N N . HIS A 1 368 ? 4.285 -27.953 13 1 96.69 368 HIS A N 1
ATOM 2875 C CA . HIS A 1 368 ? 3.002 -27.562 12.43 1 96.69 368 HIS A CA 1
ATOM 2876 C C . HIS A 1 368 ? 3.164 -26.422 11.438 1 96.69 368 HIS A C 1
ATOM 2878 O O . HIS A 1 368 ? 4.227 -25.797 11.359 1 96.69 368 HIS A O 1
ATOM 2884 N N . VAL A 1 369 ? 2.127 -26.203 10.672 1 96.31 369 VAL A N 1
ATOM 2885 C CA . VAL A 1 369 ? 2.01 -25.016 9.844 1 96.31 369 VAL A CA 1
ATOM 2886 C C . VAL A 1 369 ? 0.791 -24.203 10.273 1 96.31 369 VAL A C 1
ATOM 2888 O O . VAL A 1 369 ? -0.017 -24.656 11.078 1 96.31 369 VAL A O 1
ATOM 2891 N N . GLY A 1 370 ? 0.747 -22.984 9.82 1 95.5 370 GLY A N 1
ATOM 2892 C CA . GLY A 1 370 ? -0.415 -22.141 10.062 1 95.5 370 GLY A CA 1
ATOM 2893 C C . GLY A 1 370 ? -0.257 -21.25 11.273 1 95.5 370 GLY A C 1
ATOM 2894 O O . GLY A 1 370 ? 0.432 -21.594 12.234 1 95.5 370 GLY A O 1
ATOM 2895 N N . GLY A 1 371 ? -0.918 -20.109 11.25 1 94.81 371 GLY A N 1
ATOM 2896 C CA . GLY A 1 371 ? -0.895 -19.109 12.312 1 94.81 371 GLY A CA 1
ATOM 2897 C C . GLY A 1 371 ? -2.248 -18.906 12.961 1 94.81 371 GLY A C 1
ATOM 2898 O O . GLY A 1 371 ? -2.328 -18.594 14.156 1 94.81 371 GLY A O 1
ATOM 2899 N N . PHE A 1 372 ? -3.326 -19.109 12.242 1 97.94 372 PHE A N 1
ATOM 2900 C CA . PHE A 1 372 ? -4.684 -18.984 12.766 1 97.94 372 PHE A CA 1
ATOM 2901 C C . PHE A 1 372 ? -5.027 -20.156 13.672 1 97.94 372 PHE A C 1
ATOM 2903 O O . PHE A 1 372 ? -5.59 -19.969 14.75 1 97.94 372 PHE A O 1
ATOM 2910 N N . LEU A 1 373 ? -4.695 -21.328 13.281 1 97.5 373 LEU A N 1
ATOM 2911 C CA . LEU A 1 373 ? -4.742 -22.594 14 1 97.5 373 LEU A CA 1
ATOM 2912 C C . LEU A 1 373 ? -3.566 -23.484 13.602 1 97.5 373 LEU A C 1
ATOM 2914 O O . LEU A 1 373 ? -3.287 -23.672 12.414 1 97.5 373 LEU A O 1
ATOM 2918 N N . PRO A 1 374 ? -2.828 -24.031 14.586 1 97.5 374 PRO A N 1
ATOM 2919 C CA . PRO A 1 374 ? -1.762 -24.953 14.203 1 97.5 374 PRO A CA 1
ATOM 2920 C C . PRO A 1 374 ? -2.289 -26.203 13.508 1 97.5 374 PRO A C 1
ATOM 2922 O O . PRO A 1 374 ? -3.211 -26.844 14.016 1 97.5 374 PRO A O 1
ATOM 2925 N N . ILE A 1 375 ? -1.784 -26.453 12.367 1 98.31 375 ILE A N 1
ATOM 2926 C CA . ILE A 1 375 ? -2.174 -27.609 11.57 1 98.31 375 ILE A CA 1
ATOM 2927 C C . ILE A 1 375 ? -1.061 -28.656 11.602 1 98.31 375 ILE A C 1
ATOM 2929 O O . ILE A 1 375 ? 0.014 -28.453 11.039 1 98.31 375 ILE A O 1
ATOM 2933 N N . ARG A 1 376 ? -1.299 -29.719 12.305 1 98.12 376 ARG A N 1
ATOM 2934 C CA . ARG A 1 376 ? -0.386 -30.844 12.359 1 98.12 376 ARG A CA 1
ATOM 2935 C C . ARG A 1 376 ? -0.808 -31.938 11.383 1 98.12 376 ARG A C 1
ATOM 2937 O O . ARG A 1 376 ? -1.768 -31.766 10.625 1 98.12 376 ARG A O 1
ATOM 2944 N N . GLU A 1 377 ? -0.047 -33.062 11.32 1 97.69 377 GLU A N 1
ATOM 2945 C CA . GLU A 1 377 ? -0.272 -34.125 10.352 1 97.69 377 GLU A CA 1
ATOM 2946 C C . GLU A 1 377 ? -1.73 -34.562 10.352 1 97.69 377 GLU A C 1
ATOM 2948 O O . GLU A 1 377 ? -2.367 -34.625 9.297 1 97.69 377 GLU A O 1
ATOM 2953 N N . LYS A 1 378 ? -2.316 -34.844 11.461 1 98 378 LYS A N 1
ATOM 2954 C CA . LYS A 1 378 ? -3.688 -35.344 11.578 1 98 378 LYS A CA 1
ATOM 2955 C C . LYS A 1 378 ? -4.688 -34.281 11.117 1 98 378 LYS A C 1
ATOM 2957 O O . LYS A 1 378 ? -5.719 -34.594 10.531 1 98 378 LYS A O 1
ATOM 2962 N N . ASP A 1 379 ? -4.363 -33.031 11.5 1 98.5 379 ASP A N 1
ATOM 2963 C CA . ASP A 1 379 ? -5.215 -31.922 11.07 1 98.5 379 ASP A CA 1
ATOM 2964 C C . ASP A 1 379 ? -5.211 -31.781 9.547 1 98.5 379 ASP A C 1
ATOM 2966 O O . ASP A 1 379 ? -6.262 -31.594 8.938 1 98.5 379 ASP A O 1
ATOM 2970 N N . ALA A 1 380 ? -4.016 -31.891 8.984 1 98.31 380 ALA A N 1
ATOM 2971 C CA . ALA A 1 380 ? -3.875 -31.812 7.535 1 98.31 380 ALA A CA 1
ATOM 2972 C C . ALA A 1 380 ? -4.664 -32.906 6.844 1 98.31 380 ALA A C 1
ATOM 2974 O O . ALA A 1 380 ? -5.293 -32.688 5.809 1 98.31 380 ALA A O 1
ATOM 2975 N N . LEU A 1 381 ? -4.59 -34.094 7.41 1 98.19 381 LEU A N 1
ATOM 2976 C CA . LEU A 1 381 ? -5.336 -35.219 6.859 1 98.19 381 LEU A CA 1
ATOM 2977 C C . LEU A 1 381 ? -6.832 -34.938 6.863 1 98.19 381 LEU A C 1
ATOM 2979 O O . LEU A 1 381 ? -7.527 -35.219 5.887 1 98.19 381 LEU A O 1
ATOM 2983 N N . LYS A 1 382 ? -7.316 -34.406 7.926 1 98.62 382 LYS A N 1
ATOM 2984 C CA . LYS A 1 382 ? -8.734 -34.062 8.023 1 98.62 382 LYS A CA 1
ATOM 2985 C C . LYS A 1 382 ? -9.125 -33 6.992 1 98.62 382 LYS A C 1
ATOM 2987 O O . LYS A 1 382 ? -10.195 -33.094 6.387 1 98.62 382 LYS A O 1
ATOM 2992 N N . ILE A 1 383 ? -8.266 -31.984 6.824 1 98.75 383 ILE A N 1
ATOM 2993 C CA . ILE A 1 383 ? -8.516 -30.938 5.852 1 98.75 383 ILE A CA 1
ATOM 2994 C C . ILE A 1 383 ? -8.562 -31.531 4.445 1 98.75 383 ILE A C 1
ATOM 2996 O O . ILE A 1 383 ? -9.461 -31.219 3.658 1 98.75 383 ILE A O 1
ATOM 3000 N N . LEU A 1 384 ? -7.586 -32.438 4.129 1 98.62 384 LEU A N 1
ATOM 3001 C CA . LEU A 1 384 ? -7.543 -33.094 2.82 1 98.62 384 LEU A CA 1
ATOM 3002 C C . LEU A 1 384 ? -8.773 -33.969 2.6 1 98.62 384 LEU A C 1
ATOM 3004 O O . LEU A 1 384 ? -9.297 -34.031 1.484 1 98.62 384 LEU A O 1
ATOM 3008 N N . LYS A 1 385 ? -9.281 -34.562 3.629 1 98.44 385 LYS A N 1
ATOM 3009 C CA . LYS A 1 385 ? -10.5 -35.375 3.527 1 98.44 385 LYS A CA 1
ATOM 3010 C C . LYS A 1 385 ? -11.719 -34.5 3.252 1 98.44 385 LYS A C 1
ATOM 3012 O O . LYS A 1 385 ? -12.617 -34.906 2.508 1 98.44 385 LYS A O 1
ATOM 3017 N N . LEU A 1 386 ? -11.734 -33.312 3.838 1 98.31 386 LEU A N 1
ATOM 3018 C CA . LEU A 1 386 ? -12.82 -32.344 3.59 1 98.31 386 LEU A CA 1
ATOM 3019 C C . LEU A 1 386 ? -12.812 -31.891 2.139 1 98.31 386 LEU A C 1
ATOM 3021 O O . LEU A 1 386 ? -13.82 -31.391 1.639 1 98.31 386 LEU A O 1
ATOM 3025 N N . ALA A 1 387 ? -11.664 -32.031 1.464 1 98.25 387 ALA A N 1
ATOM 3026 C CA . ALA A 1 387 ? -11.484 -31.531 0.098 1 98.25 387 ALA A CA 1
ATOM 3027 C C . ALA A 1 387 ? -11.844 -32.625 -0.919 1 98.25 387 ALA A C 1
ATOM 3029 O O . ALA A 1 387 ? -11.859 -32.344 -2.125 1 98.25 387 ALA A O 1
ATOM 3030 N N . LEU A 1 388 ? -12.125 -33.875 -0.427 1 97.31 388 LEU A N 1
ATOM 3031 C CA . LEU A 1 388 ? -12.414 -35 -1.326 1 97.31 388 LEU A CA 1
ATOM 3032 C C . LEU A 1 388 ? -13.789 -34.812 -1.963 1 97.31 388 LEU A C 1
ATOM 3034 O O . LEU A 1 388 ? -14.672 -34.188 -1.388 1 97.31 388 LEU A O 1
ATOM 3038 N N . MET B 1 1 ? -8.562 3.104 -15.961 1 96.62 1 MET B N 1
ATOM 3039 C CA . MET B 1 1 ? -7.422 3.361 -15.094 1 96.62 1 MET B CA 1
ATOM 3040 C C . MET B 1 1 ? -6.289 4.035 -15.859 1 96.62 1 MET B C 1
ATOM 3042 O O . MET B 1 1 ? -5.957 3.617 -16.969 1 96.62 1 MET B O 1
ATOM 3046 N N . ASN B 1 2 ? -5.73 5.129 -15.367 1 97.75 2 ASN B N 1
ATOM 3047 C CA . ASN B 1 2 ? -4.621 5.832 -16 1 97.75 2 ASN B CA 1
ATOM 3048 C C . ASN B 1 2 ? -3.316 5.047 -15.875 1 97.75 2 ASN B C 1
ATOM 3050 O O . ASN B 1 2 ? -3.127 4.301 -14.914 1 97.75 2 ASN B O 1
ATOM 3054 N N . ASN B 1 3 ? -2.479 5.168 -17 1 98.56 3 ASN B N 1
ATOM 3055 C CA . ASN B 1 3 ? -1.096 4.762 -16.766 1 98.56 3 ASN B CA 1
ATOM 3056 C C . ASN B 1 3 ? -0.496 5.465 -15.555 1 98.56 3 ASN B C 1
ATOM 3058 O O . ASN B 1 3 ? -0.819 6.621 -15.273 1 98.56 3 ASN B O 1
ATOM 3062 N N . PHE B 1 4 ? 0.373 4.762 -14.797 1 98.38 4 PHE B N 1
ATOM 3063 C CA . PHE B 1 4 ? 1.024 5.41 -13.664 1 98.38 4 PHE B CA 1
ATOM 3064 C C . PHE B 1 4 ? 2.354 4.738 -13.344 1 98.38 4 PHE B C 1
ATOM 3066 O O . PHE B 1 4 ? 2.623 3.629 -13.812 1 98.38 4 PHE B O 1
ATOM 3073 N N . ILE B 1 5 ? 3.201 5.438 -12.688 1 98.31 5 ILE B N 1
ATOM 3074 C CA . ILE B 1 5 ? 4.395 4.926 -12.031 1 98.31 5 ILE B CA 1
ATOM 3075 C C . ILE B 1 5 ? 4.27 5.105 -10.523 1 98.31 5 ILE B C 1
ATOM 3077 O O . ILE B 1 5 ? 3.861 6.168 -10.047 1 98.31 5 ILE B O 1
ATOM 3081 N N . PHE B 1 6 ? 4.477 4.066 -9.797 1 98.44 6 PHE B N 1
ATOM 3082 C CA . PHE B 1 6 ? 4.438 4.117 -8.336 1 98.44 6 PHE B CA 1
ATOM 3083 C C . PHE B 1 6 ? 5.707 3.521 -7.738 1 98.44 6 PHE B C 1
ATOM 3085 O O . PHE B 1 6 ? 6.117 2.418 -8.109 1 98.44 6 PHE B O 1
ATOM 3092 N N . GLN B 1 7 ? 6.297 4.266 -6.793 1 98.5 7 GLN B N 1
ATOM 3093 C CA . GLN B 1 7 ? 7.43 3.771 -6.023 1 98.5 7 GLN B CA 1
ATOM 3094 C C . GLN B 1 7 ? 7.527 4.473 -4.672 1 98.5 7 GLN B C 1
ATOM 3096 O O . GLN B 1 7 ? 7.5 5.703 -4.602 1 98.5 7 GLN B O 1
ATOM 3101 N N . ASN B 1 8 ? 7.531 3.783 -3.586 1 98.38 8 ASN B N 1
ATOM 3102 C CA . ASN B 1 8 ? 7.809 4.254 -2.234 1 98.38 8 ASN B CA 1
ATOM 3103 C C . ASN B 1 8 ? 8.773 3.32 -1.504 1 98.38 8 ASN B C 1
ATOM 3105 O O . ASN B 1 8 ? 8.383 2.23 -1.08 1 98.38 8 ASN B O 1
ATOM 3109 N N . SER B 1 9 ? 10.008 3.719 -1.326 1 97.81 9 SER B N 1
ATOM 3110 C CA . SER B 1 9 ? 11.055 2.84 -0.815 1 97.81 9 SER B CA 1
ATOM 3111 C C . SER B 1 9 ? 11.289 3.061 0.676 1 97.81 9 SER B C 1
ATOM 3113 O O . SER B 1 9 ? 12.203 2.48 1.262 1 97.81 9 SER B O 1
ATOM 3115 N N . THR B 1 10 ? 10.461 4 1.274 1 98.75 10 THR B N 1
ATOM 3116 C CA . THR B 1 10 ? 10.672 4.281 2.689 1 98.75 10 THR B CA 1
ATOM 3117 C C . THR B 1 10 ? 10.477 3.021 3.527 1 98.75 10 THR B C 1
ATOM 3119 O O . THR B 1 10 ? 9.484 2.307 3.363 1 98.75 10 THR B O 1
ATOM 3122 N N . LYS B 1 11 ? 11.492 2.691 4.359 1 98.56 11 LYS B N 1
ATOM 3123 C CA . LYS B 1 11 ? 11.367 1.611 5.336 1 98.56 11 LYS B CA 1
ATOM 3124 C C . LYS B 1 11 ? 10.547 2.055 6.543 1 98.56 11 LYS B C 1
ATOM 3126 O O . LYS B 1 11 ? 10.914 3.006 7.234 1 98.56 11 LYS B O 1
ATOM 3131 N N . LEU B 1 12 ? 9.406 1.407 6.793 1 98.81 12 LEU B N 1
ATOM 3132 C CA . LEU B 1 12 ? 8.555 1.698 7.938 1 98.81 12 LEU B CA 1
ATOM 3133 C C . LEU B 1 12 ? 8.891 0.788 9.117 1 98.81 12 LEU B C 1
ATOM 3135 O O . LEU B 1 12 ? 8.812 -0.437 9 1 98.81 12 LEU B O 1
ATOM 3139 N N . ILE B 1 13 ? 9.32 1.346 10.195 1 98.88 13 ILE B N 1
ATOM 3140 C CA . ILE B 1 13 ? 9.586 0.643 11.445 1 98.88 13 ILE B CA 1
ATOM 3141 C C . ILE B 1 13 ? 8.539 1.023 12.492 1 98.88 13 ILE B C 1
ATOM 3143 O O . ILE B 1 13 ? 8.578 2.125 13.047 1 98.88 13 ILE B O 1
ATOM 3147 N N . PHE B 1 14 ? 7.629 0.088 12.781 1 98.88 14 PHE B N 1
ATOM 3148 C CA . PHE B 1 14 ? 6.395 0.435 13.477 1 98.88 14 PHE B CA 1
ATOM 3149 C C . PHE B 1 14 ? 6.266 -0.344 14.781 1 98.88 14 PHE B C 1
ATOM 3151 O O . PHE B 1 14 ? 6.484 -1.558 14.812 1 98.88 14 PHE B O 1
ATOM 3158 N N . GLY B 1 15 ? 5.934 0.376 15.875 1 98.69 15 GLY B N 1
ATOM 3159 C CA . GLY B 1 15 ? 5.547 -0.329 17.094 1 98.69 15 GLY B CA 1
ATOM 3160 C C . GLY B 1 15 ? 6.293 0.153 18.312 1 98.69 15 GLY B C 1
ATOM 3161 O O . GLY B 1 15 ? 7.062 1.114 18.25 1 98.69 15 GLY B O 1
ATOM 3162 N N . LYS B 1 16 ? 6.062 -0.491 19.469 1 98.44 16 LYS B N 1
ATOM 3163 C CA . LYS B 1 16 ? 6.59 -0.108 20.766 1 98.44 16 LYS B CA 1
ATOM 3164 C C . LYS B 1 16 ? 8.109 -0.19 20.797 1 98.44 16 LYS B C 1
ATOM 3166 O O . LYS B 1 16 ? 8.695 -1.127 20.25 1 98.44 16 LYS B O 1
ATOM 3171 N N . ASN B 1 17 ? 8.742 0.851 21.25 1 98.06 17 ASN B N 1
ATOM 3172 C CA . ASN B 1 17 ? 10.156 0.934 21.594 1 98.06 17 ASN B CA 1
ATOM 3173 C C . ASN B 1 17 ? 11.039 0.936 20.359 1 98.06 17 ASN B C 1
ATOM 3175 O O . ASN B 1 17 ? 12.258 0.781 20.453 1 98.06 17 ASN B O 1
ATOM 3179 N N . THR B 1 18 ? 10.453 1.137 19.203 1 98.38 18 THR B N 1
ATOM 3180 C CA . THR B 1 18 ? 11.227 1.049 17.984 1 98.38 18 THR B CA 1
ATOM 3181 C C . THR B 1 18 ? 12.188 2.229 17.859 1 98.38 18 THR B C 1
ATOM 3183 O O . THR B 1 18 ? 13.227 2.127 17.203 1 98.38 18 THR B O 1
ATOM 3186 N N . GLU B 1 19 ? 11.93 3.334 18.484 1 98.12 19 GLU B N 1
ATOM 3187 C CA . GLU B 1 19 ? 12.789 4.508 18.422 1 98.12 19 GLU B CA 1
ATOM 3188 C C . GLU B 1 19 ? 14.148 4.234 19.078 1 98.12 19 GLU B C 1
ATOM 3190 O O . GLU B 1 19 ? 15.109 4.957 18.828 1 98.12 19 GLU B O 1
ATOM 3195 N N . ASP B 1 20 ? 14.234 3.199 19.906 1 97.81 20 ASP B N 1
ATOM 3196 C CA . ASP B 1 20 ? 15.477 2.842 20.578 1 97.81 20 ASP B CA 1
ATOM 3197 C C . ASP B 1 20 ? 16.547 2.438 19.578 1 97.81 20 ASP B C 1
ATOM 3199 O O . ASP B 1 20 ? 17.734 2.449 19.891 1 97.81 20 ASP B O 1
ATOM 3203 N N . SER B 1 21 ? 16.156 2.102 18.344 1 96.88 21 SER B N 1
ATOM 3204 C CA . SER B 1 21 ? 17.094 1.597 17.359 1 96.88 21 SER B CA 1
ATOM 3205 C C . SER B 1 21 ? 17.469 2.676 16.344 1 96.88 21 SER B C 1
ATOM 3207 O O . SER B 1 21 ? 18.125 2.396 15.344 1 96.88 21 SER B O 1
ATOM 3209 N N . VAL B 1 22 ? 17.078 3.914 16.578 1 98.75 22 VAL B N 1
ATOM 3210 C CA . VAL B 1 22 ? 17.219 4.961 15.57 1 98.75 22 VAL B CA 1
ATOM 3211 C C . VAL B 1 22 ? 18.703 5.16 15.25 1 98.75 22 VAL B C 1
ATOM 3213 O O . VAL B 1 22 ? 19.078 5.352 14.094 1 98.75 22 VAL B O 1
ATOM 3216 N N . GLY B 1 23 ? 19.594 5.133 16.281 1 98.62 23 GLY B N 1
ATOM 3217 C CA . GLY B 1 23 ? 21.016 5.305 16.078 1 98.62 23 GLY B CA 1
ATOM 3218 C C . GLY B 1 23 ? 21.641 4.23 15.195 1 98.62 23 GLY B C 1
ATOM 3219 O O . GLY B 1 23 ? 22.391 4.531 14.273 1 98.62 23 GLY B O 1
ATOM 3220 N N . SER B 1 24 ? 21.328 2.994 15.484 1 98.38 24 SER B N 1
ATOM 3221 C CA . SER B 1 24 ? 21.844 1.883 14.703 1 98.38 24 SER B CA 1
ATOM 3222 C C . SER B 1 24 ? 21.344 1.938 13.266 1 98.38 24 SER B C 1
ATOM 3224 O O . SER B 1 24 ? 22.078 1.604 12.328 1 98.38 24 SER B O 1
ATOM 3226 N N . GLU B 1 25 ? 20.094 2.363 13.055 1 98.5 25 GLU B N 1
ATOM 3227 C CA . GLU B 1 25 ? 19.562 2.52 11.711 1 98.5 25 GLU B CA 1
ATOM 3228 C C . GLU B 1 25 ? 20.297 3.611 10.945 1 98.5 25 GLU B C 1
ATOM 3230 O O . GLU B 1 25 ? 20.656 3.426 9.781 1 98.5 25 GLU B O 1
ATOM 3235 N N . ILE B 1 26 ? 20.547 4.73 11.578 1 98.69 26 ILE B N 1
ATOM 3236 C CA . ILE B 1 26 ? 21.188 5.883 10.945 1 98.69 26 ILE B CA 1
ATOM 3237 C C . ILE B 1 26 ? 22.625 5.555 10.602 1 98.69 26 ILE B C 1
ATOM 3239 O O . ILE B 1 26 ? 23.141 5.992 9.57 1 98.69 26 ILE B O 1
ATOM 3243 N N . LYS B 1 27 ? 23.281 4.754 11.445 1 98.25 27 LYS B N 1
ATOM 3244 C CA . LYS B 1 27 ? 24.688 4.398 11.273 1 98.25 27 LYS B CA 1
ATOM 3245 C C . LYS B 1 27 ? 24.922 3.754 9.914 1 98.25 27 LYS B C 1
ATOM 3247 O O . LYS B 1 27 ? 26.016 3.865 9.352 1 98.25 27 LYS B O 1
ATOM 3252 N N . ASN B 1 28 ? 23.922 3.139 9.352 1 97 28 ASN B N 1
ATOM 3253 C CA . ASN B 1 28 ? 24.016 2.51 8.039 1 97 28 ASN B CA 1
ATOM 3254 C C . ASN B 1 28 ? 24.141 3.547 6.926 1 97 28 ASN B C 1
ATOM 3256 O O . ASN B 1 28 ? 24.516 3.213 5.797 1 97 28 ASN B O 1
ATOM 3260 N N . TYR B 1 29 ? 23.891 4.824 7.238 1 97.56 29 TYR B N 1
ATOM 3261 C CA . TYR B 1 29 ? 23.812 5.84 6.195 1 97.56 29 TYR B CA 1
ATOM 3262 C C . TYR B 1 29 ? 24.844 6.934 6.43 1 97.56 29 TYR B C 1
ATOM 3264 O O . TYR B 1 29 ? 25.406 7.48 5.477 1 97.56 29 TYR B O 1
ATOM 3272 N N . SER B 1 30 ? 25.062 7.262 7.707 1 97.88 30 SER B N 1
ATOM 3273 C CA . SER B 1 30 ? 25.891 8.43 7.992 1 97.88 30 SER B CA 1
ATOM 3274 C C . SER B 1 30 ? 26.484 8.359 9.391 1 97.88 30 SER B C 1
ATOM 3276 O O . SER B 1 30 ? 25.922 7.707 10.281 1 97.88 30 SER B O 1
ATOM 3278 N N . ASN B 1 31 ? 27.594 9.094 9.609 1 98.19 31 ASN B N 1
ATOM 3279 C CA . ASN B 1 31 ? 28.234 9.195 10.914 1 98.19 31 ASN B CA 1
ATOM 3280 C C . ASN B 1 31 ? 28.016 10.562 11.547 1 98.19 31 ASN B C 1
ATOM 3282 O O . ASN B 1 31 ? 28.328 10.766 12.719 1 98.19 31 ASN B O 1
ATOM 3286 N N . LYS B 1 32 ? 27.516 11.508 10.836 1 98.56 32 LYS B N 1
ATOM 3287 C CA . LYS B 1 32 ? 27.25 12.867 11.289 1 98.56 32 LYS B CA 1
ATOM 3288 C C . LYS B 1 32 ? 25.969 13.422 10.68 1 98.56 32 LYS B C 1
ATOM 3290 O O . LYS B 1 32 ? 25.844 13.492 9.453 1 98.56 32 LYS B O 1
ATOM 3295 N N . ILE B 1 33 ? 25.047 13.828 11.562 1 98.94 33 ILE B N 1
ATOM 3296 C CA . ILE B 1 33 ? 23.734 14.188 11.031 1 98.94 33 ILE B CA 1
ATOM 3297 C C . ILE B 1 33 ? 23.281 15.516 11.633 1 98.94 33 ILE B C 1
ATOM 3299 O O . ILE B 1 33 ? 23.875 16.016 12.586 1 98.94 33 ILE B O 1
ATOM 3303 N N . LEU B 1 34 ? 22.266 16.141 10.984 1 98.94 34 LEU B N 1
ATOM 3304 C CA . LEU B 1 34 ? 21.469 17.203 11.594 1 98.94 34 LEU B CA 1
ATOM 3305 C C . LEU B 1 34 ? 20.281 16.625 12.352 1 98.94 34 LEU B C 1
ATOM 3307 O O . LEU B 1 34 ? 19.453 15.914 11.766 1 98.94 34 LEU B O 1
ATOM 3311 N N . LEU B 1 35 ? 20.234 16.844 13.617 1 98.88 35 LEU B N 1
ATOM 3312 C CA . LEU B 1 35 ? 19.062 16.516 14.422 1 98.88 35 LEU B CA 1
ATOM 3313 C C . LEU B 1 35 ? 18.094 17.703 14.461 1 98.88 35 LEU B C 1
ATOM 3315 O O . LEU B 1 35 ? 18.406 18.734 15.07 1 98.88 35 LEU B O 1
ATOM 3319 N N . HIS B 1 36 ? 17 17.578 13.758 1 98.88 36 HIS B N 1
ATOM 3320 C CA . HIS B 1 36 ? 16.047 18.672 13.57 1 98.88 36 HIS B CA 1
ATOM 3321 C C . HIS B 1 36 ? 14.734 18.391 14.289 1 98.88 36 HIS B C 1
ATOM 3323 O O . HIS B 1 36 ? 14.172 17.297 14.156 1 98.88 36 HIS B O 1
ATOM 3329 N N . TYR B 1 37 ? 14.258 19.328 15.172 1 98.5 37 TYR B N 1
ATOM 3330 C CA . TYR B 1 37 ? 13.039 19.094 15.945 1 98.5 37 TYR B CA 1
ATOM 3331 C C . TYR B 1 37 ? 12.391 20.422 16.328 1 98.5 37 TYR B C 1
ATOM 3333 O O . TYR B 1 37 ? 12.875 21.5 15.953 1 98.5 37 TYR B O 1
ATOM 3341 N N . GLY B 1 38 ? 11.211 20.359 16.938 1 96.56 38 GLY B N 1
ATOM 3342 C CA . GLY B 1 38 ? 10.375 21.516 17.172 1 96.56 38 GLY B CA 1
ATOM 3343 C C . GLY B 1 38 ? 10.719 22.234 18.469 1 96.56 38 GLY B C 1
ATOM 3344 O O . GLY B 1 38 ? 11.891 22.406 18.797 1 96.56 38 GLY B O 1
ATOM 3345 N N . GLY B 1 39 ? 9.664 22.766 19.188 1 86.06 39 GLY B N 1
ATOM 3346 C CA . GLY B 1 39 ? 9.773 23.703 20.297 1 86.06 39 GLY B CA 1
ATOM 3347 C C . GLY B 1 39 ? 10.078 23.016 21.625 1 86.06 39 GLY B C 1
ATOM 3348 O O . GLY B 1 39 ? 10.148 23.672 22.672 1 86.06 39 GLY B O 1
ATOM 3349 N N . GLY B 1 40 ? 10.141 21.734 21.672 1 86.69 40 GLY B N 1
ATOM 3350 C CA . GLY B 1 40 ? 10.648 21.141 22.906 1 86.69 40 GLY B CA 1
ATOM 3351 C C . GLY B 1 40 ? 9.766 20.031 23.438 1 86.69 40 GLY B C 1
ATOM 3352 O O . GLY B 1 40 ? 10.086 19.422 24.453 1 86.69 40 GLY B O 1
ATOM 3353 N N . SER B 1 41 ? 8.648 19.719 22.781 1 90.56 41 SER B N 1
ATOM 3354 C CA . SER B 1 41 ? 7.781 18.641 23.266 1 90.56 41 SER B CA 1
ATOM 3355 C C . SER B 1 41 ? 8.562 17.344 23.438 1 90.56 41 SER B C 1
ATOM 3357 O O . SER B 1 41 ? 8.312 16.578 24.375 1 90.56 41 SER B O 1
ATOM 3359 N N . ILE B 1 42 ? 9.508 17.094 22.625 1 95 42 ILE B N 1
ATOM 3360 C CA . ILE B 1 42 ? 10.242 15.828 22.672 1 95 42 ILE B CA 1
ATOM 3361 C C . ILE B 1 42 ? 11.172 15.82 23.891 1 95 42 ILE B C 1
ATOM 3363 O O . ILE B 1 42 ? 11.555 14.758 24.391 1 95 42 ILE B O 1
ATOM 3367 N N . ILE B 1 43 ? 11.531 16.984 24.344 1 95.56 43 ILE B N 1
ATOM 3368 C CA . ILE B 1 43 ? 12.359 17.078 25.547 1 95.56 43 ILE B CA 1
ATOM 3369 C C . ILE B 1 43 ? 11.516 16.75 26.781 1 95.56 43 ILE B C 1
ATOM 3371 O O . ILE B 1 43 ? 11.93 15.945 27.625 1 95.56 43 ILE B O 1
ATOM 3375 N N . LYS B 1 44 ? 10.359 17.297 26.797 1 94.38 44 LYS B N 1
ATOM 3376 C CA . LYS B 1 44 ? 9.461 17.109 27.938 1 94.38 44 LYS B CA 1
ATOM 3377 C C . LYS B 1 44 ? 9.039 15.648 28.078 1 94.38 44 LYS B C 1
ATOM 3379 O O . LYS B 1 44 ? 8.867 15.156 29.188 1 94.38 44 LYS B O 1
ATOM 3384 N N . THR B 1 45 ? 8.938 14.977 27.016 1 94.5 45 THR B N 1
ATOM 3385 C CA . THR B 1 45 ? 8.414 13.609 27.031 1 94.5 45 THR B CA 1
ATOM 3386 C C . THR B 1 45 ? 9.547 12.602 27.219 1 94.5 45 THR B C 1
ATOM 3388 O O . THR B 1 45 ? 9.297 11.414 27.438 1 94.5 45 THR B O 1
ATOM 3391 N N . GLY B 1 46 ? 10.797 13.07 27.094 1 96.5 46 GLY B N 1
ATOM 3392 C CA . GLY B 1 46 ? 11.938 12.18 27.25 1 96.5 46 GLY B CA 1
ATOM 3393 C C . GLY B 1 46 ? 12.398 11.562 25.938 1 96.5 46 GLY B C 1
ATOM 3394 O O . GLY B 1 46 ? 13.438 10.898 25.891 1 96.5 46 GLY B O 1
ATOM 3395 N N . LEU B 1 47 ? 11.68 11.82 24.906 1 97.94 47 LEU B N 1
ATOM 3396 C CA . LEU B 1 47 ? 12.039 11.266 23.609 1 97.94 47 LEU B CA 1
ATOM 3397 C C . LEU B 1 47 ? 13.398 11.773 23.156 1 97.94 47 LEU B C 1
ATOM 3399 O O . LEU B 1 47 ? 14.18 11.031 22.562 1 97.94 47 LEU B O 1
ATOM 3403 N N . TYR B 1 48 ? 13.68 13.031 23.453 1 98.06 48 TYR B N 1
ATOM 3404 C CA . TYR B 1 48 ? 14.961 13.633 23.094 1 98.06 48 TYR B CA 1
ATOM 3405 C C . TYR B 1 48 ? 16.125 12.828 23.672 1 98.06 48 TYR B C 1
ATOM 3407 O O . TYR B 1 48 ? 17.062 12.5 22.953 1 98.06 48 TYR B O 1
ATOM 3415 N N . ASN B 1 49 ? 16 12.484 24.922 1 97.88 49 ASN B N 1
ATOM 3416 C CA . ASN B 1 49 ? 17.062 11.727 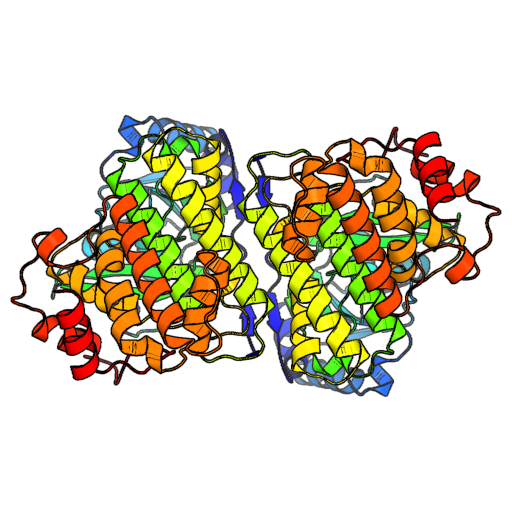25.594 1 97.88 49 ASN B CA 1
ATOM 3417 C C . ASN B 1 49 ? 17.219 10.336 24.984 1 97.88 49 ASN B C 1
ATOM 3419 O O . ASN B 1 49 ? 18.328 9.852 24.812 1 97.88 49 ASN B O 1
ATOM 3423 N N . LYS B 1 50 ? 16.094 9.734 24.672 1 98.12 50 LYS B N 1
ATOM 3424 C CA . LYS B 1 50 ? 16.141 8.414 24.047 1 98.12 50 LYS B CA 1
ATOM 3425 C C . LYS B 1 50 ? 16.859 8.461 22.703 1 98.12 50 LYS B C 1
ATOM 3427 O O . LYS B 1 50 ? 17.688 7.598 22.406 1 98.12 50 LYS B O 1
ATOM 3432 N N . ILE B 1 51 ? 16.547 9.438 21.922 1 98.56 51 ILE B N 1
ATOM 3433 C CA . ILE B 1 51 ? 17.109 9.602 20.578 1 98.56 51 ILE B CA 1
ATOM 3434 C C . ILE B 1 51 ? 18.609 9.875 20.672 1 98.56 51 ILE B C 1
ATOM 3436 O O . ILE B 1 51 ? 19.406 9.211 20.016 1 98.56 51 ILE B O 1
ATOM 3440 N N . THR B 1 52 ? 18.984 10.82 21.531 1 98.31 52 THR B N 1
ATOM 3441 C CA . THR B 1 52 ? 20.375 11.219 21.609 1 98.31 52 THR B CA 1
ATOM 3442 C C . THR B 1 52 ? 21.234 10.102 22.219 1 98.31 52 THR B C 1
ATOM 3444 O O . THR B 1 52 ? 22.375 9.898 21.812 1 98.31 52 THR B O 1
ATOM 3447 N N . LYS B 1 53 ? 20.672 9.367 23.156 1 98.5 53 LYS B N 1
ATOM 3448 C CA . LYS B 1 53 ? 21.375 8.211 23.719 1 98.5 53 LYS B CA 1
ATOM 3449 C C . LYS B 1 53 ? 21.641 7.168 22.641 1 98.5 53 LYS B C 1
ATOM 3451 O O . LYS B 1 53 ? 22.75 6.629 22.547 1 98.5 53 LYS B O 1
ATOM 3456 N N . SER B 1 54 ? 20.578 6.867 21.875 1 98.75 54 SER B N 1
ATOM 3457 C CA . SER B 1 54 ? 20.719 5.883 20.812 1 98.75 54 SER B CA 1
ATOM 3458 C C . SER B 1 54 ? 21.781 6.305 19.797 1 98.75 54 SER B C 1
ATOM 3460 O O . SER B 1 54 ? 22.578 5.48 19.359 1 98.75 54 SER B O 1
ATOM 3462 N N . LEU B 1 55 ? 21.781 7.602 19.406 1 98.75 55 LEU B N 1
ATOM 3463 C CA . LEU B 1 55 ? 22.75 8.133 18.453 1 98.75 55 LEU B CA 1
ATOM 3464 C C . LEU B 1 55 ? 24.172 8.008 19.016 1 98.75 55 LEU B C 1
ATOM 3466 O O . LEU B 1 55 ? 25.062 7.516 18.328 1 98.75 55 LEU B O 1
ATOM 3470 N N . LYS B 1 56 ? 24.328 8.391 20.281 1 98.56 56 LYS B N 1
ATOM 3471 C CA . LYS B 1 56 ? 25.641 8.336 20.922 1 98.56 56 LYS B CA 1
ATOM 3472 C C . LYS B 1 56 ? 26.125 6.898 21.047 1 98.56 56 LYS B C 1
ATOM 3474 O O . LYS B 1 56 ? 27.281 6.605 20.734 1 98.56 56 LYS B O 1
ATOM 3479 N N . ASP B 1 57 ? 25.234 6.051 21.469 1 98.44 57 ASP B N 1
ATOM 3480 C CA . ASP B 1 57 ? 25.578 4.641 21.625 1 98.44 57 ASP B CA 1
ATOM 3481 C C . ASP B 1 57 ? 26.016 4.035 20.297 1 98.44 57 ASP B C 1
ATOM 3483 O O . ASP B 1 57 ? 26.812 3.094 20.266 1 98.44 57 ASP B O 1
ATOM 3487 N N . SER B 1 58 ? 25.578 4.586 19.188 1 98.56 58 SER B N 1
ATOM 3488 C CA . SER B 1 58 ? 25.891 4.059 17.859 1 98.56 58 SER B CA 1
ATOM 3489 C C . SER B 1 58 ? 27.062 4.805 17.234 1 98.56 58 SER B C 1
ATOM 3491 O O . SER B 1 58 ? 27.438 4.523 16.094 1 98.56 58 SER B O 1
ATOM 3493 N N . GLY B 1 59 ? 27.562 5.777 17.875 1 98.44 59 GLY B N 1
ATOM 3494 C CA . GLY B 1 59 ? 28.703 6.535 17.375 1 98.44 59 GLY B CA 1
ATOM 3495 C C . GLY B 1 59 ? 28.328 7.535 16.297 1 98.44 59 GLY B C 1
ATOM 3496 O O . GLY B 1 59 ? 29.141 7.828 15.422 1 98.44 59 GLY B O 1
ATOM 3497 N N . VAL B 1 60 ? 27.141 8.039 16.297 1 98.69 60 VAL B N 1
ATOM 3498 C CA . VAL B 1 60 ? 26.688 9.016 15.32 1 98.69 60 VAL B CA 1
ATOM 3499 C C . VAL B 1 60 ? 26.766 10.422 15.914 1 98.69 60 VAL B C 1
ATOM 3501 O O . VAL B 1 60 ? 26.141 10.711 16.938 1 98.69 60 VAL B O 1
ATOM 3504 N N . GLU B 1 61 ? 27.547 11.281 15.328 1 98.62 61 GLU B N 1
ATOM 3505 C CA . GLU B 1 61 ? 27.609 12.688 15.719 1 98.62 61 GLU B CA 1
ATOM 3506 C C . GLU B 1 61 ? 26.391 13.453 15.211 1 98.62 61 GLU B C 1
ATOM 3508 O O . GLU B 1 61 ? 25.844 13.141 14.148 1 98.62 61 GLU B O 1
ATOM 3513 N N . PHE B 1 62 ? 25.969 14.422 16 1 98.69 62 PHE B N 1
ATOM 3514 C CA . PHE B 1 62 ? 24.828 15.195 15.523 1 98.69 62 PHE B CA 1
ATOM 3515 C C . PHE B 1 62 ? 24.969 16.656 15.93 1 98.69 62 PHE B C 1
ATOM 3517 O O . PHE B 1 62 ? 25.484 16.969 17 1 98.69 62 PHE B O 1
ATOM 3524 N N . ILE B 1 63 ? 24.562 17.531 15.023 1 98.75 63 ILE B N 1
ATOM 3525 C CA . ILE B 1 63 ? 24.328 18.953 15.266 1 98.75 63 ILE B CA 1
ATOM 3526 C C . ILE B 1 63 ? 22.828 19.219 15.328 1 98.75 63 ILE B C 1
ATOM 3528 O O . ILE B 1 63 ? 22.047 18.609 14.586 1 98.75 63 ILE B O 1
ATOM 3532 N N . GLU B 1 64 ? 22.484 20.141 16.203 1 98.38 64 GLU B N 1
ATOM 3533 C CA . GLU B 1 64 ? 21.062 20.312 16.469 1 98.38 64 GLU B CA 1
ATOM 3534 C C . GLU B 1 64 ? 20.531 21.609 15.836 1 98.38 64 GLU B C 1
ATOM 3536 O O . GLU B 1 64 ? 21.25 22.594 15.758 1 98.38 64 GLU B O 1
ATOM 3541 N N . LEU B 1 65 ? 19.391 21.547 15.352 1 98.62 65 LEU B N 1
ATOM 3542 C CA . LEU B 1 65 ? 18.562 22.688 14.984 1 98.62 65 LEU B CA 1
ATOM 3543 C C . LEU B 1 65 ? 17.141 22.531 15.516 1 98.62 65 LEU B C 1
ATOM 3545 O O . LEU B 1 65 ? 16.391 21.672 15.055 1 98.62 65 LEU B O 1
ATOM 3549 N N . SER B 1 66 ? 16.766 23.281 16.5 1 98 66 SER B N 1
ATOM 3550 C CA . SER B 1 66 ? 15.438 23.25 17.094 1 98 66 SER B CA 1
ATOM 3551 C C . SER B 1 66 ? 14.602 24.453 16.672 1 98 66 SER B C 1
ATOM 3553 O O . SER B 1 66 ? 15.039 25.266 15.852 1 98 66 SER B O 1
ATOM 3555 N N . GLY B 1 67 ? 13.344 24.438 17.047 1 97.31 67 GLY B N 1
ATOM 3556 C CA . GLY B 1 67 ? 12.562 25.656 16.922 1 97.31 67 GLY B CA 1
ATOM 3557 C C . GLY B 1 67 ? 11.578 25.625 15.766 1 97.31 67 GLY B C 1
ATOM 3558 O O . GLY B 1 67 ? 11.016 26.656 15.391 1 97.31 67 GLY B O 1
ATOM 3559 N N . VAL B 1 68 ? 11.422 24.469 15.18 1 97.62 68 VAL B N 1
ATOM 3560 C CA . VAL B 1 68 ? 10.43 24.391 14.117 1 97.62 68 VAL B CA 1
ATOM 3561 C C . VAL B 1 68 ? 9.055 24.766 14.656 1 97.62 68 VAL B C 1
ATOM 3563 O O . VAL B 1 68 ? 8.664 24.328 15.742 1 97.62 68 VAL B O 1
ATOM 3566 N N . LYS B 1 69 ? 8.375 25.578 13.961 1 93.25 69 LYS B N 1
ATOM 3567 C CA . LYS B 1 69 ? 7.02 25.984 14.32 1 93.25 69 LYS B CA 1
ATOM 3568 C C . LYS B 1 69 ? 5.98 25.266 13.469 1 93.25 69 LYS B C 1
ATOM 3570 O O . LYS B 1 69 ? 6.305 24.734 12.406 1 93.25 69 LYS B O 1
ATOM 3575 N N . PRO B 1 70 ? 4.688 25.234 14.094 1 89.62 70 PRO B N 1
ATOM 3576 C CA . PRO B 1 70 ? 3.619 24.875 13.156 1 89.62 70 PRO B CA 1
ATOM 3577 C C . PRO B 1 70 ? 3.6 25.75 11.906 1 89.62 70 PRO B C 1
ATOM 3579 O O . PRO B 1 70 ? 3.873 26.953 11.992 1 89.62 70 PRO B O 1
ATOM 3582 N N . ASN B 1 71 ? 3.273 25.234 10.797 1 92 71 ASN B N 1
ATOM 3583 C CA . ASN B 1 71 ? 3.457 25.969 9.547 1 92 71 ASN B CA 1
ATOM 3584 C C . ASN B 1 71 ? 4.902 26.422 9.367 1 92 71 ASN B C 1
ATOM 3586 O O . ASN B 1 71 ? 5.199 27.625 9.453 1 92 71 ASN B O 1
ATOM 3590 N N . PRO B 1 72 ? 5.746 25.484 9.102 1 96.19 72 PRO B N 1
ATOM 3591 C CA . PRO B 1 72 ? 7.188 25.734 9.148 1 96.19 72 PRO B CA 1
ATOM 3592 C C . PRO B 1 72 ? 7.625 26.859 8.211 1 96.19 72 PRO B C 1
ATOM 3594 O O . PRO B 1 72 ? 7.098 26.984 7.102 1 96.19 72 PRO B O 1
ATOM 3597 N N . ARG B 1 73 ? 8.617 27.641 8.695 1 97 73 ARG B N 1
ATOM 3598 C CA . ARG B 1 73 ? 9.023 28.875 8.047 1 97 73 ARG B CA 1
ATOM 3599 C C . ARG B 1 73 ? 10.305 28.672 7.234 1 97 73 ARG B C 1
ATOM 3601 O O . ARG B 1 73 ? 11.211 27.953 7.668 1 97 73 ARG B O 1
ATOM 3608 N N . VAL B 1 74 ? 10.406 29.438 6.129 1 98.12 74 VAL B N 1
ATOM 3609 C CA . VAL B 1 74 ? 11.547 29.297 5.227 1 98.12 74 VAL B CA 1
ATOM 3610 C C . VAL B 1 74 ? 12.805 29.859 5.891 1 98.12 74 VAL B C 1
ATOM 3612 O O . VAL B 1 74 ? 13.914 29.406 5.598 1 98.12 74 VAL B O 1
ATOM 3615 N N . SER B 1 75 ? 12.664 30.781 6.836 1 98.19 75 SER B N 1
ATOM 3616 C CA . SER B 1 75 ? 13.812 31.359 7.527 1 98.19 75 SER B CA 1
ATOM 3617 C C . SER B 1 75 ? 14.602 30.312 8.289 1 98.19 75 SER B C 1
ATOM 3619 O O . SER B 1 75 ? 15.828 30.266 8.211 1 98.19 75 SER B O 1
ATOM 3621 N N . LEU B 1 76 ? 13.898 29.453 8.977 1 98.56 76 LEU B N 1
ATOM 3622 C CA . LEU B 1 76 ? 14.57 28.391 9.719 1 98.56 76 LEU B CA 1
ATOM 3623 C C . LEU B 1 76 ? 15.195 27.391 8.766 1 98.56 76 LEU B C 1
ATOM 3625 O O . LEU B 1 76 ? 16.266 26.828 9.047 1 98.56 76 LEU B O 1
ATOM 3629 N N . VAL B 1 77 ? 14.547 27.156 7.656 1 98.81 77 VAL B N 1
ATOM 3630 C CA . VAL B 1 77 ? 15.086 26.266 6.625 1 98.81 77 VAL B CA 1
ATOM 3631 C C . VAL B 1 77 ? 16.438 26.797 6.152 1 98.81 77 VAL B C 1
ATOM 3633 O O . VAL B 1 77 ? 17.406 26.031 6.031 1 98.81 77 VAL B O 1
ATOM 3636 N N . ARG B 1 78 ? 16.484 28.078 5.879 1 98.75 78 ARG B N 1
ATOM 3637 C CA . ARG B 1 78 ? 17.719 28.719 5.438 1 98.75 78 ARG B CA 1
ATOM 3638 C C . ARG B 1 78 ? 18.828 28.531 6.473 1 98.75 78 ARG B C 1
ATOM 3640 O O . ARG B 1 78 ? 19.969 28.25 6.117 1 98.75 78 ARG B O 1
ATOM 3647 N N . GLU B 1 79 ? 18.453 28.656 7.734 1 98.81 79 GLU B N 1
ATOM 3648 C CA . GLU B 1 79 ? 19.406 28.422 8.805 1 98.81 79 GLU B CA 1
ATOM 3649 C C . GLU B 1 79 ? 19.922 26.984 8.781 1 98.81 79 GLU B C 1
ATOM 3651 O O . GLU B 1 79 ? 21.125 26.75 8.945 1 98.81 79 GLU B O 1
ATOM 3656 N N . GLY B 1 80 ? 19.031 26.047 8.617 1 98.88 80 GLY B N 1
ATOM 3657 C CA . GLY B 1 80 ? 19.422 24.641 8.539 1 98.88 80 GLY B CA 1
ATOM 3658 C C . GLY B 1 80 ? 20.344 24.344 7.375 1 98.88 80 GLY B C 1
ATOM 3659 O O . GLY B 1 80 ? 21.297 23.562 7.512 1 98.88 80 GLY B O 1
ATOM 3660 N N . ILE B 1 81 ? 20.062 24.938 6.234 1 98.88 81 ILE B N 1
ATOM 3661 C CA . ILE B 1 81 ? 20.906 24.766 5.051 1 98.88 81 ILE B CA 1
ATOM 3662 C C . ILE B 1 81 ? 22.328 25.25 5.352 1 98.88 81 ILE B C 1
ATOM 3664 O O . ILE B 1 81 ? 23.297 24.547 5.039 1 98.88 81 ILE B O 1
ATOM 3668 N N . ASP B 1 82 ? 22.406 26.391 5.992 1 98.75 82 ASP B N 1
ATOM 3669 C CA . ASP B 1 82 ? 23.703 26.953 6.34 1 98.75 82 ASP B CA 1
ATOM 3670 C C . ASP B 1 82 ? 24.469 26.031 7.273 1 98.75 82 ASP B C 1
ATOM 3672 O O . ASP B 1 82 ? 25.672 25.812 7.094 1 98.75 82 ASP B O 1
ATOM 3676 N N . ILE B 1 83 ? 23.812 25.484 8.258 1 98.81 83 ILE B N 1
ATOM 3677 C CA . ILE B 1 83 ? 24.438 24.578 9.211 1 98.81 83 ILE B CA 1
ATOM 3678 C C . ILE B 1 83 ? 24.969 23.344 8.469 1 98.81 83 ILE B C 1
ATOM 3680 O O . ILE B 1 83 ? 26.125 22.953 8.672 1 98.81 83 ILE B O 1
ATOM 3684 N N . CYS B 1 84 ? 24.156 22.766 7.621 1 98.88 84 CYS B N 1
ATOM 3685 C CA . CYS B 1 84 ? 24.547 21.562 6.906 1 98.88 84 CYS B CA 1
ATOM 3686 C C . CYS B 1 84 ? 25.75 21.828 6.012 1 98.88 84 CYS B C 1
ATOM 3688 O O . CYS B 1 84 ? 26.672 21.016 5.93 1 98.88 84 CYS B O 1
ATOM 3690 N N . ARG B 1 85 ? 25.734 22.984 5.336 1 98.62 85 ARG B N 1
ATOM 3691 C CA . ARG B 1 85 ? 26.859 23.359 4.48 1 98.62 85 ARG B CA 1
ATOM 3692 C C . ARG B 1 85 ? 28.125 23.562 5.301 1 98.62 85 ARG B C 1
ATOM 3694 O O . ARG B 1 85 ? 29.188 23.031 4.965 1 98.62 85 ARG B O 1
ATOM 3701 N N . LYS B 1 86 ? 28.016 24.312 6.336 1 98.5 86 LYS B N 1
ATOM 3702 C CA . LYS B 1 86 ? 29.156 24.656 7.18 1 98.5 86 LYS B CA 1
ATOM 3703 C C . LYS B 1 86 ? 29.766 23.406 7.816 1 98.5 86 LYS B C 1
ATOM 3705 O O . LYS B 1 86 ? 30.984 23.281 7.914 1 98.5 86 LYS B O 1
ATOM 3710 N N . GLU B 1 87 ? 28.922 22.5 8.242 1 98.5 87 GLU B N 1
ATOM 3711 C CA . GLU B 1 87 ? 29.359 21.344 9.016 1 98.5 87 GLU B CA 1
ATOM 3712 C C . GLU B 1 87 ? 29.531 20.125 8.133 1 98.5 87 GLU B C 1
ATOM 3714 O O . GLU B 1 87 ? 29.844 19.031 8.625 1 98.5 87 GLU B O 1
ATOM 3719 N N . ASN B 1 88 ? 29.266 20.203 6.863 1 98.12 88 ASN B N 1
ATOM 3720 C CA . ASN B 1 88 ? 29.375 19.109 5.902 1 98.12 88 ASN B CA 1
ATOM 3721 C C . ASN B 1 88 ? 28.484 17.922 6.293 1 98.12 88 ASN B C 1
ATOM 3723 O O . ASN B 1 88 ? 28.953 16.797 6.402 1 98.12 88 ASN B O 1
ATOM 3727 N N . ILE B 1 89 ? 27.281 18.234 6.57 1 98.56 89 ILE B N 1
ATOM 3728 C CA . ILE B 1 89 ? 26.281 17.25 6.953 1 98.56 89 ILE B CA 1
ATOM 3729 C C . ILE B 1 89 ? 25.531 16.781 5.711 1 98.56 89 ILE B C 1
ATOM 3731 O O . ILE B 1 89 ? 25.109 17.594 4.887 1 98.56 89 ILE B O 1
ATOM 3735 N N . ASP B 1 90 ? 25.281 15.445 5.617 1 97.38 90 ASP B N 1
ATOM 3736 C CA . ASP B 1 90 ? 24.625 14.93 4.418 1 97.38 90 ASP B CA 1
ATOM 3737 C C . ASP B 1 90 ? 23.375 14.117 4.781 1 97.38 90 ASP B C 1
ATOM 3739 O O . ASP B 1 90 ? 22.797 13.445 3.926 1 97.38 90 ASP B O 1
ATOM 3743 N N . PHE B 1 91 ? 23 14.133 6.039 1 98.88 91 PHE B N 1
ATOM 3744 C CA . PHE B 1 91 ? 21.844 13.359 6.492 1 98.88 91 PHE B CA 1
ATOM 3745 C C . PHE B 1 91 ? 21.078 14.109 7.582 1 98.88 91 PHE B C 1
ATOM 3747 O O . PHE B 1 91 ? 21.688 14.719 8.461 1 98.88 91 PHE B O 1
ATOM 3754 N N . ILE B 1 92 ? 19.75 14.086 7.531 1 98.94 92 ILE B N 1
ATOM 3755 C CA . ILE B 1 92 ? 18.922 14.781 8.516 1 98.94 92 ILE B CA 1
ATOM 3756 C C . ILE B 1 92 ? 18.031 13.773 9.234 1 98.94 92 ILE B C 1
ATOM 3758 O O . ILE B 1 92 ? 17.438 12.898 8.602 1 98.94 92 ILE B O 1
ATOM 3762 N N . LEU B 1 93 ? 17.984 13.836 10.539 1 98.94 93 LEU B N 1
ATOM 3763 C CA . LEU B 1 93 ? 16.969 13.133 11.32 1 98.94 93 LEU B CA 1
ATOM 3764 C C . LEU B 1 93 ? 15.914 14.102 11.836 1 98.94 93 LEU B C 1
ATOM 3766 O O . LEU B 1 93 ? 16.203 14.984 12.641 1 98.94 93 LEU B O 1
ATOM 3770 N N . ALA B 1 94 ? 14.742 13.969 11.32 1 98.94 94 ALA B N 1
ATOM 3771 C CA . ALA B 1 94 ? 13.602 14.758 11.773 1 98.94 94 ALA B CA 1
ATOM 3772 C C . ALA B 1 94 ? 12.867 14.047 12.906 1 98.94 94 ALA B C 1
ATOM 3774 O O . ALA B 1 94 ? 12.375 12.93 12.742 1 98.94 94 ALA B O 1
ATOM 3775 N N . VAL B 1 95 ? 12.789 14.664 14.031 1 98.81 95 VAL B N 1
ATOM 3776 C CA . VAL B 1 95 ? 12.039 14.125 15.164 1 98.81 95 VAL B CA 1
ATOM 3777 C C . VAL B 1 95 ? 10.875 15.055 15.508 1 98.81 95 VAL B C 1
ATOM 3779 O O . VAL B 1 95 ? 11.078 16.125 16.078 1 98.81 95 VAL B O 1
ATOM 3782 N N . GLY B 1 96 ? 9.695 14.695 15.094 1 97.94 96 GLY B N 1
ATOM 3783 C CA . GLY B 1 96 ? 8.547 15.562 15.289 1 97.94 96 GLY B CA 1
ATOM 3784 C C . GLY B 1 96 ? 7.395 15.25 14.344 1 97.94 96 GLY B C 1
ATOM 3785 O O . GLY B 1 96 ? 7.238 14.109 13.914 1 97.94 96 GLY B O 1
ATOM 3786 N N . GLY B 1 97 ? 6.574 16.203 14.141 1 97.12 97 GLY B N 1
ATOM 3787 C CA . GLY B 1 97 ? 5.438 16.062 13.242 1 97.12 97 GLY B CA 1
ATOM 3788 C C . GLY B 1 97 ? 5.727 16.531 11.836 1 97.12 97 GLY B C 1
ATOM 3789 O O . GLY B 1 97 ? 6.887 16.609 11.43 1 97.12 97 GLY B O 1
ATOM 3790 N N . GLY B 1 98 ? 4.672 16.781 11.117 1 97.69 98 GLY B N 1
ATOM 3791 C CA . GLY B 1 98 ? 4.758 17.188 9.719 1 97.69 98 GLY B CA 1
ATOM 3792 C C . GLY B 1 98 ? 5.586 18.438 9.516 1 97.69 98 GLY B C 1
ATOM 3793 O O . GLY B 1 98 ? 6.355 18.531 8.555 1 97.69 98 GLY B O 1
ATOM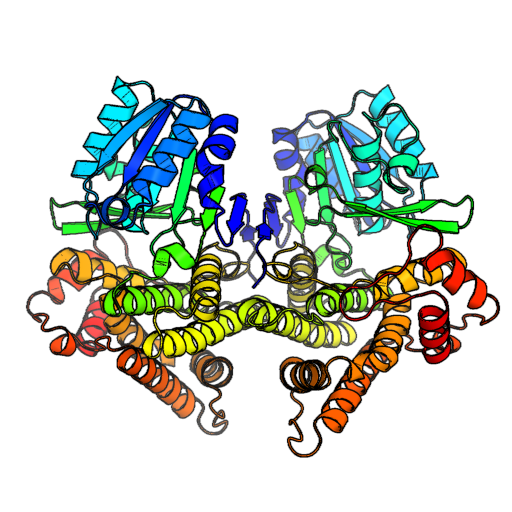 3794 N N . SER B 1 99 ? 5.457 19.391 10.398 1 97.56 99 SER B N 1
ATOM 3795 C CA . SER B 1 99 ? 6.191 20.641 10.25 1 97.56 99 SER B CA 1
ATOM 3796 C C . SER B 1 99 ? 7.699 20.406 10.305 1 97.56 99 SER B C 1
ATOM 3798 O O . SER B 1 99 ? 8.453 20.984 9.516 1 97.56 99 SER B O 1
ATOM 3800 N N . VAL B 1 100 ? 8.102 19.562 11.258 1 98.69 100 VAL B N 1
ATOM 3801 C CA . VAL B 1 100 ? 9.516 19.234 11.406 1 98.69 100 VAL B CA 1
ATOM 3802 C C . VAL B 1 100 ? 10.016 18.484 10.172 1 98.69 100 VAL B C 1
ATOM 3804 O O . VAL B 1 100 ? 11.086 18.781 9.648 1 98.69 100 VAL B O 1
ATOM 3807 N N . ILE B 1 101 ? 9.234 17.578 9.711 1 98.81 101 ILE B N 1
ATOM 3808 C CA . ILE B 1 101 ? 9.625 16.734 8.578 1 98.81 101 ILE B CA 1
ATOM 3809 C C . ILE B 1 101 ? 9.664 17.578 7.305 1 98.81 101 ILE B C 1
ATOM 3811 O O . ILE B 1 101 ? 10.594 17.469 6.504 1 98.81 101 ILE B O 1
ATOM 3815 N N . ASP B 1 102 ? 8.695 18.438 7.109 1 98.69 102 ASP B N 1
ATOM 3816 C CA . ASP B 1 102 ? 8.672 19.312 5.941 1 98.69 102 ASP B CA 1
ATOM 3817 C C . ASP B 1 102 ? 9.875 20.25 5.941 1 98.69 102 ASP B C 1
ATOM 3819 O O . ASP B 1 102 ? 10.492 20.484 4.902 1 98.69 102 ASP B O 1
ATOM 3823 N N . SER B 1 103 ? 10.117 20.812 7.129 1 98.81 103 SER B N 1
ATOM 3824 C CA . SER B 1 103 ? 11.305 21.641 7.262 1 98.81 103 SER B CA 1
ATOM 3825 C C . SER B 1 103 ? 12.57 20.875 6.91 1 98.81 103 SER B C 1
ATOM 3827 O O . SER B 1 103 ? 13.445 21.391 6.211 1 98.81 103 SER B O 1
ATOM 3829 N N . SER B 1 104 ? 12.672 19.656 7.363 1 98.94 104 SER B N 1
ATOM 3830 C CA . SER B 1 104 ? 13.812 18.797 7.078 1 98.94 104 SER B CA 1
ATOM 3831 C C . SER B 1 104 ? 13.945 18.531 5.582 1 98.94 104 SER B C 1
ATOM 3833 O O . SER B 1 104 ? 15.047 18.562 5.035 1 98.94 104 SER B O 1
ATOM 3835 N N . LYS B 1 105 ? 12.844 18.25 4.918 1 98.88 105 LYS B N 1
ATOM 3836 C CA . LYS B 1 105 ? 12.852 18.016 3.479 1 98.88 105 LYS B CA 1
ATOM 3837 C C . LYS B 1 105 ? 13.289 19.266 2.719 1 98.88 105 LYS B C 1
ATOM 3839 O O . LYS B 1 105 ? 14 19.172 1.718 1 98.88 105 LYS B O 1
ATOM 3844 N N . ALA B 1 106 ? 12.805 20.391 3.17 1 98.88 106 ALA B N 1
ATOM 3845 C CA . ALA B 1 106 ? 13.203 21.641 2.545 1 98.88 106 ALA B CA 1
ATOM 3846 C C . ALA B 1 106 ? 14.703 21.875 2.676 1 98.88 106 ALA B C 1
ATOM 3848 O O . ALA B 1 106 ? 15.367 22.281 1.722 1 98.88 106 ALA B O 1
ATOM 3849 N N . ILE B 1 107 ? 15.234 21.594 3.877 1 98.94 107 ILE B N 1
ATOM 3850 C CA . ILE B 1 107 ? 16.672 21.688 4.086 1 98.94 107 ILE B CA 1
ATOM 3851 C C . ILE B 1 107 ? 17.391 20.719 3.143 1 98.94 107 ILE B C 1
ATOM 3853 O O . ILE B 1 107 ? 18.344 21.109 2.451 1 98.94 107 ILE B O 1
ATOM 3857 N N . ALA B 1 108 ? 16.906 19.516 3.045 1 98.94 108 ALA B N 1
ATOM 3858 C CA . ALA B 1 108 ? 17.516 18.484 2.195 1 98.94 108 ALA B CA 1
ATOM 3859 C C . ALA B 1 108 ? 17.547 18.938 0.738 1 98.94 108 ALA B C 1
ATOM 3861 O O . ALA B 1 108 ? 18.531 18.688 0.036 1 98.94 108 ALA B O 1
ATOM 3862 N N . ALA B 1 109 ? 16.531 19.578 0.278 1 98.81 109 ALA B N 1
ATOM 3863 C CA . ALA B 1 109 ? 16.438 20.031 -1.105 1 98.81 109 ALA B CA 1
ATOM 3864 C C . ALA B 1 109 ? 17.328 21.25 -1.341 1 98.81 109 ALA B C 1
ATOM 3866 O O . ALA B 1 109 ? 17.797 21.484 -2.461 1 98.81 109 ALA B O 1
ATOM 3867 N N . GLY B 1 110 ? 17.562 22.016 -0.323 1 98.75 110 GLY B N 1
ATOM 3868 C CA . GLY B 1 110 ? 18.188 23.312 -0.487 1 98.75 110 GLY B CA 1
ATOM 3869 C C . GLY B 1 110 ? 19.703 23.281 -0.363 1 98.75 110 GLY B C 1
ATOM 3870 O O . GLY B 1 110 ? 20.391 24.156 -0.868 1 98.75 110 GLY B O 1
ATOM 3871 N N . VAL B 1 111 ? 20.25 22.281 0.334 1 98.81 111 VAL B N 1
ATOM 3872 C CA . VAL B 1 111 ? 21.656 22.281 0.705 1 98.81 111 VAL B CA 1
ATOM 3873 C C . VAL B 1 111 ? 22.516 22.312 -0.553 1 98.81 111 VAL B C 1
ATOM 3875 O O . VAL B 1 111 ? 23.469 23.094 -0.64 1 98.81 111 VAL B O 1
ATOM 3878 N N . ASN B 1 112 ? 22.188 21.516 -1.587 1 98.62 112 ASN B N 1
ATOM 3879 C CA . ASN B 1 112 ? 23 21.438 -2.795 1 98.62 112 ASN B CA 1
ATOM 3880 C C . ASN B 1 112 ? 22.438 22.297 -3.914 1 98.62 112 ASN B C 1
ATOM 3882 O O . ASN B 1 112 ? 22.828 22.156 -5.074 1 98.62 112 ASN B O 1
ATOM 3886 N N . TYR B 1 113 ? 21.484 23.125 -3.605 1 98.31 113 TYR B N 1
ATOM 3887 C CA . TYR B 1 113 ? 20.938 24.078 -4.551 1 98.31 113 TYR B CA 1
ATOM 3888 C C . TYR B 1 113 ? 21.688 25.422 -4.461 1 98.31 113 TYR B C 1
ATOM 3890 O O . TYR B 1 113 ? 21.859 25.953 -3.367 1 98.31 113 TYR B O 1
ATOM 3898 N N . ALA B 1 114 ? 22.109 25.969 -5.574 1 97.38 114 ALA B N 1
ATOM 3899 C CA . ALA B 1 114 ? 22.938 27.172 -5.609 1 97.38 114 ALA B CA 1
ATOM 3900 C C . ALA B 1 114 ? 22.125 28.422 -5.305 1 97.38 114 ALA B C 1
ATOM 3902 O O . ALA B 1 114 ? 22.656 29.406 -4.789 1 97.38 114 ALA B O 1
ATOM 3903 N N . GLY B 1 115 ? 20.828 28.406 -5.555 1 97.69 115 GLY B N 1
ATOM 3904 C CA . GLY B 1 115 ? 19.969 29.547 -5.316 1 97.69 115 GLY B CA 1
ATOM 3905 C C . GLY B 1 115 ? 19.266 29.5 -3.967 1 97.69 115 GLY B C 1
ATOM 3906 O O . GLY B 1 115 ? 19.734 28.812 -3.049 1 97.69 115 GLY B O 1
ATOM 3907 N N . ASP B 1 116 ? 18.281 30.359 -3.816 1 98.25 116 ASP B N 1
ATOM 3908 C CA . ASP B 1 116 ? 17.453 30.344 -2.615 1 98.25 116 ASP B CA 1
ATOM 3909 C C . ASP B 1 116 ? 16.469 29.172 -2.648 1 98.25 116 ASP B C 1
ATOM 3911 O O . ASP B 1 116 ? 15.812 28.938 -3.664 1 98.25 116 ASP B O 1
ATOM 3915 N N . VAL B 1 117 ? 16.391 28.516 -1.533 1 98.5 117 VAL B N 1
ATOM 3916 C CA . VAL B 1 117 ? 15.562 27.297 -1.455 1 98.5 117 VAL B CA 1
ATOM 3917 C C . VAL B 1 117 ? 14.125 27.641 -1.838 1 98.5 117 VAL B C 1
ATOM 3919 O O . VAL B 1 117 ? 13.406 26.781 -2.365 1 98.5 117 VAL B O 1
ATOM 3922 N N . TRP B 1 118 ? 13.648 28.812 -1.629 1 97.88 118 TRP B N 1
ATOM 3923 C CA . TRP B 1 118 ? 12.273 29.203 -1.928 1 97.88 118 TRP B CA 1
ATOM 3924 C C . TRP B 1 118 ? 11.992 29.109 -3.424 1 97.88 118 TRP B C 1
ATOM 3926 O O . TRP B 1 118 ? 10.844 28.922 -3.832 1 97.88 118 TRP B O 1
ATOM 3936 N N . ASP B 1 119 ? 13.008 29.156 -4.309 1 97.81 119 ASP B N 1
ATOM 3937 C CA . ASP B 1 119 ? 12.844 28.969 -5.746 1 97.81 119 ASP B CA 1
ATOM 3938 C C . ASP B 1 119 ? 12.195 27.609 -6.051 1 97.81 119 ASP B C 1
ATOM 3940 O O . ASP B 1 119 ? 11.383 27.516 -6.973 1 97.81 119 ASP B O 1
ATOM 3944 N N . LEU B 1 120 ? 12.555 26.672 -5.242 1 98.06 120 LEU B N 1
ATOM 3945 C CA . LEU B 1 120 ? 12.086 25.312 -5.469 1 98.06 120 LEU B CA 1
ATOM 3946 C C . LEU B 1 120 ? 10.602 25.188 -5.164 1 98.06 120 LEU B C 1
ATOM 3948 O O . LEU B 1 120 ? 9.945 24.25 -5.621 1 98.06 120 LEU B O 1
ATOM 3952 N N . TYR B 1 121 ? 10.07 26.094 -4.375 1 96.38 121 TYR B N 1
ATOM 3953 C CA . TYR B 1 121 ? 8.656 26.109 -4.016 1 96.38 121 TYR B CA 1
ATOM 3954 C C . TYR B 1 121 ? 7.855 26.984 -4.969 1 96.38 121 TYR B C 1
ATOM 3956 O O . TYR B 1 121 ? 6.625 27.047 -4.887 1 96.38 121 TYR B O 1
ATOM 3964 N N . THR B 1 122 ? 8.523 27.688 -5.855 1 92.62 122 THR B N 1
ATOM 3965 C CA . THR B 1 122 ? 7.844 28.625 -6.742 1 92.62 122 THR B CA 1
ATOM 3966 C C . THR B 1 122 ? 8.094 28.266 -8.203 1 92.62 122 THR B C 1
ATOM 3968 O O . THR B 1 122 ? 8.164 29.156 -9.055 1 92.62 122 THR B O 1
ATOM 3971 N N . GLY B 1 123 ? 8.375 26.984 -8.43 1 91.25 123 GLY B N 1
ATOM 3972 C CA . GLY B 1 123 ? 8.297 26.516 -9.805 1 91.25 123 GLY B CA 1
ATOM 3973 C C . GLY B 1 123 ? 9.633 26.031 -10.352 1 91.25 123 GLY B C 1
ATOM 3974 O O . GLY B 1 123 ? 9.703 25.547 -11.477 1 91.25 123 GLY B O 1
ATOM 3975 N N . THR B 1 124 ? 10.75 26.219 -9.641 1 95.56 124 THR B N 1
ATOM 3976 C CA . THR B 1 124 ? 12.039 25.719 -10.086 1 95.56 124 THR B CA 1
ATOM 3977 C C . THR B 1 124 ? 12.156 24.219 -9.812 1 95.56 124 THR B C 1
ATOM 3979 O O . THR B 1 124 ? 11.961 23.766 -8.68 1 95.56 124 THR B O 1
ATOM 3982 N N . PRO B 1 125 ? 12.445 23.469 -10.828 1 96.56 125 PRO B N 1
ATOM 3983 C CA . PRO B 1 125 ? 12.57 22.016 -10.617 1 96.56 125 PRO B CA 1
ATOM 3984 C C . PRO B 1 125 ? 13.836 21.641 -9.859 1 96.56 125 PRO B C 1
ATOM 3986 O O . PRO B 1 125 ? 14.82 22.391 -9.867 1 96.56 125 PRO B O 1
ATOM 3989 N N . ILE B 1 126 ? 13.828 20.531 -9.234 1 97.88 126 ILE B N 1
ATOM 3990 C CA . ILE B 1 126 ? 15.008 19.953 -8.594 1 97.88 126 ILE B CA 1
ATOM 3991 C C . ILE B 1 126 ? 15.82 19.156 -9.617 1 97.88 126 ILE B C 1
ATOM 3993 O O . ILE B 1 126 ? 15.344 18.172 -10.164 1 97.88 126 ILE B O 1
ATOM 3997 N N . ASN B 1 127 ? 17.016 19.547 -9.898 1 97.31 127 ASN B N 1
ATOM 3998 C CA . ASN B 1 127 ? 17.906 18.875 -10.836 1 97.31 127 ASN B CA 1
ATOM 3999 C C . ASN B 1 127 ? 19.25 18.547 -10.188 1 97.31 127 ASN B C 1
ATOM 4001 O O . ASN B 1 127 ? 20.25 18.375 -10.883 1 97.31 127 ASN B O 1
ATOM 4005 N N . HIS B 1 128 ? 19.219 18.562 -8.844 1 97.69 128 HIS B N 1
ATOM 4006 C CA . HIS B 1 128 ? 20.391 18.266 -8.031 1 97.69 128 HIS B CA 1
ATOM 4007 C C . HIS B 1 128 ? 20.094 17.188 -7.004 1 97.69 128 HIS B 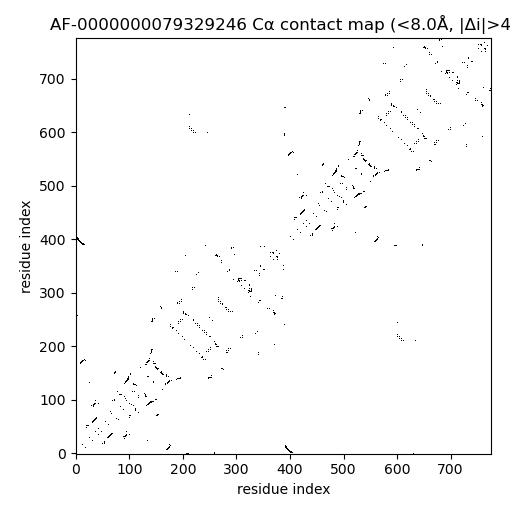C 1
ATOM 4009 O O . HIS B 1 128 ? 18.938 16.797 -6.82 1 97.69 128 HIS B O 1
ATOM 4015 N N . GLU B 1 129 ? 21.156 16.688 -6.418 1 97.75 129 GLU B N 1
ATOM 4016 C CA . GLU B 1 129 ? 21 15.656 -5.398 1 97.75 129 GLU B CA 1
ATOM 4017 C C . GLU B 1 129 ? 20.531 16.25 -4.078 1 97.75 129 GLU B C 1
ATOM 4019 O O . GLU B 1 129 ? 21.125 17.219 -3.576 1 97.75 129 GLU B O 1
ATOM 4024 N N . CYS B 1 130 ? 19.453 15.781 -3.506 1 98.62 130 CYS B N 1
ATOM 4025 C CA . CYS B 1 130 ? 18.969 16.172 -2.184 1 98.62 130 CYS B CA 1
ATOM 4026 C C . CYS B 1 130 ? 19.656 15.352 -1.094 1 98.62 130 CYS B C 1
ATOM 4028 O O . CYS B 1 130 ? 20.094 14.227 -1.339 1 98.62 130 CYS B O 1
ATOM 4030 N N . LEU B 1 131 ? 19.781 15.906 0.119 1 98.81 131 LEU B N 1
ATOM 4031 C CA . LEU B 1 131 ? 20.219 15.117 1.265 1 98.81 131 LEU B CA 1
ATOM 4032 C C . LEU B 1 131 ? 19.219 14.016 1.586 1 98.81 131 LEU B C 1
ATOM 4034 O O . LEU B 1 131 ? 18.031 14.133 1.261 1 98.81 131 LEU B O 1
ATOM 4038 N N . LYS B 1 132 ? 19.75 12.969 2.189 1 98.56 132 LYS B N 1
ATOM 4039 C CA . LYS B 1 132 ? 18.859 11.93 2.703 1 98.56 132 LYS B CA 1
ATOM 4040 C C . LYS B 1 132 ? 18.312 12.297 4.074 1 98.56 132 LYS B C 1
ATOM 4042 O O . LYS B 1 132 ? 18.891 13.133 4.777 1 98.56 132 LYS B O 1
ATOM 4047 N N . LEU B 1 133 ? 17.203 11.758 4.398 1 98.81 133 LEU B N 1
ATOM 4048 C CA . LEU B 1 133 ? 16.641 12.031 5.715 1 98.81 133 LEU B CA 1
ATOM 4049 C C . LEU B 1 133 ? 15.875 10.828 6.25 1 98.81 133 LEU B C 1
ATOM 4051 O O . LEU B 1 133 ? 15.57 9.898 5.496 1 98.81 133 LEU B O 1
ATOM 4055 N N . ALA B 1 134 ? 15.625 10.781 7.527 1 98.94 134 ALA B N 1
ATOM 4056 C CA . ALA B 1 134 ? 14.789 9.82 8.242 1 98.94 134 ALA B CA 1
ATOM 4057 C C . ALA B 1 134 ? 13.93 10.516 9.289 1 98.94 134 ALA B C 1
ATOM 4059 O O . ALA B 1 134 ? 14.117 11.703 9.57 1 98.94 134 ALA B O 1
ATOM 4060 N N . THR B 1 135 ? 12.969 9.781 9.789 1 98.88 135 THR B N 1
ATOM 4061 C CA . THR B 1 135 ? 12.039 10.469 10.688 1 98.88 135 THR B CA 1
ATOM 4062 C C . THR B 1 135 ? 11.703 9.586 11.883 1 98.88 135 THR B C 1
ATOM 4064 O O . THR B 1 135 ? 11.742 8.359 11.797 1 98.88 135 THR B O 1
ATOM 4067 N N . VAL B 1 136 ? 11.508 10.188 13.031 1 98.88 136 VAL B N 1
ATOM 4068 C CA . VAL B 1 136 ? 10.75 9.664 14.164 1 98.88 136 VAL B CA 1
ATOM 4069 C C . VAL B 1 136 ? 9.469 10.477 14.344 1 98.88 136 VAL B C 1
ATOM 4071 O O . VAL B 1 136 ? 9.516 11.648 14.734 1 98.88 136 VAL B O 1
ATOM 4074 N N . LEU B 1 137 ? 8.422 9.844 14.086 1 98.75 137 LEU B N 1
ATOM 4075 C CA . LEU B 1 137 ? 7.152 10.555 13.969 1 98.75 137 LEU B CA 1
ATOM 4076 C C . LEU B 1 137 ? 6.512 10.742 15.344 1 98.75 137 LEU B C 1
ATOM 4078 O O . LEU B 1 137 ? 6.395 9.781 16.109 1 98.75 137 LEU B O 1
ATOM 4082 N N . THR B 1 138 ? 6.059 11.992 15.594 1 98 138 THR B N 1
ATOM 4083 C CA . THR B 1 138 ? 5.438 12.219 16.891 1 98 138 THR B CA 1
ATOM 4084 C C . THR B 1 138 ? 4.016 12.75 16.719 1 98 138 THR B C 1
ATOM 4086 O O . THR B 1 138 ? 3.252 12.812 17.688 1 98 138 THR B O 1
ATOM 4089 N N . ILE B 1 139 ? 3.633 13.148 15.484 1 97.25 139 ILE B N 1
ATOM 4090 C CA . ILE B 1 139 ? 2.285 13.625 15.211 1 97.25 139 ILE B CA 1
ATOM 4091 C C . ILE B 1 139 ? 1.782 13.023 13.898 1 97.25 139 ILE B C 1
ATOM 4093 O O . ILE B 1 139 ? 2.076 13.547 12.82 1 97.25 139 ILE B O 1
ATOM 4097 N N . PRO B 1 140 ? 1.038 11.977 13.977 1 97.75 140 PRO B N 1
ATOM 4098 C CA . PRO B 1 140 ? 0.414 11.461 12.75 1 97.75 140 PRO B CA 1
ATOM 4099 C C . PRO B 1 140 ? -0.621 12.422 12.172 1 97.75 140 PRO B C 1
ATOM 4101 O O . PRO B 1 140 ? -1.541 12.844 12.875 1 97.75 140 PRO B O 1
ATOM 4104 N N . ALA B 1 141 ? -0.446 12.859 10.93 1 97.31 141 ALA B N 1
ATOM 4105 C CA . ALA B 1 141 ? -1.367 13.781 10.281 1 97.31 141 ALA B CA 1
ATOM 4106 C C . ALA B 1 141 ? -1.104 13.859 8.781 1 97.31 141 ALA B C 1
ATOM 4108 O O . ALA B 1 141 ? -1.816 13.234 7.988 1 97.31 141 ALA B O 1
ATOM 4109 N N . ALA B 1 142 ? 0.033 14.383 8.422 1 94.88 142 ALA B N 1
ATOM 4110 C CA . ALA B 1 142 ? 0.34 14.797 7.051 1 94.88 142 ALA B CA 1
ATOM 4111 C C . ALA B 1 142 ? 0.855 13.625 6.227 1 94.88 142 ALA B C 1
ATOM 4113 O O . ALA B 1 142 ? 0.918 13.695 5 1 94.88 142 ALA B O 1
ATOM 4114 N N . GLY B 1 143 ? 1.185 12.516 6.887 1 98.12 143 GLY B N 1
ATOM 4115 C CA . GLY B 1 143 ? 1.794 11.406 6.168 1 98.12 143 GLY B CA 1
ATOM 4116 C C . GLY B 1 143 ? 3.191 11.719 5.668 1 98.12 143 GLY B C 1
ATOM 4117 O O . GLY B 1 143 ? 3.719 11.008 4.805 1 98.12 143 GLY B O 1
ATOM 4118 N N . SER B 1 144 ? 3.83 12.719 6.18 1 98.31 144 SER B N 1
ATOM 4119 C CA . SER B 1 144 ? 5.121 13.195 5.707 1 98.31 144 SER B CA 1
ATOM 4120 C C . SER B 1 144 ? 6.223 12.172 5.965 1 98.31 144 SER B C 1
ATOM 4122 O O . SER B 1 144 ? 7.277 12.211 5.324 1 98.31 144 SER B O 1
ATOM 4124 N N . GLU B 1 145 ? 5.98 11.227 6.828 1 98.75 145 GLU B N 1
ATOM 4125 C CA . GLU B 1 145 ? 6.957 10.203 7.18 1 98.75 145 GLU B CA 1
ATOM 4126 C C . GLU B 1 145 ? 7.223 9.266 6.004 1 98.75 145 GLU B C 1
ATOM 4128 O O . GLU B 1 145 ? 8.203 8.523 6.008 1 98.75 145 GLU B O 1
ATOM 4133 N N . THR B 1 146 ? 6.379 9.266 4.965 1 98.44 146 THR B N 1
ATOM 4134 C CA . THR B 1 146 ? 6.691 8.438 3.803 1 98.44 146 THR B CA 1
ATOM 4135 C C . THR B 1 146 ? 6.398 9.195 2.51 1 98.44 146 THR B C 1
ATOM 4137 O O . THR B 1 146 ? 6.602 8.664 1.416 1 98.44 146 THR B O 1
ATOM 4140 N N . SER B 1 147 ? 5.875 10.398 2.568 1 98.19 147 SER B N 1
ATOM 4141 C CA . SER B 1 147 ? 5.523 11.148 1.365 1 98.19 147 SER B CA 1
ATOM 4142 C C . SER B 1 147 ? 6.734 11.875 0.792 1 98.19 147 SER B C 1
ATOM 4144 O O . SER B 1 147 ? 7.758 12.008 1.463 1 98.19 147 SER B O 1
ATOM 4146 N N . SER B 1 148 ? 6.598 12.336 -0.417 1 98 148 SER B N 1
ATOM 4147 C CA . SER B 1 148 ? 7.672 13.039 -1.105 1 98 148 SER B CA 1
ATOM 4148 C C . SER B 1 148 ? 7.496 14.555 -1.004 1 98 148 SER B C 1
ATOM 4150 O O . SER B 1 148 ? 8.328 15.32 -1.501 1 98 148 SER B O 1
ATOM 4152 N N . GLY B 1 149 ? 6.426 14.977 -0.343 1 97.62 149 GLY B N 1
ATOM 4153 C CA . GLY B 1 149 ? 6.047 16.375 -0.367 1 97.62 149 GLY B CA 1
ATOM 4154 C C . GLY B 1 149 ? 6.598 17.172 0.808 1 97.62 149 GLY B C 1
ATOM 4155 O O . GLY B 1 149 ? 6.969 16.594 1.831 1 97.62 149 GLY B O 1
ATOM 4156 N N . SER B 1 150 ? 6.691 18.406 0.656 1 98.12 150 SER B N 1
ATOM 4157 C CA . SER B 1 150 ? 7.086 19.391 1.663 1 98.12 150 SER B CA 1
ATOM 4158 C C . SER B 1 150 ? 6.305 20.688 1.503 1 98.12 150 SER B C 1
ATOM 4160 O O . SER B 1 150 ? 6.109 21.172 0.383 1 98.12 150 SER B O 1
ATOM 4162 N N . VAL B 1 151 ? 5.809 21.188 2.59 1 97.75 151 VAL B N 1
ATOM 4163 C CA . VAL B 1 151 ? 5.078 22.438 2.584 1 97.75 151 VAL B CA 1
ATOM 4164 C C . VAL B 1 151 ? 5.762 23.438 3.52 1 97.75 151 VAL B C 1
ATOM 4166 O O . VAL B 1 151 ? 6 23.141 4.691 1 97.75 151 VAL B O 1
ATOM 4169 N N . ILE B 1 152 ? 6.066 24.641 2.982 1 97.31 152 ILE B N 1
ATOM 4170 C CA . ILE B 1 152 ? 6.789 25.656 3.744 1 97.31 152 ILE B CA 1
ATOM 4171 C C . ILE B 1 152 ? 6.09 27 3.605 1 97.31 152 ILE B C 1
ATOM 4173 O O . ILE B 1 152 ? 5.488 27.297 2.568 1 97.31 152 ILE B O 1
ATOM 4177 N N . THR B 1 153 ? 6.125 27.734 4.676 1 96 153 THR B N 1
ATOM 4178 C CA . THR B 1 153 ? 5.582 29.094 4.691 1 96 153 THR B CA 1
ATOM 4179 C C . THR B 1 153 ? 6.691 30.125 4.508 1 96 153 THR B C 1
ATOM 4181 O O . THR B 1 153 ? 7.727 30.062 5.18 1 96 153 THR B O 1
ATOM 4184 N N . ASN B 1 154 ? 6.508 30.984 3.559 1 95.5 154 ASN B N 1
ATOM 4185 C CA . ASN B 1 154 ? 7.355 32.156 3.414 1 95.5 154 ASN B CA 1
ATOM 4186 C C . ASN B 1 154 ? 6.746 33.375 4.105 1 95.5 154 ASN B C 1
ATOM 4188 O O . ASN B 1 154 ? 5.719 33.906 3.67 1 95.5 154 ASN B O 1
ATOM 4192 N N . GLU B 1 155 ? 7.383 33.812 5.125 1 91.12 155 GLU B N 1
ATOM 4193 C CA . GLU B 1 155 ? 6.871 34.906 5.949 1 91.12 155 GLU B CA 1
ATOM 4194 C C . GLU B 1 155 ? 6.77 36.188 5.152 1 91.12 155 GLU B C 1
ATOM 4196 O O . GLU B 1 155 ? 5.98 37.062 5.492 1 91.12 155 GLU B O 1
ATOM 4201 N N . ASP B 1 156 ? 7.578 36.281 4.148 1 90.44 156 ASP B N 1
ATOM 4202 C CA . ASP B 1 156 ? 7.453 37.406 3.227 1 90.44 156 ASP B CA 1
ATOM 4203 C C . ASP B 1 156 ? 6.293 37.188 2.254 1 90.44 156 ASP B C 1
ATOM 4205 O O . ASP B 1 156 ? 6.387 36.375 1.342 1 90.44 156 ASP B O 1
ATOM 4209 N N . GLY B 1 157 ? 5.148 37.875 2.463 1 87 157 GLY B N 1
ATOM 4210 C CA . GLY B 1 157 ? 3.99 37.781 1.589 1 87 157 GLY B CA 1
ATOM 4211 C C . GLY B 1 157 ? 2.967 36.781 2.084 1 87 157 GLY B C 1
ATOM 4212 O O . GLY B 1 157 ? 1.871 36.656 1.529 1 87 157 GLY B O 1
ATOM 4213 N N . LEU B 1 158 ? 3.346 36 3.117 1 89.12 158 LEU B N 1
ATOM 4214 C CA . LEU B 1 158 ? 2.441 35.062 3.76 1 89.12 158 LEU B CA 1
ATOM 4215 C C . LEU B 1 158 ? 1.993 34 2.777 1 89.12 158 LEU B C 1
ATOM 4217 O O . LEU B 1 158 ? 0.796 33.719 2.645 1 89.12 158 LEU B O 1
ATOM 4221 N N . TYR B 1 159 ? 2.961 33.406 2.086 1 91.38 159 TYR B N 1
ATOM 4222 C CA . TYR B 1 159 ? 2.703 32.312 1.144 1 91.38 159 TYR B CA 1
ATOM 4223 C C . TYR B 1 159 ? 2.994 30.969 1.775 1 91.38 159 TYR B C 1
ATOM 4225 O O . TYR B 1 159 ? 3.98 30.812 2.498 1 91.38 159 TYR B O 1
ATOM 4233 N N . LYS B 1 160 ? 2.111 30.188 1.62 1 95 160 LYS B N 1
ATOM 4234 C CA . LYS B 1 160 ? 2.311 28.766 1.918 1 95 160 LYS B CA 1
ATOM 4235 C C . LYS B 1 160 ? 2.293 27.922 0.643 1 95 160 LYS B C 1
ATOM 4237 O O . LYS B 1 160 ? 1.293 27.906 -0.078 1 95 160 LYS B O 1
ATOM 4242 N N . ARG B 1 161 ? 3.471 27.203 0.367 1 94.88 161 ARG B N 1
ATOM 4243 C CA . ARG B 1 161 ? 3.615 26.5 -0.897 1 94.88 161 ARG B CA 1
ATOM 4244 C C . ARG B 1 161 ? 4.188 25.094 -0.675 1 94.88 161 ARG B C 1
ATOM 4246 O O . ARG B 1 161 ? 4.852 24.844 0.333 1 94.88 161 ARG B O 1
ATOM 4253 N N . ALA B 1 162 ? 3.875 24.312 -1.647 1 95.62 162 ALA B N 1
ATOM 4254 C CA . ALA B 1 162 ? 4.297 22.906 -1.57 1 95.62 162 ALA B CA 1
ATOM 4255 C C . ALA B 1 162 ? 5.301 22.578 -2.672 1 95.62 162 ALA B C 1
ATOM 4257 O O . ALA B 1 162 ? 5.305 23.219 -3.729 1 95.62 162 ALA B O 1
ATOM 4258 N N . LEU B 1 163 ? 6.18 21.641 -2.32 1 95.81 163 LEU B N 1
ATOM 4259 C CA . LEU B 1 163 ? 7.121 21.016 -3.244 1 95.81 163 LEU B CA 1
ATOM 4260 C C . LEU B 1 163 ? 7.07 19.5 -3.123 1 95.81 163 LEU B C 1
ATOM 4262 O O . LEU B 1 163 ? 6.703 18.969 -2.074 1 95.81 163 LEU B O 1
ATOM 4266 N N . GLY B 1 164 ? 7.285 18.766 -4.258 1 95.88 164 GLY B N 1
ATOM 4267 C CA . GLY B 1 164 ? 7.391 17.312 -4.207 1 95.88 164 GLY B CA 1
ATOM 4268 C C . GLY B 1 164 ? 8.523 16.766 -5.059 1 95.88 164 GLY B C 1
ATOM 4269 O O . GLY B 1 164 ? 8.766 17.25 -6.16 1 95.88 164 GLY B O 1
ATOM 4270 N N . TYR B 1 165 ? 9.211 15.906 -4.578 1 97.88 165 TYR B N 1
ATOM 4271 C CA . TYR B 1 165 ? 10.281 15.227 -5.309 1 97.88 165 TYR B CA 1
ATOM 4272 C C . TYR B 1 165 ? 10.523 13.836 -4.742 1 97.88 165 TYR B C 1
ATOM 4274 O O . TYR B 1 165 ? 10.641 13.664 -3.527 1 97.88 165 TYR B O 1
ATOM 4282 N N . PRO B 1 166 ? 10.641 12.82 -5.539 1 97.31 166 PRO B N 1
ATOM 4283 C CA . PRO B 1 166 ? 10.727 11.438 -5.066 1 97.31 166 PRO B CA 1
ATOM 4284 C C . PRO B 1 166 ? 11.867 11.219 -4.074 1 97.31 166 PRO B C 1
ATOM 4286 O O . PRO B 1 166 ? 11.727 10.438 -3.129 1 97.31 166 PRO B O 1
ATOM 4289 N N . THR B 1 167 ? 12.969 11.914 -4.242 1 97.38 167 THR B N 1
ATOM 4290 C CA . THR B 1 167 ? 14.148 11.664 -3.424 1 97.38 167 THR B CA 1
ATOM 4291 C C . THR B 1 167 ? 13.992 12.289 -2.041 1 97.38 167 THR B C 1
ATOM 4293 O O . THR B 1 167 ? 14.852 12.117 -1.173 1 97.38 167 THR B O 1
ATOM 4296 N N . LEU B 1 168 ? 12.898 12.977 -1.815 1 98.62 168 LEU B N 1
ATOM 4297 C CA . LEU B 1 168 ? 12.656 13.602 -0.518 1 98.62 168 LEU B CA 1
ATOM 4298 C C . LEU B 1 168 ? 11.914 12.641 0.409 1 98.62 168 LEU B C 1
ATOM 4300 O O . LEU B 1 168 ? 11.688 12.953 1.58 1 98.62 168 LEU B O 1
ATOM 4304 N N . ARG B 1 169 ? 11.57 11.43 -0.096 1 98.75 169 ARG B N 1
ATOM 4305 C CA . ARG B 1 169 ? 11.023 10.414 0.799 1 98.75 169 ARG B CA 1
ATOM 4306 C C . ARG B 1 169 ? 12.062 9.977 1.823 1 98.75 169 ARG B C 1
ATOM 4308 O O . ARG B 1 169 ? 13.219 9.719 1.474 1 98.75 169 ARG B O 1
ATOM 4315 N N . PRO B 1 170 ? 11.656 9.914 3.086 1 98.88 170 PRO B N 1
ATOM 4316 C CA . PRO B 1 170 ? 12.617 9.453 4.098 1 98.88 170 PRO B CA 1
ATOM 4317 C C . PRO B 1 170 ? 13.148 8.055 3.809 1 98.88 170 PRO B C 1
ATOM 4319 O O . PRO B 1 170 ? 12.422 7.211 3.281 1 98.88 170 PRO B O 1
ATOM 4322 N N . GLN B 1 171 ? 14.438 7.863 4.172 1 98.75 171 GLN B N 1
ATOM 4323 C CA . GLN B 1 171 ? 15.031 6.535 4.047 1 98.75 171 GLN B CA 1
ATOM 4324 C C . GLN B 1 171 ? 14.305 5.523 4.93 1 98.75 171 GLN B C 1
ATOM 4326 O O . GLN B 1 171 ? 14.062 4.391 4.512 1 98.75 171 GLN B O 1
ATOM 4331 N N . PHE B 1 172 ? 14.016 5.914 6.074 1 98.81 172 PHE B N 1
ATOM 4332 C CA . PHE B 1 172 ? 13.195 5.137 6.988 1 98.81 172 PHE B CA 1
ATOM 4333 C C . PHE B 1 172 ? 12.414 6.051 7.926 1 98.81 172 PHE B C 1
ATOM 4335 O O . PHE B 1 172 ? 12.758 7.227 8.078 1 98.81 172 PHE B O 1
ATOM 4342 N N . SER B 1 173 ? 11.383 5.57 8.453 1 98.94 173 SER B N 1
ATOM 4343 C CA . SER B 1 173 ? 10.586 6.262 9.453 1 98.94 173 SER B CA 1
ATOM 4344 C C . SER B 1 173 ? 10.234 5.336 10.617 1 98.94 173 SER B C 1
ATOM 4346 O O . SER B 1 173 ? 9.836 4.188 10.406 1 98.94 173 SER B O 1
ATOM 4348 N N . ILE B 1 174 ? 10.438 5.828 11.781 1 98.94 174 ILE B N 1
ATOM 4349 C CA . ILE B 1 174 ? 10.086 5.113 13 1 98.94 174 ILE B CA 1
ATOM 4350 C C . ILE B 1 174 ? 8.758 5.645 13.547 1 98.94 174 ILE B C 1
ATOM 4352 O O . ILE B 1 174 ? 8.602 6.848 13.742 1 98.94 174 ILE B O 1
ATOM 4356 N N . LEU B 1 175 ? 7.828 4.758 13.734 1 98.88 175 LEU B N 1
ATOM 4357 C CA . LEU B 1 175 ? 6.473 5.094 14.156 1 98.88 175 LEU B CA 1
ATOM 4358 C C . LEU B 1 175 ? 6.078 4.309 15.398 1 98.88 175 LEU B C 1
ATOM 4360 O O . LEU B 1 175 ? 5.691 3.141 15.305 1 98.88 175 LEU B O 1
ATOM 4364 N N . ASN B 1 176 ? 6.207 4.891 16.578 1 98.75 176 ASN B N 1
ATOM 4365 C CA . ASN B 1 176 ? 5.719 4.336 17.844 1 98.75 176 ASN B CA 1
ATOM 4366 C C . ASN B 1 176 ? 4.465 5.059 18.328 1 98.75 176 ASN B C 1
ATOM 4368 O O . ASN B 1 176 ? 4.539 6.199 18.781 1 98.75 176 ASN B O 1
ATOM 4372 N N . PRO B 1 177 ? 3.311 4.352 18.297 1 98.62 177 PRO B N 1
ATOM 4373 C CA . PRO B 1 177 ? 2.059 4.992 18.703 1 98.62 177 PRO B CA 1
ATOM 4374 C C . PRO B 1 177 ? 2.127 5.582 20.109 1 98.62 177 PRO B C 1
ATOM 4376 O O . PRO B 1 177 ? 1.449 6.57 20.406 1 98.62 177 PRO B O 1
ATOM 4379 N N . GLU B 1 178 ? 2.939 5.074 20.922 1 98.12 178 GLU B N 1
ATOM 4380 C CA . GLU B 1 178 ? 3.021 5.555 22.297 1 98.12 178 GLU B CA 1
ATOM 4381 C C . GLU B 1 178 ? 3.539 6.988 22.359 1 98.12 178 GLU B C 1
ATOM 4383 O O . GLU B 1 178 ? 3.242 7.727 23.297 1 98.12 178 GLU B O 1
ATOM 4388 N N . LEU B 1 179 ? 4.273 7.363 21.375 1 97.75 179 LEU B N 1
ATOM 4389 C CA . LEU B 1 179 ? 4.832 8.711 21.344 1 97.75 179 LEU B CA 1
ATOM 4390 C C . LEU B 1 179 ? 3.738 9.75 21.109 1 97.75 179 LEU B C 1
ATOM 4392 O O . LEU B 1 179 ? 3.975 10.945 21.266 1 97.75 179 LEU B O 1
ATOM 4396 N N . THR B 1 180 ? 2.543 9.32 20.844 1 97.44 180 THR B N 1
ATOM 4397 C CA . THR B 1 180 ? 1.453 10.234 20.531 1 97.44 180 THR B CA 1
ATOM 4398 C C . THR B 1 180 ? 0.481 10.344 21.703 1 97.44 180 THR B C 1
ATOM 4400 O O . THR B 1 180 ? -0.523 11.055 21.625 1 97.44 180 THR B O 1
ATOM 4403 N N . PHE B 1 181 ? 0.776 9.719 22.844 1 96.25 181 PHE B N 1
ATOM 4404 C CA . PHE B 1 181 ? -0.115 9.703 24 1 96.25 181 PHE B CA 1
ATOM 4405 C C . PHE B 1 181 ? -0.29 11.109 24.562 1 96.25 181 PHE B C 1
ATOM 4407 O O . PHE B 1 181 ? -1.344 11.438 25.109 1 96.25 181 PHE B O 1
ATOM 4414 N N . THR B 1 182 ? 0.704 11.898 24.375 1 92.81 182 THR B N 1
ATOM 4415 C CA . THR B 1 182 ? 0.683 13.203 25.031 1 92.81 182 THR B CA 1
ATOM 4416 C C . THR B 1 182 ? 0.075 14.258 24.094 1 92.81 182 THR B C 1
ATOM 4418 O O . THR B 1 182 ? -0.027 15.43 24.469 1 92.81 182 THR B O 1
ATOM 4421 N N . LEU B 1 183 ? -0.32 13.859 22.938 1 95.12 183 LEU B N 1
ATOM 4422 C CA . LEU B 1 183 ? -0.912 14.828 22.016 1 95.12 183 LEU B CA 1
ATOM 4423 C C . LEU B 1 183 ? -2.227 15.367 22.562 1 95.12 183 LEU B C 1
ATOM 4425 O O . LEU B 1 183 ? -3.09 14.602 22.984 1 95.12 183 LEU B O 1
ATOM 4429 N N . PRO B 1 184 ? -2.311 16.719 22.562 1 94.44 184 PRO B N 1
ATOM 4430 C CA . PRO B 1 184 ? -3.617 17.281 22.906 1 94.44 184 PRO B CA 1
ATOM 4431 C C . PRO B 1 184 ? -4.727 16.828 21.969 1 94.44 184 PRO B C 1
ATOM 4433 O O . PRO B 1 184 ? -4.465 16.516 20.797 1 94.44 184 PRO B O 1
ATOM 4436 N N . LYS B 1 185 ? -5.914 16.828 22.484 1 96.25 185 LYS B N 1
ATOM 4437 C CA . LYS B 1 185 ? -7.094 16.422 21.734 1 96.25 185 LYS B CA 1
ATOM 4438 C C . LYS B 1 185 ? -7.227 17.219 20.438 1 96.25 185 LYS B C 1
ATOM 4440 O O . LYS B 1 185 ? -7.52 16.656 19.391 1 96.25 185 LYS B O 1
ATOM 4445 N N . TYR B 1 186 ? -6.992 18.5 20.562 1 96.62 186 TYR B N 1
ATOM 4446 C CA . TYR B 1 186 ? -7.125 19.375 19.422 1 96.62 186 TYR B CA 1
ATOM 4447 C C . TYR B 1 186 ? -6.164 18.984 18.312 1 96.62 186 TYR B C 1
ATOM 4449 O O . TYR B 1 186 ? -6.547 18.922 17.141 1 96.62 186 TYR B O 1
ATOM 4457 N N . GLN B 1 187 ? -4.934 18.672 18.641 1 96.19 187 GLN B N 1
ATOM 4458 C CA . GLN B 1 187 ? -3.941 18.281 17.641 1 96.19 187 GLN B CA 1
ATOM 4459 C C . GLN B 1 187 ? -4.297 16.922 17.031 1 96.19 187 GLN B C 1
ATOM 4461 O O . GLN B 1 187 ? -4.078 16.703 15.836 1 96.19 187 GLN B O 1
ATOM 4466 N N . THR B 1 188 ? -4.797 16.016 17.875 1 98.06 188 THR B N 1
ATOM 4467 C CA . THR B 1 188 ? -5.277 14.734 17.375 1 98.06 188 THR B CA 1
ATOM 4468 C C . THR B 1 188 ? -6.395 14.938 16.359 1 98.06 188 THR B C 1
ATOM 4470 O O . THR B 1 188 ? -6.363 14.344 15.273 1 98.06 188 THR B O 1
ATOM 4473 N N . SER B 1 189 ? -7.305 15.828 16.656 1 98.69 189 SER B N 1
ATOM 4474 C CA . SER B 1 189 ? -8.438 16.094 15.773 1 98.69 189 SER B CA 1
ATOM 4475 C C . SER B 1 189 ? -7.973 16.719 14.461 1 98.69 189 SER B C 1
ATOM 4477 O O . SER B 1 189 ? -8.453 16.344 13.391 1 98.69 189 SER B O 1
ATOM 4479 N N . CYS B 1 190 ? -7.051 17.641 14.562 1 98.38 190 CYS B N 1
ATOM 4480 C CA . CYS B 1 190 ? -6.504 18.266 13.359 1 98.38 190 CYS B CA 1
ATOM 4481 C C . CYS B 1 190 ? -5.836 17.234 12.469 1 98.38 190 CYS B C 1
ATOM 4483 O O . CYS B 1 190 ? -5.98 17.281 11.242 1 98.38 190 CYS B O 1
ATOM 4485 N N . GLY B 1 191 ? -5.082 16.344 13.07 1 98.5 191 GLY B N 1
ATOM 4486 C CA . GLY B 1 191 ? -4.445 15.289 12.305 1 98.5 191 GLY B CA 1
ATOM 4487 C C . GLY B 1 191 ? -5.438 14.398 11.578 1 98.5 191 GLY B C 1
ATOM 4488 O O . GLY B 1 191 ? -5.25 14.07 10.406 1 98.5 191 GLY B O 1
ATOM 4489 N N . VAL B 1 192 ? -6.496 14.039 12.234 1 98.81 192 VAL B N 1
ATOM 4490 C CA . VAL B 1 192 ? -7.531 13.18 11.68 1 98.81 192 VAL B CA 1
ATOM 4491 C C . VAL B 1 192 ? -8.18 13.867 10.477 1 98.81 192 VAL B C 1
ATOM 4493 O O . VAL B 1 192 ? -8.406 13.242 9.445 1 98.81 192 VAL B O 1
ATOM 4496 N N . ALA B 1 193 ? -8.422 15.156 10.609 1 98.81 193 ALA B N 1
ATOM 4497 C CA . ALA B 1 193 ? -9 15.922 9.508 1 98.81 193 ALA B CA 1
ATOM 4498 C C . ALA B 1 193 ? -8.055 15.969 8.312 1 98.81 193 ALA B C 1
ATOM 4500 O O . ALA B 1 193 ? -8.484 15.836 7.164 1 98.81 193 ALA B O 1
ATOM 4501 N N . ASP B 1 194 ? -6.828 16.141 8.586 1 98.69 194 ASP B N 1
ATOM 4502 C CA . ASP B 1 194 ? -5.812 16.203 7.543 1 98.69 194 ASP B CA 1
ATOM 4503 C C . ASP B 1 194 ? -5.734 14.891 6.777 1 98.69 194 ASP B C 1
ATOM 4505 O O . ASP B 1 194 ? -5.711 14.883 5.543 1 98.69 194 ASP B O 1
ATOM 4509 N N . MET B 1 195 ? -5.742 13.781 7.488 1 98.25 195 MET B N 1
ATOM 4510 C CA . MET B 1 195 ? -5.68 12.461 6.867 1 98.25 195 MET B CA 1
ATOM 4511 C C . MET B 1 195 ? -6.895 12.227 5.977 1 98.25 195 MET B C 1
ATOM 4513 O O . MET B 1 195 ? -6.766 11.695 4.875 1 98.25 195 MET B O 1
ATOM 4517 N N . LEU B 1 196 ? -8.031 12.586 6.492 1 98.81 196 LEU B N 1
ATOM 4518 C CA . LEU B 1 196 ? -9.25 12.414 5.707 1 98.81 196 LEU B CA 1
ATOM 4519 C C . LEU B 1 196 ? -9.195 13.242 4.43 1 98.81 196 LEU B C 1
ATOM 4521 O O . LEU B 1 196 ? -9.602 12.773 3.363 1 98.81 196 LEU B O 1
ATOM 4525 N N . ALA B 1 197 ? -8.727 14.453 4.578 1 98.81 197 ALA B N 1
ATOM 4526 C CA . ALA B 1 197 ? -8.609 15.312 3.404 1 98.81 197 ALA B CA 1
ATOM 4527 C C . ALA B 1 197 ? -7.715 14.672 2.342 1 98.81 197 ALA B C 1
ATOM 4529 O O . ALA B 1 197 ? -8.07 14.641 1.163 1 98.81 197 ALA B O 1
ATOM 4530 N N . HIS B 1 198 ? -6.59 14.125 2.785 1 98.75 198 HIS B N 1
ATOM 4531 C CA . HIS B 1 198 ? -5.66 13.477 1.866 1 98.75 198 HIS B CA 1
ATOM 4532 C C . HIS B 1 198 ? -6.34 12.352 1.096 1 98.75 198 HIS B C 1
ATOM 4534 O O . HIS B 1 198 ? -6.156 12.227 -0.117 1 98.75 198 HIS B O 1
ATOM 4540 N N . VAL B 1 199 ? -7.125 11.531 1.763 1 98.88 199 VAL B N 1
ATOM 4541 C CA . VAL B 1 199 ? -7.789 10.406 1.115 1 98.88 199 VAL B CA 1
ATOM 4542 C C . VAL B 1 199 ? -8.898 10.914 0.199 1 98.88 199 VAL B C 1
ATOM 4544 O O . VAL B 1 199 ? -9.031 10.461 -0.94 1 98.88 199 VAL B O 1
ATOM 4547 N N . MET B 1 200 ? -9.688 11.875 0.694 1 98.88 200 MET B N 1
ATOM 4548 C CA . MET B 1 200 ? -10.82 12.398 -0.073 1 98.88 200 MET B CA 1
ATOM 4549 C C . MET B 1 200 ? -10.344 13.086 -1.347 1 98.88 200 MET B C 1
ATOM 4551 O O . MET B 1 200 ? -11 13 -2.387 1 98.88 200 MET B O 1
ATOM 4555 N N . GLU B 1 201 ? -9.242 13.758 -1.281 1 98.69 201 GLU B N 1
ATOM 4556 C CA . GLU B 1 201 ? -8.695 14.438 -2.451 1 98.69 201 GLU B CA 1
ATOM 4557 C C . GLU B 1 201 ? -8.32 13.438 -3.543 1 98.69 201 GLU B C 1
ATOM 4559 O O . GLU B 1 201 ? -8.367 13.758 -4.73 1 98.69 201 GLU B O 1
ATOM 4564 N N . ARG B 1 202 ? -8.031 12.234 -3.148 1 98.31 202 ARG B N 1
ATOM 4565 C CA . ARG B 1 202 ? -7.75 11.164 -4.105 1 98.31 202 ARG B CA 1
ATOM 4566 C C . ARG B 1 202 ? -9.031 10.453 -4.52 1 98.31 202 ARG B C 1
ATOM 4568 O O . ARG B 1 202 ? -9.133 9.969 -5.648 1 98.31 202 ARG B O 1
ATOM 4575 N N . TYR B 1 203 ? -9.961 10.391 -3.631 1 98.69 203 TYR B N 1
ATOM 4576 C CA . TYR B 1 203 ? -11.188 9.625 -3.809 1 98.69 203 TYR B CA 1
ATOM 4577 C C . TYR B 1 203 ? -12.117 10.312 -4.801 1 98.69 203 TYR B C 1
ATOM 4579 O O . TYR B 1 203 ? -12.75 9.656 -5.629 1 98.69 203 TYR B O 1
ATOM 4587 N N . PHE B 1 204 ? -12.305 11.602 -4.656 1 98.69 204 PHE B N 1
ATOM 4588 C CA . PHE B 1 204 ? -13.148 12.352 -5.578 1 98.69 204 PHE B CA 1
ATOM 4589 C C . PHE B 1 204 ? -12.414 12.625 -6.887 1 98.69 204 PHE B C 1
ATOM 4591 O O . PHE B 1 204 ? -11.734 13.648 -7.016 1 98.69 204 PHE B O 1
ATOM 4598 N N . THR B 1 205 ? -12.578 11.734 -7.887 1 98.12 205 THR B N 1
ATOM 4599 C CA . THR B 1 205 ? -11.891 11.688 -9.172 1 98.12 205 THR B CA 1
ATOM 4600 C C . THR B 1 205 ? -12.891 11.5 -10.312 1 98.12 205 THR B C 1
ATOM 4602 O O . THR B 1 205 ? -14.016 11.039 -10.086 1 98.12 205 THR B O 1
ATOM 4605 N N . ASN B 1 206 ? -12.531 11.945 -11.469 1 97.62 206 ASN B N 1
ATOM 4606 C CA . ASN B 1 206 ? -13.328 11.68 -12.656 1 97.62 206 ASN B CA 1
ATOM 4607 C C . ASN B 1 206 ? -12.93 10.367 -13.32 1 97.62 206 ASN B C 1
ATOM 4609 O O . ASN B 1 206 ? -13.609 9.891 -14.234 1 97.62 206 ASN B O 1
ATOM 4613 N N . GLN B 1 207 ? -11.812 9.797 -12.828 1 97.44 207 GLN B N 1
ATOM 4614 C CA . GLN B 1 207 ? -11.336 8.555 -13.414 1 97.44 207 GLN B CA 1
ATOM 4615 C C . GLN B 1 207 ? -12.32 7.414 -13.172 1 97.44 207 GLN B C 1
ATOM 4617 O O . GLN B 1 207 ? -12.844 7.266 -12.062 1 97.44 207 GLN B O 1
ATOM 4622 N N . THR B 1 208 ? -12.641 6.703 -14.227 1 96.81 208 THR B N 1
ATOM 4623 C CA . THR B 1 208 ? -13.547 5.562 -14.125 1 96.81 208 THR B CA 1
ATOM 4624 C C . THR B 1 208 ? -12.758 4.254 -14.047 1 96.81 208 THR B C 1
ATOM 4626 O O . THR B 1 208 ? -11.57 4.223 -14.344 1 96.81 208 THR B O 1
ATOM 4629 N N . ASN B 1 209 ? -13.398 3.227 -13.602 1 97.06 209 ASN B N 1
ATOM 4630 C CA . ASN B 1 209 ? -12.828 1.882 -13.523 1 97.06 209 ASN B CA 1
ATOM 4631 C C . ASN B 1 209 ? -11.594 1.843 -12.625 1 97.06 209 ASN B C 1
ATOM 4633 O O . ASN B 1 209 ? -10.547 1.338 -13.031 1 97.06 209 ASN B O 1
ATOM 4637 N N . VAL B 1 210 ? -11.75 2.479 -11.453 1 98.19 210 VAL B N 1
ATOM 4638 C CA . VAL B 1 210 ? -10.734 2.475 -10.414 1 98.19 210 VAL B CA 1
ATOM 4639 C C . VAL B 1 210 ? -11.32 1.886 -9.125 1 98.19 210 VAL B C 1
ATOM 4641 O O . VAL B 1 210 ? -11.188 2.477 -8.055 1 98.19 210 VAL B O 1
ATOM 4644 N N . ASP B 1 211 ? -11.891 0.684 -9.242 1 98 211 ASP B N 1
ATOM 4645 C CA . ASP B 1 211 ? -12.617 0.023 -8.156 1 98 211 ASP B CA 1
ATOM 4646 C C . ASP B 1 211 ? -11.695 -0.262 -6.977 1 98 211 ASP B C 1
ATOM 4648 O O . ASP B 1 211 ? -12.062 -0.026 -5.824 1 98 211 ASP B O 1
ATOM 4652 N N . LEU B 1 212 ? -10.539 -0.783 -7.285 1 98.81 212 LEU B N 1
ATOM 4653 C CA . LEU B 1 212 ? -9.609 -1.156 -6.219 1 98.81 212 LEU B CA 1
ATOM 4654 C C . LEU B 1 212 ? -9.234 0.057 -5.375 1 98.81 212 LEU B C 1
ATOM 4656 O O . LEU B 1 212 ? -9.406 0.043 -4.152 1 98.81 212 LEU B O 1
ATOM 4660 N N . THR B 1 213 ? -8.789 1.127 -6.02 1 98.75 213 THR B N 1
ATOM 4661 C CA . THR B 1 213 ? -8.32 2.281 -5.258 1 98.75 213 THR B CA 1
ATOM 4662 C C . THR B 1 213 ? -9.5 3.035 -4.648 1 98.75 213 THR B C 1
ATOM 4664 O O . THR B 1 213 ? -9.359 3.656 -3.592 1 98.75 213 THR B O 1
ATOM 4667 N N . ASP B 1 214 ? -10.75 2.928 -5.211 1 98.75 214 ASP B N 1
ATOM 4668 C CA . ASP B 1 214 ? -11.945 3.396 -4.516 1 98.75 214 ASP B CA 1
ATOM 4669 C C . ASP B 1 214 ? -12.109 2.691 -3.172 1 98.75 214 ASP B C 1
ATOM 4671 O O . ASP B 1 214 ? -12.258 3.344 -2.137 1 98.75 214 ASP B O 1
ATOM 4675 N N . ARG B 1 215 ? -12.047 1.419 -3.271 1 98.81 215 ARG B N 1
ATOM 4676 C CA . ARG B 1 215 ? -12.312 0.615 -2.082 1 98.81 215 ARG B CA 1
ATOM 4677 C C . ARG B 1 215 ? -11.203 0.778 -1.052 1 98.81 215 ARG B C 1
ATOM 4679 O O . ARG B 1 215 ? -11.461 0.777 0.154 1 98.81 215 ARG B O 1
ATOM 4686 N N . LEU B 1 216 ? -9.961 0.903 -1.513 1 98.94 216 LEU B N 1
ATOM 4687 C CA . LEU B 1 216 ? -8.859 1.149 -0.586 1 98.94 216 LEU B CA 1
ATOM 4688 C C . LEU B 1 216 ? -9.023 2.496 0.11 1 98.94 216 LEU B C 1
ATOM 4690 O O . LEU B 1 216 ? -8.781 2.613 1.312 1 98.94 216 LEU B O 1
ATOM 4694 N N . CYS B 1 217 ? -9.43 3.529 -0.641 1 98.94 217 CYS B N 1
ATOM 4695 C CA . CYS B 1 217 ? -9.703 4.836 -0.057 1 98.94 217 CYS B CA 1
ATOM 4696 C C . CYS B 1 217 ? -10.805 4.742 0.989 1 98.94 217 CYS B C 1
ATOM 4698 O O . CYS B 1 217 ? -10.664 5.258 2.1 1 98.94 217 CYS B O 1
ATOM 4700 N N . GLU B 1 218 ? -11.883 4.098 0.668 1 98.94 218 GLU B N 1
ATOM 4701 C CA . GLU B 1 218 ? -13.031 3.951 1.562 1 98.94 218 GLU B CA 1
ATOM 4702 C C . GLU B 1 218 ? -12.648 3.193 2.83 1 98.94 218 GLU B C 1
ATOM 4704 O O . GLU B 1 218 ? -13.039 3.576 3.932 1 98.94 218 GLU B O 1
ATOM 4709 N N . ALA B 1 219 ? -11.812 2.125 2.645 1 98.88 219 ALA B N 1
ATOM 4710 C CA . ALA B 1 219 ? -11.297 1.369 3.781 1 98.88 219 ALA B CA 1
ATOM 4711 C C . ALA B 1 219 ? -10.523 2.273 4.734 1 98.88 219 ALA B C 1
ATOM 4713 O O . ALA B 1 219 ? -10.719 2.221 5.949 1 98.88 219 ALA B O 1
ATOM 4714 N N . THR B 1 220 ? -9.703 3.102 4.188 1 98.94 220 THR B N 1
ATOM 4715 C CA . THR B 1 220 ? -8.852 3.994 4.973 1 98.94 220 THR B CA 1
ATOM 4716 C C . THR B 1 220 ? -9.695 5.055 5.68 1 98.94 220 THR B C 1
ATOM 4718 O O . THR B 1 220 ? -9.516 5.297 6.875 1 98.94 220 THR B O 1
ATOM 4721 N N . MET B 1 221 ? -10.672 5.621 4.984 1 98.94 221 MET B N 1
ATOM 4722 C CA . MET B 1 221 ? -11.523 6.656 5.574 1 98.94 221 MET B CA 1
ATOM 4723 C C . MET B 1 221 ? -12.336 6.094 6.734 1 98.94 221 MET B C 1
ATOM 4725 O O . MET B 1 221 ? -12.414 6.711 7.797 1 98.94 221 MET B O 1
ATOM 4729 N N . LYS B 1 222 ? -12.891 4.898 6.562 1 98.88 222 LYS B N 1
ATOM 4730 C CA . LYS B 1 222 ? -13.688 4.293 7.621 1 98.88 222 LYS B CA 1
ATOM 4731 C C . LYS B 1 222 ? -12.852 4.051 8.875 1 98.88 222 LYS B C 1
ATOM 4733 O O . LYS B 1 222 ? -13.312 4.281 9.992 1 98.88 222 LYS B O 1
ATOM 4738 N N . THR B 1 223 ? -11.648 3.592 8.641 1 98.81 223 THR B N 1
ATOM 4739 C CA . THR B 1 223 ? -10.742 3.336 9.758 1 98.81 223 THR B CA 1
ATOM 4740 C C . THR B 1 223 ? -10.422 4.629 10.508 1 98.81 223 THR B C 1
ATOM 4742 O O . THR B 1 223 ? -10.438 4.66 11.734 1 98.81 223 THR B O 1
ATOM 4745 N N . ILE B 1 224 ? -10.133 5.688 9.734 1 98.88 224 ILE B N 1
ATOM 4746 C CA . ILE B 1 224 ? -9.805 6.98 10.312 1 98.88 224 ILE B CA 1
ATOM 4747 C C . ILE B 1 224 ? -10.984 7.5 11.125 1 98.88 224 ILE B C 1
ATOM 4749 O O . ILE B 1 224 ? -10.82 7.953 12.266 1 98.88 224 ILE B O 1
ATOM 4753 N N . ILE B 1 225 ? -12.148 7.402 10.594 1 98.88 225 ILE B N 1
ATOM 4754 C CA . ILE B 1 225 ? -13.352 7.922 11.227 1 98.88 225 ILE B CA 1
ATOM 4755 C C . ILE B 1 225 ? -13.617 7.164 12.531 1 98.88 225 ILE B C 1
ATOM 4757 O O . ILE B 1 225 ? -13.766 7.777 13.594 1 98.88 225 ILE B O 1
ATOM 4761 N N . ASP B 1 226 ? -13.586 5.852 12.5 1 98.62 226 ASP B N 1
ATOM 4762 C CA . ASP B 1 226 ? -13.922 5.031 13.664 1 98.62 226 ASP B CA 1
ATOM 4763 C C . ASP B 1 226 ? -12.891 5.215 14.773 1 98.62 226 ASP B C 1
ATOM 4765 O O . ASP B 1 226 ? -13.258 5.414 15.938 1 98.62 226 ASP B O 1
ATOM 4769 N N . ASN B 1 227 ? -11.672 5.188 14.43 1 98.69 227 ASN B N 1
ATOM 4770 C CA . ASN B 1 227 ? -10.633 5.266 15.453 1 98.69 227 ASN B CA 1
ATOM 4771 C C . ASN B 1 227 ? -10.414 6.699 15.93 1 98.69 227 ASN B C 1
ATOM 4773 O O . ASN B 1 227 ? -10.031 6.926 17.078 1 98.69 227 ASN B O 1
ATOM 4777 N N . GLY B 1 228 ? -10.672 7.68 15.016 1 98.62 228 GLY B N 1
ATOM 4778 C CA . GLY B 1 228 ? -10.68 9.055 15.469 1 98.62 228 GLY B CA 1
ATOM 4779 C C . GLY B 1 228 ? -11.656 9.305 16.609 1 98.62 228 GLY B C 1
ATOM 4780 O O . GLY B 1 228 ? -11.305 9.93 17.609 1 98.62 228 GLY B O 1
ATOM 4781 N N . LEU B 1 229 ? -12.867 8.82 16.469 1 98.56 229 LEU B N 1
ATOM 4782 C CA . LEU B 1 229 ? -13.898 8.977 17.484 1 98.56 229 LEU B CA 1
ATOM 4783 C C . LEU B 1 229 ? -13.5 8.258 18.781 1 98.56 229 LEU B C 1
ATOM 4785 O O . LEU B 1 229 ? -13.766 8.758 19.875 1 98.56 229 LEU B O 1
ATOM 4789 N N . ARG B 1 230 ? -12.844 7.117 18.656 1 98.12 230 ARG B N 1
ATOM 4790 C CA . ARG B 1 230 ? -12.359 6.387 19.828 1 98.12 230 ARG B CA 1
ATOM 4791 C C . ARG B 1 230 ? -11.344 7.219 20.609 1 98.12 230 ARG B C 1
ATOM 4793 O O . ARG B 1 230 ? -11.352 7.211 21.844 1 98.12 230 ARG B O 1
ATOM 4800 N N . LEU B 1 231 ? -10.531 7.941 19.891 1 98.19 231 LEU B N 1
ATOM 4801 C CA . LEU B 1 231 ? -9.484 8.727 20.547 1 98.19 231 LEU B CA 1
ATOM 4802 C C . LEU B 1 231 ? -10.07 9.945 21.25 1 98.19 231 LEU B C 1
ATOM 4804 O O . LEU B 1 231 ? -9.461 10.492 22.172 1 98.19 231 LEU B O 1
ATOM 4808 N N . MET B 1 232 ? -11.273 10.414 20.781 1 97.31 232 MET B N 1
ATOM 4809 C CA . MET B 1 232 ? -11.961 11.5 21.484 1 97.31 232 MET B CA 1
ATOM 4810 C C . MET B 1 232 ? -12.406 11.062 22.875 1 97.31 232 MET B C 1
ATOM 4812 O O . MET B 1 232 ? -12.469 11.875 23.797 1 97.31 232 MET B O 1
ATOM 4816 N N . LYS B 1 233 ? -12.641 9.797 22.984 1 96.94 233 LYS B N 1
ATOM 4817 C CA . LYS B 1 233 ? -13.094 9.242 24.266 1 96.94 233 LYS B CA 1
ATOM 4818 C C . LYS B 1 233 ? -11.914 8.852 25.141 1 96.94 233 LYS B C 1
ATOM 4820 O O . LYS B 1 233 ? -11.93 9.086 26.359 1 96.94 233 LYS B O 1
ATOM 4825 N N . AS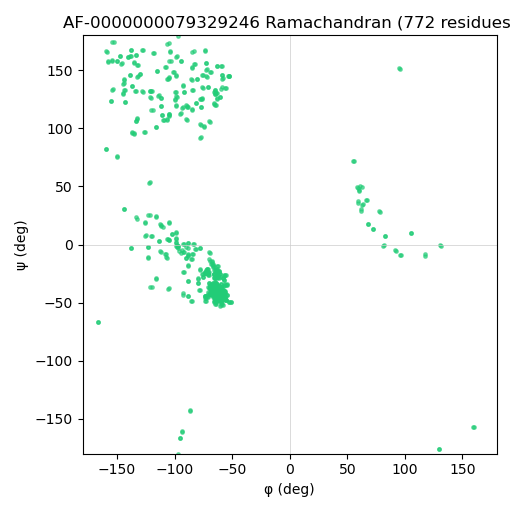N B 1 234 ? -10.938 8.219 24.562 1 97.06 234 ASN B N 1
ATOM 4826 C CA . ASN B 1 234 ? -9.742 7.797 25.266 1 97.06 234 ASN B CA 1
ATOM 4827 C C . ASN B 1 234 ? -8.477 8.109 24.469 1 97.06 234 ASN B C 1
ATOM 4829 O O . ASN B 1 234 ? -8 7.266 23.703 1 97.06 234 ASN B O 1
ATOM 4833 N N . PRO B 1 235 ? -7.887 9.195 24.766 1 95.69 235 PRO B N 1
ATOM 4834 C CA . PRO B 1 235 ? -6.738 9.633 23.969 1 95.69 235 PRO B CA 1
ATOM 4835 C C . PRO B 1 235 ? -5.52 8.727 24.141 1 95.69 235 PRO B C 1
ATOM 4837 O O . PRO B 1 235 ? -4.582 8.789 23.344 1 95.69 235 PRO B O 1
ATOM 4840 N N . ASN B 1 236 ? -5.465 7.891 25.172 1 96.38 236 ASN B N 1
ATOM 4841 C CA . ASN B 1 236 ? -4.301 7.047 25.422 1 96.38 236 ASN B CA 1
ATOM 4842 C C . ASN B 1 236 ? -4.574 5.594 25.047 1 96.38 236 ASN B C 1
ATOM 4844 O O . ASN B 1 236 ? -3.898 4.684 25.531 1 96.38 236 ASN B O 1
ATOM 4848 N N . ASP B 1 237 ? -5.594 5.414 24.234 1 97.56 237 ASP B N 1
ATOM 4849 C CA . ASP B 1 237 ? -5.879 4.09 23.688 1 97.56 237 ASP B CA 1
ATOM 4850 C C . ASP B 1 237 ? -4.82 3.678 22.672 1 97.56 237 ASP B C 1
ATOM 4852 O O . ASP B 1 237 ? -4.836 4.141 21.531 1 97.56 237 ASP B O 1
ATOM 4856 N N . TYR B 1 238 ? -3.941 2.775 23.016 1 98.44 238 TYR B N 1
ATOM 4857 C CA . TYR B 1 238 ? -2.834 2.375 22.156 1 98.44 238 TYR B CA 1
ATOM 4858 C C . TYR B 1 238 ? -3.34 1.872 20.812 1 98.44 238 TYR B C 1
ATOM 4860 O O . TYR B 1 238 ? -2.781 2.209 19.766 1 98.44 238 TYR B O 1
ATOM 4868 N N . ASP B 1 239 ? -4.324 1.035 20.891 1 98.5 239 ASP B N 1
ATOM 4869 C CA . ASP B 1 239 ? -4.812 0.403 19.672 1 98.5 239 ASP B CA 1
ATOM 4870 C C . ASP B 1 239 ? -5.363 1.442 18.688 1 98.5 239 ASP B C 1
ATOM 4872 O O . ASP B 1 239 ? -5.082 1.39 17.5 1 98.5 239 ASP B O 1
ATOM 4876 N N . ALA B 1 240 ? -6.129 2.375 19.172 1 98.62 240 ALA B N 1
ATOM 4877 C CA . ALA B 1 240 ? -6.664 3.439 18.328 1 98.62 240 ALA B CA 1
ATOM 4878 C C . ALA B 1 240 ? -5.543 4.32 17.781 1 98.62 240 ALA B C 1
ATOM 4880 O O . ALA B 1 240 ? -5.574 4.727 16.625 1 98.62 240 ALA B O 1
ATOM 4881 N N . ARG B 1 241 ? -4.57 4.605 18.641 1 98.81 241 ARG B N 1
ATOM 4882 C CA . ARG B 1 241 ? -3.428 5.406 18.203 1 98.81 241 ARG B CA 1
ATOM 4883 C C . ARG B 1 241 ? -2.648 4.699 17.109 1 98.81 241 ARG B C 1
ATOM 4885 O O . ARG B 1 241 ? -2.211 5.332 16.141 1 98.81 241 ARG B O 1
ATOM 4892 N N . ALA B 1 242 ? -2.477 3.385 17.25 1 98.81 242 ALA B N 1
ATOM 4893 C CA . ALA B 1 242 ? -1.767 2.605 16.25 1 98.81 242 ALA B CA 1
ATOM 4894 C C . ALA B 1 242 ? -2.508 2.631 14.914 1 98.81 242 ALA B C 1
ATOM 4896 O O . ALA B 1 242 ? -1.896 2.811 13.852 1 98.81 242 ALA B O 1
ATOM 4897 N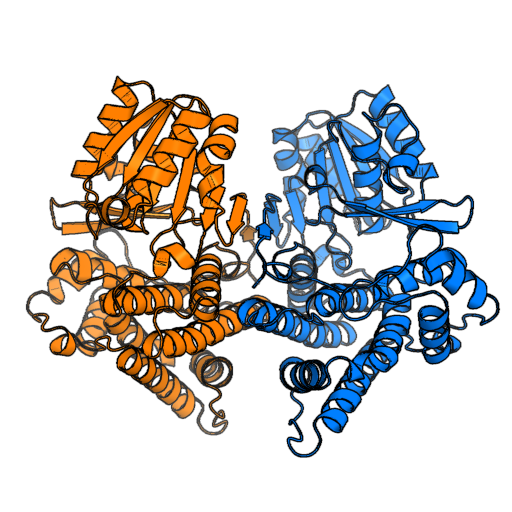 N . GLU B 1 243 ? -3.852 2.48 14.977 1 98.69 243 GLU B N 1
ATOM 4898 C CA . GLU B 1 243 ? -4.688 2.506 13.781 1 98.69 243 GLU B CA 1
ATOM 4899 C C . GLU B 1 243 ? -4.609 3.861 13.086 1 98.69 243 GLU B C 1
ATOM 4901 O O . GLU B 1 243 ? -4.426 3.93 11.867 1 98.69 243 GLU B O 1
ATOM 4906 N N . ILE B 1 244 ? -4.68 4.879 13.859 1 98.69 244 ILE B N 1
ATOM 4907 C CA . ILE B 1 244 ? -4.668 6.234 13.328 1 98.69 244 ILE B CA 1
ATOM 4908 C C . IL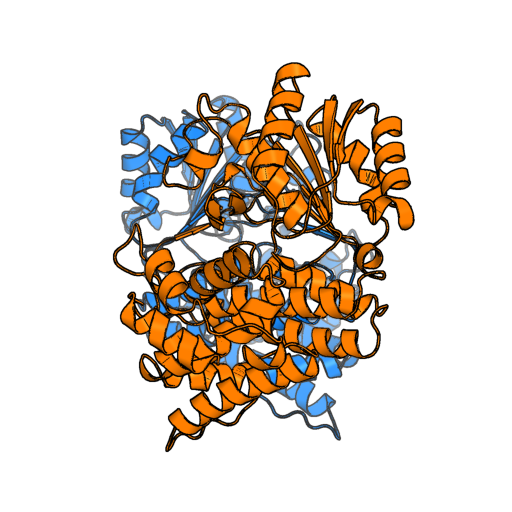E B 1 244 ? -3.299 6.547 12.727 1 98.69 244 ILE B C 1
ATOM 4910 O O . ILE B 1 244 ? -3.207 7.121 11.641 1 98.69 244 ILE B O 1
ATOM 4914 N N . MET B 1 245 ? -2.264 6.18 13.406 1 98.81 245 MET B N 1
ATOM 4915 C CA . MET B 1 245 ? -0.904 6.43 12.93 1 98.81 245 MET B CA 1
ATOM 4916 C C . MET B 1 245 ? -0.652 5.734 11.602 1 98.81 245 MET B C 1
ATOM 4918 O O . MET B 1 245 ? -0.18 6.355 10.648 1 98.81 245 MET B O 1
ATOM 4922 N N . LEU B 1 246 ? -1.01 4.488 11.492 1 98.88 246 LEU B N 1
ATOM 4923 C CA . LEU B 1 246 ? -0.8 3.734 10.258 1 98.88 246 LEU B CA 1
ATOM 4924 C C . LEU B 1 246 ? -1.713 4.242 9.148 1 98.88 246 LEU B C 1
ATOM 4926 O O . LEU B 1 246 ? -1.294 4.352 7.996 1 98.88 246 LEU B O 1
ATOM 4930 N N . ALA B 1 247 ? -2.969 4.543 9.477 1 98.81 247 ALA B N 1
ATOM 4931 C CA . ALA B 1 247 ? -3.9 5.082 8.492 1 98.81 247 ALA B CA 1
ATOM 4932 C C . ALA B 1 247 ? -3.393 6.402 7.926 1 98.81 247 ALA B C 1
ATOM 4934 O O . ALA B 1 247 ? -3.553 6.68 6.73 1 98.81 247 ALA B O 1
ATOM 4935 N N . GLY B 1 248 ? -2.836 7.223 8.812 1 98.69 248 GLY B N 1
ATOM 4936 C CA . GLY B 1 248 ? -2.25 8.469 8.352 1 98.69 248 GLY B CA 1
ATOM 4937 C C . GLY B 1 248 ? -1.137 8.273 7.34 1 98.69 248 GLY B C 1
ATOM 4938 O O . GLY B 1 248 ? -1.034 9.023 6.367 1 98.69 248 GLY B O 1
ATOM 4939 N N . THR B 1 249 ? -0.325 7.281 7.547 1 98.75 249 THR B N 1
ATOM 4940 C CA . THR B 1 249 ? 0.742 6.945 6.613 1 98.75 249 THR B CA 1
ATOM 4941 C C . THR B 1 249 ? 0.164 6.492 5.273 1 98.75 249 THR B C 1
ATOM 4943 O O . THR B 1 249 ? 0.574 6.984 4.219 1 98.75 249 THR B O 1
ATOM 4946 N N . VAL B 1 250 ? -0.83 5.633 5.289 1 98.81 250 VAL B N 1
ATOM 4947 C CA . VAL B 1 250 ? -1.444 5.09 4.082 1 98.81 250 VAL B CA 1
ATOM 4948 C C . VAL B 1 250 ? -2.162 6.203 3.324 1 98.81 250 VAL B C 1
ATOM 4950 O O . VAL B 1 250 ? -2.166 6.219 2.09 1 98.81 250 VAL B O 1
ATOM 4953 N N . ALA B 1 251 ? -2.697 7.145 4.035 1 98.69 251 ALA B N 1
ATOM 4954 C CA . ALA B 1 251 ? -3.461 8.25 3.455 1 98.69 251 ALA B CA 1
ATOM 4955 C C . ALA B 1 251 ? -2.596 9.078 2.508 1 98.69 251 ALA B C 1
ATOM 4957 O O . ALA B 1 251 ? -3.109 9.719 1.589 1 98.69 251 ALA B O 1
ATOM 4958 N N . HIS B 1 252 ? -1.27 9 2.717 1 98.12 252 HIS B N 1
ATOM 4959 C CA . HIS B 1 252 ? -0.45 9.922 1.938 1 98.12 252 HIS B CA 1
ATOM 4960 C C . HIS B 1 252 ? 0.872 9.273 1.534 1 98.12 252 HIS B C 1
ATOM 4962 O O . HIS B 1 252 ? 1.89 9.961 1.412 1 98.12 252 HIS B O 1
ATOM 4968 N N . ASN B 1 253 ? 0.923 7.965 1.328 1 98.12 253 ASN B N 1
ATOM 4969 C CA . ASN B 1 253 ? 2.125 7.293 0.845 1 98.12 253 ASN B CA 1
ATOM 4970 C C . ASN B 1 253 ? 2.059 7.039 -0.659 1 98.12 253 ASN B C 1
ATOM 4972 O O . ASN B 1 253 ? 2.887 6.309 -1.206 1 98.12 253 ASN B O 1
ATOM 4976 N N . ASP B 1 254 ? 1.019 7.535 -1.34 1 97.69 254 ASP B N 1
ATOM 4977 C CA . ASP B 1 254 ? 0.769 7.57 -2.777 1 97.69 254 ASP B CA 1
ATOM 4978 C C . ASP B 1 254 ? 0.216 6.234 -3.273 1 97.69 254 ASP B C 1
ATOM 4980 O O . ASP B 1 254 ? -0.095 6.086 -4.457 1 97.69 254 ASP B O 1
ATOM 4984 N N . SER B 1 255 ? 0.044 5.219 -2.406 1 98.38 255 SER B N 1
ATOM 4985 C CA . SER B 1 255 ? -0.543 3.953 -2.838 1 98.38 255 SER B CA 1
ATOM 4986 C C . SER B 1 255 ? -1.997 4.133 -3.26 1 98.38 255 SER B C 1
ATOM 4988 O O . SER B 1 255 ? -2.502 3.389 -4.102 1 98.38 255 SER B O 1
ATOM 4990 N N . LEU B 1 256 ? -2.643 5.176 -2.713 1 98.5 256 LEU B N 1
ATOM 4991 C CA . LEU B 1 256 ? -4.051 5.41 -3.002 1 98.5 256 LEU B CA 1
ATOM 4992 C C . LEU B 1 256 ? -4.215 6.277 -4.246 1 98.5 256 LEU B C 1
ATOM 4994 O O . LEU B 1 256 ? -5.336 6.543 -4.68 1 98.5 256 LEU B O 1
ATOM 4998 N N . ASN B 1 257 ? -3.059 6.656 -4.887 1 97.06 257 ASN B N 1
ATOM 4999 C CA . ASN B 1 257 ? -3.061 7.465 -6.102 1 97.06 257 ASN B CA 1
ATOM 5000 C C . ASN B 1 257 ? -2.998 6.594 -7.352 1 97.06 257 ASN B C 1
ATOM 5002 O O . ASN B 1 257 ? -3.127 7.098 -8.469 1 97.06 257 ASN B O 1
ATOM 5006 N N . MET B 1 258 ? -2.818 5.359 -7.238 1 98.44 258 MET B N 1
ATOM 5007 C CA . MET B 1 258 ? -2.527 4.5 -8.383 1 98.44 258 MET B CA 1
ATOM 5008 C C . MET B 1 258 ? -3.703 4.469 -9.352 1 98.44 258 MET B C 1
ATOM 5010 O O . MET B 1 258 ? -4.816 4.098 -8.977 1 98.44 258 MET B O 1
ATOM 5014 N N . GLY B 1 259 ? -3.424 4.883 -10.531 1 98.38 259 GLY B N 1
ATOM 5015 C CA . GLY B 1 259 ? -4.363 4.73 -11.625 1 98.38 259 GLY B CA 1
ATOM 5016 C C . GLY B 1 259 ? -5.426 5.812 -11.664 1 98.38 259 GLY B C 1
ATOM 5017 O O . GLY B 1 259 ? -6.375 5.73 -12.445 1 98.38 259 GLY B O 1
ATOM 5018 N N . ARG B 1 260 ? -5.281 6.805 -10.812 1 97.88 260 ARG B N 1
ATOM 5019 C CA . ARG B 1 260 ? -6.309 7.844 -10.75 1 97.88 260 ARG B CA 1
ATOM 5020 C C . ARG B 1 260 ? -5.68 9.219 -10.578 1 97.88 260 ARG B C 1
ATOM 5022 O O . ARG B 1 260 ? -4.523 9.336 -10.164 1 97.88 260 ARG B O 1
ATOM 5029 N N . ASP B 1 261 ? -6.535 10.227 -10.922 1 95.94 261 ASP B N 1
ATOM 5030 C CA . ASP B 1 261 ? -6.16 11.609 -10.633 1 95.94 261 ASP B CA 1
ATOM 5031 C C . ASP B 1 261 ? -6.82 12.109 -9.352 1 95.94 261 ASP B C 1
ATOM 5033 O O . ASP B 1 261 ? -7.938 11.703 -9.023 1 95.94 261 ASP B O 1
ATOM 5037 N N . GLY B 1 262 ? -6.137 12.938 -8.602 1 95.19 262 GLY B N 1
ATOM 5038 C CA . GLY B 1 262 ? -6.711 13.555 -7.418 1 95.19 262 GLY B CA 1
ATOM 5039 C C . GLY B 1 262 ? -7.098 15.008 -7.629 1 95.19 262 GLY B C 1
ATOM 5040 O O . GLY B 1 262 ? -6.867 15.562 -8.703 1 95.19 262 GLY B O 1
ATOM 5041 N N . ASP B 1 263 ? -7.867 15.562 -6.746 1 97.75 263 ASP B N 1
ATOM 5042 C CA . ASP B 1 263 ? -8.211 16.984 -6.695 1 97.75 263 ASP B CA 1
ATOM 5043 C C . ASP B 1 263 ? -7.742 17.609 -5.387 1 97.75 263 ASP B C 1
ATOM 5045 O O . ASP B 1 263 ? -8.305 17.328 -4.324 1 97.75 263 ASP B O 1
ATOM 5049 N N . TRP B 1 264 ? -6.836 18.531 -5.488 1 97 264 TRP B N 1
ATOM 5050 C CA . TRP B 1 264 ? -6.199 19.094 -4.301 1 97 264 TRP B CA 1
ATOM 5051 C C . TRP B 1 264 ? -6.602 20.547 -4.109 1 97 264 TRP B C 1
ATOM 5053 O O . TRP B 1 264 ? -5.941 21.281 -3.373 1 97 264 TRP B O 1
ATOM 5063 N N . ALA B 1 265 ? -7.641 20.953 -4.766 1 98.06 265 ALA B N 1
ATOM 5064 C CA . ALA B 1 265 ? -8.109 22.328 -4.645 1 98.06 265 ALA B CA 1
ATOM 5065 C C . ALA B 1 265 ? -8.414 22.672 -3.191 1 98.06 265 ALA B C 1
ATOM 5067 O O . ALA B 1 265 ? -8.156 23.797 -2.746 1 98.06 265 ALA B O 1
ATOM 5068 N N . SER B 1 266 ? -9 21.719 -2.498 1 98.12 266 SER B N 1
ATOM 5069 C CA . SER B 1 266 ? -9.305 21.953 -1.089 1 98.12 266 SER B CA 1
ATOM 5070 C C . SER B 1 266 ? -8.047 22.297 -0.3 1 98.12 266 SER B C 1
ATOM 5072 O O . SER B 1 266 ? -8.031 23.266 0.458 1 98.12 266 SER B O 1
ATOM 5074 N N . HIS B 1 267 ? -6.953 21.562 -0.503 1 97.81 267 HIS B N 1
ATOM 5075 C CA . HIS B 1 267 ? -5.684 21.859 0.151 1 97.81 267 HIS B CA 1
ATOM 5076 C C . HIS B 1 267 ? -5.152 23.219 -0.259 1 97.81 267 HIS B C 1
ATOM 5078 O O . HIS B 1 267 ? -4.688 24 0.584 1 97.81 267 HIS B O 1
ATOM 5084 N N . ASP B 1 268 ? -5.266 23.438 -1.553 1 97.06 268 ASP B N 1
ATOM 5085 C CA . ASP B 1 268 ? -4.738 24.703 -2.057 1 97.06 268 ASP B CA 1
ATOM 5086 C C . ASP B 1 268 ? -5.488 25.891 -1.456 1 97.06 268 ASP B C 1
ATOM 5088 O O . ASP B 1 268 ? -4.875 26.891 -1.081 1 97.06 268 ASP B O 1
ATOM 5092 N N . ILE B 1 269 ? -6.746 25.812 -1.366 1 98.06 269 ILE B N 1
ATOM 5093 C CA . ILE B 1 269 ? -7.551 26.859 -0.766 1 98.06 269 ILE B CA 1
ATOM 5094 C C . ILE B 1 269 ? -7.215 26.984 0.718 1 98.06 269 ILE B C 1
ATOM 5096 O O . ILE B 1 269 ? -7.074 28.094 1.238 1 98.06 269 ILE B O 1
ATOM 5100 N N . GLU B 1 270 ? -7.09 25.859 1.399 1 97.94 270 GLU B N 1
ATOM 5101 C CA . GLU B 1 270 ? -6.734 25.875 2.814 1 97.94 270 GLU B CA 1
ATOM 5102 C C . GLU B 1 270 ? -5.363 26.5 3.037 1 97.94 270 GLU B C 1
ATOM 5104 O O . GLU B 1 270 ? -5.148 27.203 4.035 1 97.94 270 GLU B O 1
ATOM 5109 N N . HIS B 1 271 ? -4.402 26.297 2.119 1 96.25 271 HIS B N 1
ATOM 5110 C CA . HIS B 1 271 ? -3.084 26.906 2.248 1 96.25 271 HIS B CA 1
ATOM 5111 C C . HIS B 1 271 ? -3.18 28.422 2.262 1 96.25 271 HIS B C 1
ATOM 5113 O O . HIS B 1 271 ? -2.42 29.094 2.967 1 96.25 271 HIS B O 1
ATOM 5119 N N . GLU B 1 272 ? -4.102 28.953 1.481 1 95.94 272 GLU B N 1
ATOM 5120 C CA . GLU B 1 272 ? -4.312 30.406 1.519 1 95.94 272 GLU B CA 1
ATOM 5121 C C . GLU B 1 272 ? -4.895 30.844 2.859 1 95.94 272 GLU B C 1
ATOM 5123 O O . GLU B 1 272 ? -4.488 31.859 3.412 1 95.94 272 GLU B O 1
ATOM 5128 N N . LEU B 1 273 ? -5.777 30.062 3.385 1 95.94 273 LEU B N 1
ATOM 5129 C CA . LEU B 1 273 ? -6.418 30.344 4.668 1 95.94 273 LEU B CA 1
ATOM 5130 C C . LEU B 1 273 ? -5.395 30.312 5.801 1 95.94 273 LEU B C 1
ATOM 5132 O O . LEU B 1 273 ? -5.32 31.25 6.594 1 95.94 273 LEU B O 1
ATOM 5136 N N . SER B 1 274 ? -4.598 29.219 5.871 1 93.94 274 SER B N 1
ATOM 5137 C CA . SER B 1 274 ? -3.607 29.078 6.93 1 93.94 274 SER B CA 1
ATOM 5138 C C . SER B 1 274 ? -2.457 30.062 6.75 1 93.94 274 SER B C 1
ATOM 5140 O O . SER B 1 274 ? -1.88 30.531 7.73 1 93.94 274 SER B O 1
ATOM 5142 N N . GLY B 1 275 ? -2.102 30.391 5.52 1 91.31 275 GLY B N 1
ATOM 5143 C CA . GLY B 1 275 ? -1.061 31.375 5.262 1 91.31 275 GLY B CA 1
ATOM 5144 C C . GLY B 1 275 ? -1.412 32.75 5.762 1 91.31 275 GLY B C 1
ATOM 5145 O O . GLY B 1 275 ? -0.551 33.469 6.281 1 91.31 275 GLY B O 1
ATOM 5146 N N . ILE B 1 276 ? -2.682 33.094 5.703 1 92.69 276 ILE B N 1
ATOM 5147 C CA . ILE B 1 276 ? -3.133 34.438 6.023 1 92.69 276 ILE B CA 1
ATOM 5148 C C . ILE B 1 276 ? -3.518 34.5 7.496 1 92.69 276 ILE B C 1
ATOM 5150 O O . ILE B 1 276 ? -3.139 35.469 8.195 1 92.69 276 ILE B O 1
ATOM 5154 N N . TYR B 1 277 ? -4.227 33.5 8.047 1 93.38 277 TYR B N 1
ATOM 5155 C CA . TYR B 1 277 ? -4.797 33.594 9.383 1 93.38 277 TYR B CA 1
ATOM 5156 C C . TYR B 1 277 ? -4.043 32.719 10.375 1 93.38 277 TYR B C 1
ATOM 5158 O O . TYR B 1 277 ? -4.332 32.75 11.57 1 93.38 277 TYR B O 1
ATOM 5166 N N . ASP B 1 278 ? -3.125 31.891 9.906 1 91.38 278 ASP B N 1
ATOM 5167 C CA . ASP B 1 278 ? -2.264 31.031 10.703 1 91.38 278 ASP B CA 1
ATOM 5168 C C . ASP B 1 278 ? -3.088 30.016 11.508 1 91.38 278 ASP B C 1
ATOM 5170 O O . ASP B 1 278 ? -2.744 29.703 12.648 1 91.38 278 ASP B O 1
ATOM 5174 N N . ILE B 1 279 ? -4.238 29.656 10.969 1 94.5 279 ILE B N 1
ATOM 5175 C CA . ILE B 1 279 ? -5.055 28.594 11.562 1 94.5 279 ILE B CA 1
ATOM 5176 C C . ILE B 1 279 ? -4.355 27.25 11.406 1 94.5 279 ILE B C 1
ATOM 5178 O O . ILE B 1 279 ? -3.568 27.062 10.477 1 94.5 279 ILE B O 1
ATOM 5182 N N . ALA B 1 280 ? -4.551 26.297 12.383 1 94.88 280 ALA B N 1
ATOM 5183 C CA . ALA B 1 280 ? -4.02 24.953 12.234 1 94.88 280 ALA B CA 1
ATOM 5184 C C . ALA B 1 280 ? -4.504 24.297 10.938 1 94.88 280 ALA B C 1
ATOM 5186 O O . ALA B 1 280 ? -5.68 24.422 10.586 1 94.88 280 ALA B O 1
ATOM 5187 N N . HIS B 1 281 ? -3.617 23.688 10.25 1 95.75 281 HIS B N 1
ATOM 5188 C CA . HIS B 1 281 ? -3.869 23.172 8.906 1 95.75 281 HIS B CA 1
ATOM 5189 C C . HIS B 1 281 ? -5.105 22.281 8.883 1 95.75 281 HIS B C 1
ATOM 5191 O O . HIS B 1 281 ? -5.996 22.469 8.055 1 95.75 281 HIS B O 1
ATOM 5197 N N . GLY B 1 282 ? -5.227 21.281 9.812 1 97.75 282 GLY B N 1
ATOM 5198 C CA . GLY B 1 282 ? -6.352 20.359 9.875 1 97.75 282 GLY B CA 1
ATOM 5199 C C . GLY B 1 282 ? -7.672 21.047 10.141 1 97.75 282 GLY B C 1
ATOM 5200 O O . GLY B 1 282 ? -8.703 20.672 9.586 1 97.75 282 GLY B O 1
ATOM 5201 N N . ALA B 1 283 ? -7.66 22.062 11.008 1 98.25 283 ALA B N 1
ATOM 5202 C CA . ALA B 1 283 ? -8.859 22.859 11.273 1 98.25 283 ALA B CA 1
ATOM 5203 C C . ALA B 1 283 ? -9.305 23.625 10.031 1 98.25 283 ALA B C 1
ATOM 5205 O O . ALA B 1 283 ? -10.5 23.734 9.758 1 98.25 283 ALA B O 1
ATOM 5206 N N . GLY B 1 284 ? -8.328 24.156 9.352 1 98.25 284 GLY B N 1
ATOM 5207 C CA . GLY B 1 284 ? -8.656 24.797 8.086 1 98.25 284 GLY B CA 1
ATOM 5208 C C . GLY B 1 284 ? -9.312 23.844 7.09 1 98.25 284 GLY B C 1
ATOM 5209 O O . GLY B 1 284 ? -10.266 24.219 6.41 1 98.25 284 GLY B O 1
ATOM 5210 N N . LEU B 1 285 ? -8.82 22.672 7.012 1 98.75 285 LEU B N 1
ATOM 5211 C CA . LEU B 1 285 ? -9.344 21.688 6.07 1 98.75 285 LEU B CA 1
ATOM 5212 C C . LEU B 1 285 ? -10.766 21.266 6.453 1 98.75 285 LEU B C 1
ATOM 5214 O O . LEU B 1 285 ? -11.602 21.031 5.582 1 98.75 285 LEU B O 1
ATOM 5218 N N . SER B 1 286 ? -11.031 21.156 7.789 1 98.88 286 SER B N 1
ATOM 5219 C CA . SER B 1 286 ? -12.375 20.781 8.227 1 98.88 286 SER B CA 1
ATOM 5220 C C . SER B 1 286 ? -13.398 21.844 7.84 1 98.88 286 SER B C 1
ATOM 5222 O O . SER B 1 286 ? -14.594 21.547 7.762 1 98.88 286 SER B O 1
ATOM 5224 N N . ILE B 1 287 ? -12.93 23.047 7.613 1 98.75 287 ILE B N 1
ATOM 5225 C CA . ILE B 1 287 ? -13.789 24.141 7.172 1 98.75 287 ILE B CA 1
ATOM 5226 C C . ILE B 1 287 ? -13.93 24.094 5.652 1 98.75 287 ILE B C 1
ATOM 5228 O O . ILE B 1 287 ? -15.047 24.109 5.125 1 98.75 287 ILE B O 1
ATOM 5232 N N . ILE B 1 288 ? -12.828 23.969 4.961 1 98.88 288 ILE B N 1
ATOM 5233 C CA . ILE B 1 288 ? -12.773 24.203 3.521 1 98.88 288 ILE B CA 1
ATOM 5234 C C . ILE B 1 288 ? -13.336 22.984 2.783 1 98.88 288 ILE B C 1
ATOM 5236 O O . ILE B 1 288 ? -14.016 23.125 1.765 1 98.88 288 ILE B O 1
ATOM 5240 N N . PHE B 1 289 ? -13.062 21.766 3.229 1 98.88 289 PHE B N 1
ATOM 5241 C CA . PHE B 1 289 ? -13.375 20.578 2.441 1 98.88 289 PHE B CA 1
ATOM 5242 C C . PHE B 1 289 ? -14.875 20.438 2.236 1 98.88 289 PHE B C 1
ATOM 5244 O O . PHE B 1 289 ? -15.336 20.25 1.109 1 98.88 289 PHE B O 1
ATOM 5251 N N . PRO B 1 290 ? -15.727 20.562 3.326 1 98.88 290 PRO B N 1
ATOM 5252 C CA . PRO B 1 290 ? -17.172 20.5 3.09 1 98.88 290 PRO B CA 1
ATOM 5253 C C . PRO B 1 290 ? -17.672 21.594 2.158 1 98.88 290 PRO B C 1
ATOM 5255 O O . PRO B 1 290 ? -18.562 21.375 1.344 1 98.88 290 PRO B O 1
ATOM 5258 N N . ALA B 1 291 ? -17.078 22.766 2.301 1 98.88 291 ALA B N 1
ATOM 5259 C CA . ALA B 1 291 ? -17.453 23.875 1.41 1 98.88 291 ALA B CA 1
ATOM 5260 C C . ALA B 1 291 ? -17.125 23.531 -0.043 1 98.88 291 ALA B C 1
ATOM 5262 O O . ALA B 1 291 ? -17.953 23.781 -0.936 1 98.88 291 ALA B O 1
ATOM 5263 N N . TRP B 1 292 ? -15.922 23.016 -0.253 1 98.88 292 TRP B N 1
ATOM 5264 C CA . TRP B 1 292 ? -15.523 22.562 -1.581 1 98.88 292 TRP B CA 1
ATOM 5265 C C . TRP B 1 292 ? -16.5 21.516 -2.113 1 98.88 292 TRP B C 1
ATOM 5267 O O . TRP B 1 292 ? -16.938 21.594 -3.266 1 98.88 292 TRP B O 1
ATOM 5277 N N . MET B 1 293 ? -16.906 20.531 -1.288 1 98.94 293 MET B N 1
ATOM 5278 C CA . MET B 1 293 ? -17.828 19.469 -1.685 1 98.94 293 MET B CA 1
ATOM 5279 C C . MET B 1 293 ? -19.172 20.047 -2.115 1 98.94 293 MET B C 1
ATOM 5281 O O . MET B 1 293 ? -19.719 19.656 -3.143 1 98.94 293 MET B O 1
ATOM 5285 N N . LYS B 1 294 ? -19.656 21.016 -1.326 1 98.75 294 LYS B N 1
ATOM 5286 C CA . LYS B 1 294 ? -20.938 21.625 -1.619 1 98.75 294 LYS B CA 1
ATOM 5287 C C . LYS B 1 294 ? -20.906 22.359 -2.959 1 98.75 294 LYS B C 1
ATOM 5289 O O . LYS B 1 294 ? -21.938 22.453 -3.643 1 98.75 294 LYS B O 1
ATOM 5294 N N . TYR B 1 295 ? -19.781 22.797 -3.297 1 98.75 295 TYR B N 1
ATOM 5295 C CA . TYR B 1 295 ? -19.641 23.531 -4.555 1 98.75 295 TYR B CA 1
ATOM 5296 C C . TYR B 1 295 ? -19.562 22.578 -5.734 1 98.75 295 TYR B C 1
ATOM 5298 O O . TYR B 1 295 ? -20.094 22.859 -6.812 1 98.75 295 TYR B O 1
ATOM 5306 N N . VAL B 1 296 ? -18.953 21.344 -5.574 1 98.75 296 VAL B N 1
ATOM 5307 C CA . VAL B 1 296 ? -18.547 20.594 -6.75 1 98.75 296 VAL B CA 1
ATOM 5308 C C . VAL B 1 296 ? -19.391 19.328 -6.867 1 98.75 296 VAL B C 1
ATOM 5310 O O . VAL B 1 296 ? -19.312 18.609 -7.871 1 98.75 296 VAL B O 1
ATOM 5313 N N . TYR B 1 297 ? -20.281 18.938 -5.93 1 98.56 297 TYR B N 1
ATOM 5314 C CA . TYR B 1 297 ? -20.891 17.609 -5.84 1 98.56 297 TYR B CA 1
ATOM 5315 C C . TYR B 1 297 ? -21.719 17.312 -7.082 1 98.56 297 TYR B C 1
ATOM 5317 O O . TYR B 1 297 ? -21.875 16.141 -7.469 1 98.56 297 TYR B O 1
ATOM 5325 N N . LYS B 1 298 ? -22.219 18.328 -7.758 1 98.5 298 LYS B N 1
ATOM 5326 C CA . LYS B 1 298 ? -23.062 18.109 -8.93 1 98.5 298 LYS B CA 1
ATOM 5327 C C . LYS B 1 298 ? -22.25 17.609 -10.117 1 98.5 298 LYS B C 1
ATOM 5329 O O . LYS B 1 298 ? -22.812 17.094 -11.086 1 98.5 298 LYS B O 1
ATOM 5334 N N . ASN B 1 299 ? -20.922 17.859 -10.086 1 98.31 299 ASN B N 1
ATOM 5335 C CA . ASN B 1 299 ? -20.062 17.344 -11.141 1 98.31 299 ASN B CA 1
ATOM 5336 C C . ASN B 1 299 ? -20.172 15.82 -11.258 1 98.31 299 ASN B C 1
ATOM 5338 O O . ASN B 1 299 ? -19.984 15.266 -12.336 1 98.31 299 ASN B O 1
ATOM 5342 N N . ASN B 1 300 ? -20.438 15.102 -10.195 1 98.25 300 ASN B N 1
ATOM 5343 C CA . ASN B 1 300 ? -20.641 13.656 -10.156 1 98.25 300 ASN B CA 1
ATOM 5344 C C . ASN B 1 300 ? -21.406 13.234 -8.898 1 98.25 300 ASN B C 1
ATOM 5346 O O . ASN B 1 300 ? -20.812 12.734 -7.945 1 98.25 300 ASN B O 1
ATOM 5350 N N . ILE B 1 301 ? -22.688 13.352 -8.953 1 98.62 301 ILE B N 1
ATOM 5351 C CA . ILE B 1 301 ? -23.578 13.094 -7.832 1 98.62 301 ILE B CA 1
ATOM 5352 C C . ILE B 1 301 ? -23.406 11.656 -7.352 1 98.62 301 ILE B C 1
ATOM 5354 O O . ILE B 1 301 ? -23.391 11.391 -6.145 1 98.62 301 ILE B O 1
ATOM 5358 N N . ASN B 1 302 ? -23.219 10.727 -8.25 1 98.31 302 ASN B N 1
ATOM 5359 C CA . ASN B 1 302 ? -23.109 9.312 -7.902 1 98.31 302 ASN B CA 1
ATOM 5360 C C . ASN B 1 302 ? -21.859 9.031 -7.078 1 98.31 302 ASN B C 1
ATOM 5362 O O . ASN B 1 302 ? -21.859 8.164 -6.199 1 98.31 302 ASN B O 1
ATOM 5366 N N . ARG B 1 303 ? -20.797 9.727 -7.383 1 98.31 303 ARG B N 1
ATOM 5367 C CA . ARG B 1 303 ? -19.562 9.578 -6.609 1 98.31 303 ARG B CA 1
ATOM 5368 C C . ARG B 1 303 ? -19.781 9.984 -5.156 1 98.31 303 ARG B C 1
ATOM 5370 O O . ARG B 1 303 ? -19.297 9.32 -4.238 1 98.31 303 ARG B O 1
ATOM 5377 N N . PHE B 1 304 ? -20.484 11.023 -4.957 1 98.81 304 PHE B N 1
ATOM 5378 C CA . PHE B 1 304 ? -20.781 11.484 -3.605 1 98.81 304 PHE B CA 1
ATOM 5379 C C . PHE B 1 304 ? -21.75 10.539 -2.906 1 98.81 304 PHE B C 1
ATOM 5381 O O . PHE B 1 304 ? -21.641 10.312 -1.699 1 98.81 304 PHE B O 1
ATOM 5388 N N . ALA B 1 305 ? -22.719 10 -3.682 1 98.81 305 ALA B N 1
ATOM 5389 C CA . ALA B 1 305 ? -23.625 9 -3.117 1 98.81 305 ALA B CA 1
ATOM 5390 C C . ALA B 1 305 ? -22.859 7.746 -2.693 1 98.81 305 ALA B C 1
ATOM 5392 O O . ALA B 1 305 ? -23.125 7.176 -1.634 1 98.81 305 ALA B O 1
ATOM 5393 N N . GLN B 1 306 ? -21.906 7.293 -3.514 1 98.69 306 GLN B N 1
ATOM 5394 C CA . GLN B 1 306 ? -21.047 6.16 -3.174 1 98.69 306 GLN B CA 1
ATOM 5395 C C . GLN B 1 306 ? -20.266 6.422 -1.888 1 98.69 306 GLN B C 1
ATOM 5397 O O . GLN B 1 306 ? -20.188 5.551 -1.021 1 98.69 306 GLN B O 1
ATOM 5402 N N . PHE B 1 307 ? -19.719 7.672 -1.82 1 98.88 307 PHE B N 1
ATOM 5403 C CA . PHE B 1 307 ? -19.031 8.109 -0.612 1 98.88 307 PHE B CA 1
ATOM 5404 C C . PHE B 1 307 ? -19.938 7.977 0.607 1 98.88 307 PHE B C 1
ATOM 5406 O O . PHE B 1 307 ? -19.531 7.422 1.631 1 98.88 307 PHE B O 1
ATOM 5413 N N . GLY B 1 308 ? -21.172 8.453 0.526 1 98.88 308 GLY B N 1
ATOM 5414 C CA . GLY B 1 308 ? -22.125 8.352 1.617 1 98.88 308 GLY B CA 1
ATOM 5415 C C . GLY B 1 308 ? -22.422 6.914 2.014 1 98.88 308 GLY B C 1
ATOM 5416 O O . GLY B 1 308 ? -22.453 6.586 3.201 1 98.88 308 GLY B O 1
ATOM 5417 N N . ASN B 1 309 ? -22.578 6.098 1.032 1 98.69 309 ASN B N 1
ATOM 5418 C CA . ASN B 1 309 ? -22.938 4.703 1.271 1 98.69 309 ASN B CA 1
ATOM 5419 C C . ASN B 1 309 ? -21.766 3.91 1.836 1 98.69 309 ASN B C 1
ATOM 5421 O O . ASN B 1 309 ? -21.875 3.271 2.883 1 98.69 309 ASN B O 1
ATOM 5425 N N . ARG B 1 310 ? -20.609 4.012 1.23 1 98.56 310 ARG B N 1
ATOM 5426 C CA . ARG B 1 310 ? -19.516 3.092 1.512 1 98.56 310 ARG B CA 1
ATOM 5427 C C . ARG B 1 310 ? -18.656 3.592 2.672 1 98.56 310 ARG B C 1
ATOM 5429 O O . ARG B 1 310 ? -17.922 2.822 3.279 1 98.56 310 ARG B O 1
ATOM 5436 N N . VAL B 1 311 ? -18.734 4.875 3.018 1 98.81 311 VAL B N 1
ATOM 5437 C CA . VAL B 1 311 ? -17.938 5.41 4.117 1 98.81 311 VAL B CA 1
ATOM 5438 C C . VAL B 1 311 ? -18.828 5.633 5.34 1 98.81 311 VAL B C 1
ATOM 5440 O O . VAL B 1 311 ? -18.438 5.312 6.465 1 98.81 311 VAL B O 1
ATOM 5443 N N . PHE B 1 312 ? -20.078 6.082 5.117 1 98.75 312 PHE B N 1
ATOM 5444 C CA . PHE B 1 312 ? -20.938 6.457 6.238 1 98.75 312 PHE B CA 1
ATOM 5445 C C . PHE B 1 312 ? -22.125 5.508 6.355 1 98.75 312 PHE B C 1
ATOM 5447 O O . PHE B 1 312 ? -23.016 5.727 7.172 1 98.75 312 PHE B O 1
ATOM 5454 N N . ASN B 1 313 ? -22.188 4.461 5.504 1 97.75 313 ASN B N 1
ATOM 5455 C CA . ASN B 1 313 ? -23.203 3.408 5.559 1 97.75 313 ASN B CA 1
ATOM 5456 C C . ASN B 1 313 ? -24.609 3.959 5.32 1 97.75 313 ASN B C 1
ATOM 5458 O O . ASN B 1 313 ? -25.562 3.525 5.961 1 97.75 313 ASN B O 1
ATOM 5462 N N . LEU B 1 314 ? -24.75 4.969 4.477 1 98.44 314 LEU B N 1
ATOM 5463 C CA . LEU B 1 314 ? -26.062 5.488 4.09 1 98.44 314 LEU B CA 1
ATOM 5464 C C . LEU B 1 314 ? -26.688 4.613 3.01 1 98.44 314 LEU B C 1
ATOM 5466 O O . LEU B 1 314 ? -26 4.137 2.107 1 98.44 314 LEU B O 1
ATOM 5470 N N . ASP B 1 315 ? -27.984 4.445 3.121 1 97.88 315 ASP B N 1
ATOM 5471 C CA . ASP B 1 315 ? -28.703 3.855 1.994 1 97.88 315 ASP B CA 1
ATOM 5472 C C . ASP B 1 315 ? -28.781 4.828 0.82 1 97.88 315 ASP B C 1
ATOM 5474 O O . ASP B 1 315 ? -29.078 6.008 1.004 1 97.88 315 ASP B O 1
ATOM 5478 N N . ILE B 1 316 ? -28.531 4.324 -0.283 1 98.12 316 ILE B N 1
ATOM 5479 C CA . ILE B 1 316 ? -28.625 5.176 -1.463 1 98.12 316 ILE B CA 1
ATOM 5480 C C . ILE B 1 316 ? -30.078 5.293 -1.896 1 98.12 316 ILE B C 1
ATOM 5482 O O . ILE B 1 316 ? -30.75 4.285 -2.146 1 98.12 316 ILE B O 1
ATOM 5486 N N . ASN B 1 317 ? -30.562 6.488 -1.935 1 98.25 317 ASN B N 1
ATOM 5487 C CA . ASN B 1 317 ? -31.859 6.723 -2.578 1 98.25 317 ASN B CA 1
ATOM 5488 C C . ASN B 1 317 ? -31.734 6.664 -4.098 1 98.25 317 ASN B C 1
ATOM 5490 O O . ASN B 1 317 ? -31.422 7.668 -4.742 1 98.25 317 ASN B O 1
ATOM 5494 N N . LEU B 1 318 ? -32.094 5.637 -4.66 1 97.19 318 LEU B N 1
ATOM 5495 C CA . LEU B 1 318 ? -31.891 5.395 -6.082 1 97.19 318 LEU B CA 1
ATOM 5496 C C . LEU B 1 318 ? -32.781 6.293 -6.93 1 97.19 318 LEU B C 1
ATOM 5498 O O . LEU B 1 318 ? -32.5 6.531 -8.102 1 97.19 318 LEU B O 1
ATOM 5502 N N . ASN B 1 319 ? -33.906 6.703 -6.344 1 97.69 319 ASN B N 1
ATOM 5503 C CA . ASN B 1 319 ? -34.812 7.605 -7.062 1 97.69 319 ASN B CA 1
ATOM 5504 C C . ASN B 1 319 ? -34.281 9.039 -7.031 1 97.69 319 ASN B C 1
ATOM 5506 O O . ASN B 1 319 ? -34.688 9.875 -7.844 1 97.69 319 ASN B O 1
ATOM 5510 N N . ASN B 1 320 ? -33.438 9.328 -6.07 1 98.06 320 ASN B N 1
ATOM 5511 C CA . ASN B 1 320 ? -32.844 10.656 -5.918 1 98.06 320 ASN B CA 1
ATOM 5512 C C . ASN B 1 320 ? -31.469 10.594 -5.289 1 98.06 320 ASN B C 1
ATOM 5514 O O . ASN B 1 320 ? -31.266 11.055 -4.164 1 98.06 320 ASN B O 1
ATOM 5518 N N . PRO B 1 321 ? -30.484 10.195 -6.023 1 98.25 321 PRO B N 1
ATOM 5519 C CA . PRO B 1 321 ? -29.141 10.031 -5.484 1 98.25 321 PRO B CA 1
ATOM 5520 C C . PRO B 1 321 ? -28.547 11.336 -4.945 1 98.25 321 PRO B C 1
ATOM 5522 O O . PRO B 1 321 ? -27.672 11.312 -4.078 1 98.25 321 PRO B O 1
ATOM 5525 N N . GLU B 1 322 ? -29.016 12.453 -5.406 1 98.56 322 GLU B N 1
ATOM 5526 C CA . GLU B 1 322 ? -28.547 13.75 -4.918 1 98.56 322 GLU B CA 1
ATOM 5527 C C . GLU B 1 322 ? -28.812 13.906 -3.426 1 98.56 322 GLU B C 1
ATOM 5529 O O . GLU B 1 322 ? -28.016 14.508 -2.705 1 98.56 322 GLU B O 1
ATOM 5534 N N . GLU B 1 323 ? -29.922 13.398 -2.973 1 98.62 323 GLU B N 1
ATOM 5535 C CA . GLU B 1 323 ? -30.25 13.445 -1.552 1 98.62 323 GLU B CA 1
ATOM 5536 C C . GLU B 1 323 ? -29.203 12.719 -0.719 1 98.62 323 GLU B C 1
ATOM 5538 O O . GLU B 1 323 ? -28.766 13.219 0.322 1 98.62 323 GLU B O 1
ATOM 5543 N N . THR B 1 324 ? -28.781 11.547 -1.21 1 98.69 324 THR B N 1
ATOM 5544 C CA . THR B 1 324 ? -27.75 10.781 -0.528 1 98.69 324 THR B CA 1
ATOM 5545 C C . THR B 1 324 ? -26.422 11.531 -0.549 1 98.69 324 THR B C 1
ATOM 5547 O O . THR B 1 324 ? -25.688 11.547 0.445 1 98.69 324 THR B O 1
ATOM 5550 N N . ALA B 1 325 ? -26.109 12.133 -1.703 1 98.81 325 ALA B N 1
ATOM 5551 C CA . ALA B 1 325 ? -24.875 12.906 -1.845 1 98.81 325 ALA B CA 1
ATOM 5552 C C . ALA B 1 325 ? -24.812 14.047 -0.827 1 98.81 325 ALA B C 1
ATOM 5554 O O . ALA B 1 325 ? -23.812 14.227 -0.143 1 98.81 325 ALA B O 1
ATOM 5555 N N . LEU B 1 326 ? -25.891 14.789 -0.665 1 98.81 326 LEU B N 1
ATOM 5556 C CA . LEU B 1 326 ? -25.953 15.914 0.259 1 98.81 326 LEU B CA 1
ATOM 5557 C C . LEU B 1 326 ? -25.906 15.438 1.706 1 98.81 326 LEU B C 1
ATOM 5559 O O . LEU B 1 326 ? -25.281 16.062 2.557 1 98.81 326 LEU B O 1
ATOM 5563 N N . HIS B 1 327 ? -26.562 14.336 1.966 1 98.81 327 HIS B N 1
ATOM 5564 C CA . HIS B 1 327 ? -26.516 13.758 3.303 1 98.81 327 HIS B CA 1
ATOM 5565 C C . HIS B 1 327 ? -25.094 13.305 3.66 1 98.81 327 HIS B C 1
ATOM 5567 O O . HIS B 1 327 ? -24.688 13.391 4.82 1 98.81 327 HIS B O 1
ATOM 5573 N N . ALA B 1 328 ? -24.391 12.805 2.648 1 98.88 328 ALA B N 1
ATOM 5574 C CA . ALA B 1 328 ? -23 12.398 2.869 1 98.88 328 ALA B CA 1
ATOM 5575 C C . ALA B 1 328 ? -22.156 13.578 3.322 1 98.88 328 ALA B C 1
ATOM 5577 O O . ALA B 1 328 ? -21.328 13.445 4.23 1 98.88 328 ALA B O 1
ATOM 5578 N N . ILE B 1 329 ? -22.297 14.734 2.703 1 98.88 329 ILE B N 1
ATOM 5579 C CA . ILE B 1 329 ? -21.578 15.945 3.072 1 98.88 329 ILE B CA 1
ATOM 5580 C C . ILE B 1 329 ? -21.938 16.344 4.5 1 98.88 329 ILE B C 1
ATOM 5582 O O . ILE B 1 329 ? -21.062 16.703 5.289 1 98.88 329 ILE B O 1
ATOM 5586 N N . GLU B 1 330 ? -23.188 16.219 4.863 1 98.81 330 GLU B N 1
ATOM 5587 C CA . GLU B 1 330 ? -23.641 16.516 6.219 1 98.81 330 GLU B CA 1
ATOM 5588 C C . GLU B 1 330 ? -22.984 15.586 7.238 1 98.81 330 GLU B C 1
ATOM 5590 O O . GLU B 1 330 ? -22.609 16.016 8.328 1 98.81 330 GLU B O 1
ATOM 5595 N N . LYS B 1 331 ? -22.922 14.312 6.875 1 98.88 331 LYS B N 1
ATOM 5596 C CA . LYS B 1 331 ? -22.297 13.344 7.777 1 98.88 331 LYS B CA 1
ATOM 5597 C C . LYS B 1 331 ? -20.828 13.672 8.016 1 98.88 331 LYS B C 1
ATOM 5599 O O . LYS B 1 331 ? -20.312 13.492 9.125 1 98.88 331 LYS B O 1
ATOM 5604 N N . LEU B 1 332 ? -20.156 14.148 6.961 1 98.88 332 LEU B N 1
ATOM 5605 C CA . LEU B 1 332 ? -18.766 14.555 7.129 1 98.88 332 LEU B CA 1
ATOM 5606 C C . LEU B 1 332 ? -18.672 15.734 8.094 1 98.88 332 LEU B C 1
ATOM 5608 O O . LEU B 1 332 ? -17.797 15.75 8.969 1 98.88 332 LEU B O 1
ATOM 5612 N N . GLU B 1 333 ? -19.531 16.734 7.945 1 98.88 333 GLU B N 1
ATOM 5613 C CA . GLU B 1 333 ? -19.547 17.875 8.852 1 98.88 333 GLU B CA 1
ATOM 5614 C C . GLU B 1 333 ? -19.844 17.438 10.289 1 98.88 333 GLU B C 1
ATOM 5616 O O . GLU B 1 333 ? -19.219 17.922 11.234 1 98.88 333 GLU B O 1
ATOM 5621 N N . GLU B 1 334 ? -20.812 16.516 10.422 1 98.88 334 GLU B N 1
ATOM 5622 C CA . GLU B 1 334 ? -21.125 15.984 11.742 1 98.88 334 GLU B CA 1
ATOM 5623 C C . GLU B 1 334 ? -19.922 15.297 12.367 1 98.88 334 GLU B C 1
ATOM 5625 O O . GLU B 1 334 ? -19.688 15.422 13.57 1 98.88 334 GLU B O 1
ATOM 5630 N N . PHE B 1 335 ? -19.234 14.562 11.617 1 98.88 335 PHE B N 1
ATOM 5631 C CA . PHE B 1 335 ? -18.031 13.906 12.102 1 98.88 335 PHE B CA 1
ATOM 5632 C C . PHE B 1 335 ? -17.016 14.938 12.594 1 98.88 335 PHE B C 1
ATOM 5634 O O . PHE B 1 335 ? -16.469 14.797 13.688 1 98.88 335 PHE B O 1
ATOM 5641 N N . PHE B 1 336 ? -16.719 16.016 11.742 1 98.94 336 PHE B N 1
ATOM 5642 C CA . PHE B 1 336 ? -15.758 17.047 12.148 1 98.94 336 PHE B CA 1
ATOM 5643 C C . PHE B 1 336 ? -16.219 17.734 13.43 1 98.94 336 PHE B C 1
ATOM 5645 O O . PHE B 1 336 ? -15.398 18.031 14.305 1 98.94 336 PHE B O 1
ATOM 5652 N N . LYS B 1 337 ? -17.484 17.938 13.594 1 98.75 337 LYS B N 1
ATOM 5653 C CA . LYS B 1 337 ? -18.016 18.516 14.828 1 98.75 337 LYS B CA 1
ATOM 5654 C C . LYS B 1 337 ? -17.781 17.578 16.016 1 98.75 337 LYS B C 1
ATOM 5656 O O . LYS B 1 337 ? -17.406 18.016 17.094 1 98.75 337 LYS B O 1
ATOM 5661 N N . ALA B 1 338 ? -18.031 16.312 15.75 1 98.69 338 ALA B N 1
ATOM 5662 C CA . ALA B 1 338 ? -17.781 15.32 16.797 1 98.69 338 ALA B CA 1
ATOM 5663 C C . ALA B 1 338 ? -16.312 15.305 17.203 1 98.69 338 ALA B C 1
ATOM 5665 O O . ALA B 1 338 ? -15.984 15.016 18.359 1 98.69 338 ALA B O 1
ATOM 5666 N N . MET B 1 339 ? -15.469 15.656 16.312 1 98.62 339 MET B N 1
ATOM 5667 C CA . MET B 1 339 ? -14.031 15.758 16.578 1 98.62 339 MET B CA 1
ATOM 5668 C C . MET B 1 339 ? -13.688 17.109 17.188 1 98.62 339 MET B C 1
ATOM 5670 O O . MET B 1 339 ? -12.516 17.438 17.359 1 98.62 339 MET B O 1
ATOM 5674 N N . GLU B 1 340 ? -14.688 17.938 17.391 1 98.5 340 GLU B N 1
ATOM 5675 C CA . GLU B 1 340 ? -14.555 19.266 17.984 1 98.5 340 GLU B CA 1
ATOM 5676 C C . GLU B 1 340 ? -13.758 20.203 17.078 1 98.5 340 GLU B C 1
ATOM 5678 O O . GLU B 1 340 ? -12.945 21 17.562 1 98.5 340 GLU B O 1
ATOM 5683 N N . LEU B 1 341 ? -13.969 20.094 15.828 1 98.75 341 LEU B N 1
ATOM 5684 C CA . LEU B 1 341 ? -13.344 20.969 14.836 1 98.75 341 LEU B CA 1
ATOM 5685 C C . LEU B 1 341 ? -14.352 21.938 14.25 1 98.75 341 LEU B C 1
ATOM 5687 O O . LEU B 1 341 ? -15.555 21.656 14.234 1 98.75 341 LEU B O 1
ATOM 5691 N N . PRO B 1 342 ? -13.891 23.094 13.805 1 98.62 342 PRO B N 1
ATOM 5692 C CA . PRO B 1 342 ? -14.789 24.031 13.125 1 98.62 342 PRO B CA 1
ATOM 5693 C C . PRO B 1 342 ? -15.188 23.562 11.727 1 98.62 342 PRO B C 1
ATOM 5695 O O . PRO B 1 342 ? -14.414 22.875 11.055 1 98.62 342 PRO B O 1
ATOM 5698 N N . ILE B 1 343 ? -16.359 23.938 11.266 1 98.5 343 ILE B N 1
ATOM 5699 C CA . ILE B 1 343 ? -16.766 23.594 9.906 1 98.5 343 ILE B CA 1
ATOM 5700 C C . ILE B 1 343 ? -17.109 24.875 9.141 1 98.5 343 ILE B C 1
ATOM 5702 O O . ILE B 1 343 ? -17.469 24.828 7.965 1 98.5 343 ILE B O 1
ATOM 5706 N N . ARG B 1 344 ? -17.016 26.031 9.883 1 98.38 344 ARG B N 1
ATOM 5707 C CA . ARG B 1 344 ? -17.203 27.359 9.305 1 98.38 344 ARG B CA 1
ATOM 5708 C C . ARG B 1 344 ? -16.172 28.344 9.852 1 98.38 344 ARG B C 1
ATOM 5710 O O . ARG B 1 344 ? -15.578 28.109 10.906 1 98.38 344 ARG B O 1
ATOM 5717 N N . PHE B 1 345 ? -16 29.484 9.117 1 98.19 345 PHE B N 1
ATOM 5718 C CA . PHE B 1 345 ? -15.133 30.547 9.586 1 98.19 345 PHE B CA 1
ATOM 5719 C C . PHE B 1 345 ? -15.547 31.031 10.977 1 98.19 345 PHE B C 1
ATOM 5721 O O . PHE B 1 345 ? -14.711 31.203 11.852 1 98.19 345 PHE B O 1
ATOM 5728 N N . LYS B 1 346 ? -16.781 31.125 11.188 1 97.44 346 LYS B N 1
ATOM 5729 C CA . LYS B 1 346 ? -17.328 31.641 12.438 1 97.44 346 LYS B CA 1
ATOM 5730 C C . LYS B 1 346 ? -16.984 30.734 13.609 1 97.44 346 LYS B C 1
ATOM 5732 O O . LYS B 1 346 ? -16.719 31.203 14.719 1 97.44 346 LYS B O 1
ATOM 5737 N N . ASP B 1 347 ? -17 29.359 13.344 1 97.5 347 ASP B N 1
ATOM 5738 C CA . ASP B 1 347 ? -16.688 28.406 14.391 1 97.5 347 ASP B CA 1
ATOM 5739 C C . ASP B 1 347 ? -15.25 28.578 14.891 1 97.5 347 ASP B C 1
ATOM 5741 O O . ASP B 1 347 ? -14.945 28.281 16.047 1 97.5 347 ASP B O 1
ATOM 5745 N N . ALA B 1 348 ? -14.359 29.109 14.055 1 97.12 348 ALA B N 1
ATOM 5746 C CA . ALA B 1 348 ? -12.945 29.266 14.375 1 97.12 348 ALA B CA 1
ATOM 5747 C C . ALA B 1 348 ? -12.617 30.734 14.68 1 97.12 348 ALA B C 1
ATOM 5749 O O . ALA B 1 348 ? -11.445 31.094 14.82 1 97.12 348 ALA B O 1
ATOM 5750 N N . LYS B 1 349 ? -13.617 31.594 14.695 1 96.81 349 LYS B N 1
ATOM 5751 C CA . LYS B 1 349 ? -13.461 33.031 14.969 1 96.81 349 LYS B CA 1
ATOM 5752 C C . LYS B 1 349 ? -12.523 33.688 13.961 1 96.81 349 LYS B C 1
ATOM 5754 O O . LYS B 1 349 ? -11.695 34.5 14.32 1 96.81 349 LYS B O 1
ATOM 5759 N N . LEU B 1 350 ? -12.609 33.219 12.758 1 96.94 350 LEU B N 1
ATOM 5760 C CA . LEU B 1 350 ? -11.844 33.844 11.672 1 96.94 350 LEU B CA 1
ATOM 5761 C C . LEU B 1 350 ? -12.578 35.031 11.086 1 96.94 350 LEU B C 1
ATOM 5763 O O . LEU B 1 350 ? -13.805 35.031 10.969 1 96.94 350 LEU B O 1
ATOM 5767 N N . PRO B 1 351 ? -11.867 36.062 10.742 1 95.88 351 PRO B N 1
ATOM 5768 C CA . PRO B 1 351 ? -12.508 37.156 10.039 1 95.88 351 PRO B CA 1
ATOM 5769 C C . PRO B 1 351 ? -12.844 36.844 8.586 1 95.88 351 PRO B C 1
ATOM 5771 O O . PRO B 1 351 ? -12.43 35.781 8.078 1 95.88 351 PRO B O 1
ATOM 5774 N N . GLU B 1 352 ? -13.648 37.656 7.996 1 94.81 352 GLU B N 1
ATOM 5775 C CA . GLU B 1 352 ? -14.062 37.469 6.609 1 94.81 352 GLU B CA 1
ATOM 5776 C C . GLU B 1 352 ? -13.453 38.531 5.703 1 94.81 352 GLU B C 1
ATOM 5778 O O . GLU B 1 352 ? -13.789 38.625 4.523 1 94.81 352 GLU B O 1
ATOM 5783 N N . ASP B 1 353 ? -12.516 39.188 6.152 1 95.25 353 ASP B N 1
ATOM 5784 C CA . ASP B 1 353 ? -12.047 40.438 5.57 1 95.25 353 ASP B CA 1
ATOM 5785 C C . ASP B 1 353 ? -11.07 40.188 4.426 1 95.25 353 ASP B C 1
ATOM 5787 O O . ASP B 1 353 ? -10.75 41.094 3.662 1 95.25 353 ASP B O 1
ATOM 5791 N N . ARG B 1 354 ? -10.656 38.938 4.227 1 96.19 354 ARG B N 1
ATOM 5792 C CA . ARG B 1 354 ? -9.586 38.75 3.254 1 96.19 354 ARG B CA 1
ATOM 5793 C C . ARG B 1 354 ? -9.914 37.625 2.303 1 96.19 354 ARG B C 1
ATOM 5795 O O . ARG B 1 354 ? -9.008 37 1.728 1 96.19 354 ARG B O 1
ATOM 5802 N N . ILE B 1 355 ? -11.109 37.25 2.111 1 96.62 355 ILE B N 1
ATOM 5803 C CA . ILE B 1 355 ? -11.5 36.125 1.28 1 96.62 355 ILE B CA 1
ATOM 5804 C C . ILE B 1 355 ? -11.195 36.438 -0.185 1 96.62 355 ILE B C 1
ATOM 5806 O O . ILE B 1 355 ? -10.828 35.531 -0.949 1 96.62 355 ILE B O 1
ATOM 5810 N N . ASP B 1 356 ? -11.383 37.719 -0.59 1 96.81 356 ASP B N 1
ATOM 5811 C CA . ASP B 1 356 ? -11.023 38.125 -1.949 1 96.81 356 ASP B CA 1
ATOM 5812 C C . ASP B 1 356 ? -9.531 37.938 -2.203 1 96.81 356 ASP B C 1
ATOM 5814 O O . ASP B 1 356 ? -9.133 37.469 -3.268 1 96.81 356 ASP B O 1
ATOM 5818 N N . GLU B 1 357 ? -8.789 38.344 -1.252 1 96.31 357 GLU B N 1
ATOM 5819 C CA . GLU B 1 357 ? -7.34 38.188 -1.358 1 96.31 357 GLU B CA 1
ATOM 5820 C C . GLU B 1 357 ? -6.965 36.719 -1.5 1 96.31 357 GLU B C 1
ATOM 5822 O O . GLU B 1 357 ? -6.121 36.344 -2.324 1 96.31 357 GLU B O 1
ATOM 5827 N N . MET B 1 358 ? -7.59 35.844 -0.752 1 96.44 358 MET B N 1
ATOM 5828 C CA . MET B 1 358 ? -7.312 34.438 -0.795 1 96.44 358 MET B CA 1
ATOM 5829 C C . MET B 1 358 ? -7.621 33.844 -2.176 1 96.44 358 MET B C 1
ATOM 5831 O O . MET B 1 358 ? -6.836 33.062 -2.719 1 96.44 358 MET B O 1
ATOM 5835 N N . SER B 1 359 ? -8.773 34.219 -2.701 1 96.88 359 SER B N 1
ATOM 5836 C CA . SER B 1 359 ? -9.195 33.688 -3.996 1 96.88 359 SER B CA 1
ATOM 5837 C C . SER B 1 359 ? -8.242 34.125 -5.105 1 96.88 359 SER B C 1
ATOM 5839 O O . SER B 1 359 ? -7.953 33.344 -6.016 1 96.88 359 SER B O 1
ATOM 5841 N N . LYS B 1 360 ? -7.73 35.375 -5.02 1 95.44 360 LYS B N 1
ATOM 5842 C CA . LYS B 1 360 ? -6.793 35.875 -6.016 1 95.44 360 LYS B CA 1
ATOM 5843 C C . LYS B 1 360 ? -5.434 35.188 -5.887 1 95.44 360 LYS B C 1
ATOM 5845 O O . LYS B 1 360 ? -4.832 34.812 -6.891 1 95.44 360 LYS B O 1
ATOM 5850 N N . LYS B 1 361 ? -4.961 34.969 -4.699 1 93.19 361 LYS B N 1
ATOM 5851 C CA . LYS B 1 361 ? -3.666 34.344 -4.438 1 93.19 361 LYS B CA 1
ATOM 5852 C C . LYS B 1 361 ? -3.648 32.906 -4.91 1 93.19 361 LYS B C 1
ATOM 5854 O O . LYS B 1 361 ? -2.619 32.406 -5.375 1 93.19 361 LYS B O 1
ATOM 5859 N N . LEU B 1 362 ? -4.785 32.281 -4.801 1 94.56 362 LEU B N 1
ATOM 5860 C CA . LEU B 1 362 ? -4.922 30.844 -5.117 1 94.56 362 LEU B CA 1
ATOM 5861 C C . LEU B 1 362 ? -4.473 30.578 -6.551 1 94.56 362 LEU B C 1
ATOM 5863 O O . LEU B 1 362 ? -3.799 29.578 -6.809 1 94.56 362 LEU B O 1
ATOM 5867 N N . VAL B 1 363 ? -4.867 31.469 -7.473 1 93.94 363 VAL B N 1
ATOM 5868 C CA . VAL B 1 363 ? -4.633 31.203 -8.891 1 93.94 363 VAL B CA 1
ATOM 5869 C C . VAL B 1 363 ? -3.668 32.25 -9.461 1 93.94 363 VAL B C 1
ATOM 5871 O O . VAL B 1 363 ? -3.701 32.531 -10.656 1 93.94 363 VAL B O 1
ATOM 5874 N N . HIS B 1 364 ? -2.896 32.812 -8.633 1 88.44 364 HIS B N 1
ATOM 5875 C CA . HIS B 1 364 ? -1.996 33.906 -9.031 1 88.44 364 HIS B CA 1
ATOM 5876 C C . HIS B 1 364 ? -1.027 33.438 -10.117 1 88.44 364 HIS B C 1
ATOM 5878 O O . HIS B 1 364 ? -0.683 34.219 -11.016 1 88.44 364 HIS B O 1
ATOM 5884 N N . HIS B 1 365 ? -0.562 32.219 -10.156 1 84.56 365 HIS B N 1
ATOM 5885 C CA . HIS B 1 365 ? 0.451 31.766 -11.094 1 84.56 365 HIS B CA 1
ATOM 5886 C C . HIS B 1 365 ? -0.074 30.625 -11.961 1 84.56 365 HIS B C 1
ATOM 5888 O O . HIS B 1 365 ? 0.699 29.953 -12.648 1 84.56 365 HIS B O 1
ATOM 5894 N N . LYS B 1 366 ? -1.335 30.344 -11.852 1 88 366 LYS B N 1
ATOM 5895 C CA . LYS B 1 366 ? -1.955 29.281 -12.641 1 88 366 LYS B CA 1
ATOM 5896 C C . LYS B 1 366 ? -3.396 29.625 -13 1 88 366 LYS B C 1
ATOM 5898 O O . LYS B 1 366 ? -3.988 30.531 -12.398 1 88 366 LYS B O 1
ATOM 5903 N N . ASP B 1 367 ? -3.885 29.062 -14.055 1 92.94 367 ASP B N 1
ATOM 5904 C CA . ASP B 1 367 ? -5.238 29.344 -14.523 1 92.94 367 ASP B CA 1
ATOM 5905 C C . ASP B 1 367 ? -6.281 28.828 -13.539 1 92.94 367 ASP B C 1
ATOM 5907 O O . ASP B 1 367 ? -7.32 29.469 -13.344 1 92.94 367 ASP B O 1
ATOM 5911 N N . HIS B 1 368 ? -6.074 27.688 -13 1 96.75 368 HIS B N 1
ATOM 5912 C CA . HIS B 1 368 ? -6.996 27.062 -12.062 1 96.75 368 HIS B CA 1
ATOM 5913 C C . HIS B 1 368 ? -6.289 26 -11.219 1 96.75 368 HIS B C 1
ATOM 5915 O O . HIS B 1 368 ? -5.152 25.641 -11.508 1 96.75 368 HIS B O 1
ATOM 5921 N N . VAL B 1 369 ? -6.969 25.594 -10.188 1 96.44 369 VAL B N 1
ATOM 5922 C CA . VAL B 1 369 ? -6.559 24.438 -9.406 1 96.44 369 VAL B CA 1
ATOM 5923 C C . VAL B 1 369 ? -7.648 23.375 -9.453 1 96.44 369 VAL B C 1
ATOM 5925 O O . VAL B 1 369 ? -8.75 23.625 -9.938 1 96.44 369 VAL B O 1
ATOM 5928 N N . GLY B 1 370 ? -7.289 22.188 -9.055 1 95.62 370 GLY B N 1
ATOM 5929 C CA . GLY B 1 370 ? -8.266 21.109 -8.945 1 95.62 370 GLY B CA 1
ATOM 5930 C C . GLY B 1 370 ? -8.312 20.219 -10.172 1 95.62 370 GLY B C 1
ATOM 5931 O O . GLY B 1 370 ? -8.062 20.688 -11.289 1 95.62 370 GLY B O 1
ATOM 5932 N N . GLY B 1 371 ? -8.672 18.969 -9.977 1 95 371 GLY B N 1
ATOM 5933 C CA . GLY B 1 371 ? -8.781 17.969 -11.023 1 95 371 GLY B CA 1
ATOM 5934 C C . GLY B 1 371 ? -10.195 17.453 -11.211 1 95 371 GLY B C 1
ATOM 5935 O O . GLY B 1 371 ? -10.586 17.094 -12.32 1 95 371 GLY B O 1
ATOM 5936 N N . PHE B 1 372 ? -11.008 17.453 -10.18 1 97.94 372 PHE B N 1
ATOM 5937 C CA . PHE B 1 372 ? -12.398 17.031 -10.242 1 97.94 372 PHE B CA 1
ATOM 5938 C C . PHE B 1 372 ? -13.258 18.078 -10.953 1 97.94 372 PHE B C 1
ATOM 5940 O O . PHE B 1 372 ? -14.086 17.734 -11.797 1 97.94 372 PHE B O 1
ATOM 5947 N N . LEU B 1 373 ? -13.07 19.312 -10.648 1 97.5 373 LEU B N 1
ATOM 5948 C CA . LEU B 1 373 ? -13.609 20.516 -11.266 1 97.5 373 LEU B CA 1
ATOM 5949 C C . LEU B 1 373 ? -12.586 21.641 -11.234 1 97.5 373 LEU B C 1
ATOM 5951 O O . LEU B 1 373 ? -11.992 21.922 -10.188 1 97.5 373 LEU B O 1
ATOM 5955 N N . PRO B 1 374 ? -12.336 22.281 -12.391 1 97.56 374 PRO B N 1
ATOM 5956 C CA . PRO B 1 374 ? -11.422 23.422 -12.328 1 97.56 374 PRO B CA 1
ATOM 5957 C C . PRO B 1 374 ? -11.953 24.562 -11.461 1 97.56 374 PRO B C 1
ATOM 5959 O O . PRO B 1 374 ? -13.109 24.984 -11.617 1 97.56 374 PRO B O 1
ATOM 5962 N N . ILE B 1 375 ? -11.172 24.969 -10.531 1 98.38 375 ILE B N 1
ATOM 5963 C CA . ILE B 1 375 ? -11.523 26.047 -9.609 1 98.38 375 ILE B CA 1
ATOM 5964 C C . ILE B 1 375 ? -10.727 27.297 -9.961 1 98.38 375 ILE B C 1
ATOM 5966 O O . ILE B 1 375 ? -9.508 27.344 -9.766 1 98.38 375 ILE B O 1
ATOM 5970 N N . ARG B 1 376 ? -11.383 28.266 -10.508 1 98.19 376 ARG B N 1
ATOM 5971 C CA . ARG B 1 376 ? -10.797 29.562 -10.812 1 98.19 376 ARG B CA 1
ATOM 5972 C C . ARG B 1 376 ? -11.109 30.562 -9.711 1 98.19 376 ARG B C 1
ATOM 5974 O O . ARG B 1 376 ? -11.727 30.219 -8.703 1 98.19 376 ARG B O 1
ATOM 5981 N N . GLU B 1 377 ? -10.617 31.828 -9.852 1 97.69 377 GLU B N 1
ATOM 5982 C CA . GLU B 1 377 ? -10.742 32.844 -8.82 1 97.69 377 GLU B CA 1
ATOM 5983 C C . GLU B 1 377 ? -12.188 32.969 -8.344 1 97.69 377 GLU B C 1
ATOM 5985 O O . GLU B 1 377 ? -12.453 32.938 -7.145 1 97.69 377 GLU B O 1
ATOM 5990 N N . LYS B 1 378 ? -13.141 33.094 -9.211 1 98 378 LYS B N 1
ATOM 5991 C CA . LYS B 1 378 ? -14.547 33.281 -8.867 1 98 378 LYS B CA 1
ATOM 5992 C C . LYS B 1 378 ? -15.109 32.031 -8.156 1 98 378 LYS B C 1
ATOM 5994 O O . LYS B 1 378 ? -15.945 32.156 -7.254 1 98 378 LYS B O 1
ATOM 5999 N N . ASP B 1 379 ? -14.664 30.859 -8.656 1 98.5 379 ASP B N 1
ATOM 6000 C CA . ASP B 1 379 ? -15.078 29.625 -8.023 1 98.5 379 ASP B CA 1
ATOM 6001 C C . ASP B 1 379 ? -14.562 29.531 -6.586 1 98.5 379 ASP B C 1
ATOM 6003 O O . ASP B 1 379 ? -15.297 29.141 -5.68 1 98.5 379 ASP B O 1
ATOM 6007 N N . ALA B 1 380 ? -13.297 29.906 -6.426 1 98.38 380 ALA B N 1
ATOM 6008 C CA . ALA B 1 380 ? -12.688 29.906 -5.098 1 98.38 380 ALA B CA 1
ATOM 6009 C C . ALA B 1 380 ? -13.438 30.844 -4.152 1 98.38 380 ALA B C 1
ATOM 6011 O O . ALA B 1 380 ? -13.641 30.531 -2.98 1 98.38 380 ALA B O 1
ATOM 6012 N N . LEU B 1 381 ? -13.789 32 -4.668 1 98.25 381 LEU B N 1
ATOM 6013 C CA . LEU B 1 381 ? -14.539 32.969 -3.867 1 98.25 381 LEU B CA 1
ATOM 6014 C C . LEU B 1 381 ? -15.867 32.375 -3.408 1 98.25 381 LEU B C 1
ATOM 6016 O O . LEU B 1 381 ? -16.266 32.531 -2.252 1 98.25 381 LEU B O 1
ATOM 6020 N N . LYS B 1 382 ? -16.547 31.703 -4.281 1 98.62 382 LYS B N 1
ATOM 6021 C CA . LYS B 1 382 ? -17.812 31.062 -3.936 1 98.62 382 LYS B CA 1
ATOM 6022 C C . LYS B 1 382 ? -17.625 29.984 -2.873 1 98.62 382 LYS B C 1
ATOM 6024 O O . LYS B 1 382 ? -18.438 29.859 -1.959 1 98.62 382 LYS B O 1
ATOM 6029 N N . ILE B 1 383 ? -16.562 29.188 -3.027 1 98.75 383 ILE B N 1
ATOM 6030 C CA . ILE B 1 383 ? -16.281 28.125 -2.061 1 98.75 383 ILE B CA 1
ATOM 6031 C C . ILE B 1 383 ? -15.992 28.75 -0.693 1 98.75 383 ILE B C 1
ATOM 6033 O O . ILE B 1 383 ? -16.5 28.281 0.325 1 98.75 383 ILE B O 1
ATOM 6037 N N . LEU B 1 384 ? -15.188 29.859 -0.669 1 98.62 384 LEU B N 1
ATOM 6038 C CA . LEU B 1 384 ? -14.867 30.547 0.579 1 98.62 384 LEU B CA 1
ATOM 6039 C C . LEU B 1 384 ? -16.125 31.141 1.212 1 98.62 384 LEU B C 1
ATOM 6041 O O . LEU B 1 384 ? -16.266 31.141 2.438 1 98.62 384 LEU B O 1
ATOM 6045 N N . LYS B 1 385 ? -17.031 31.594 0.425 1 98.5 385 LYS B N 1
ATOM 6046 C CA . LYS B 1 385 ? -18.297 32.125 0.935 1 98.5 385 LYS B CA 1
ATOM 6047 C C . LYS B 1 385 ? -19.156 31.031 1.553 1 98.5 385 LYS B C 1
ATOM 6049 O O . LYS B 1 385 ? -19.828 31.25 2.557 1 98.5 385 LYS B O 1
ATOM 6054 N N . LEU B 1 386 ? -19.109 29.844 0.96 1 98.38 386 LEU B N 1
ATOM 6055 C CA . LEU B 1 386 ? -19.828 28.703 1.506 1 98.38 386 LEU B CA 1
ATOM 6056 C C . LEU B 1 386 ? -19.266 28.297 2.861 1 98.38 386 LEU B C 1
ATOM 6058 O O . LEU B 1 386 ? -19.938 27.609 3.641 1 98.38 386 LEU B O 1
ATOM 6062 N N . ALA B 1 387 ? -18.016 28.672 3.137 1 98.25 387 ALA B N 1
ATOM 6063 C CA . ALA B 1 387 ? -17.312 28.297 4.355 1 98.25 387 ALA B CA 1
ATOM 6064 C C . ALA B 1 387 ? -17.562 29.297 5.473 1 98.25 387 ALA B C 1
ATOM 6066 O O . ALA B 1 387 ? -17.125 29.094 6.613 1 98.25 387 ALA B O 1
ATOM 6067 N N . LEU B 1 388 ? -18.234 30.469 5.145 1 97.44 388 LEU B N 1
ATOM 6068 C CA . LEU B 1 388 ? -18.453 31.516 6.129 1 97.44 388 LEU B CA 1
ATOM 6069 C C . LEU B 1 388 ? -19.5 31.078 7.16 1 97.44 388 LEU B C 1
ATOM 6071 O O . LEU B 1 388 ? -20.344 30.234 6.875 1 97.44 388 LEU B O 1
#

Organism: NCBI:txid704125